Protein AF-I4B3E8-F1 (afdb_monomer_lite)

pLDDT: mean 79.68, std 14.91, range [30.11, 97.25]

Sequence (649 aa):
MRLASVLVLLISASLHAAPTVKRLLVLNPVNEGAQADLAYIGPSLAEAIRTTLAESYFFIHPPEEAILDTQAGNLIQDEDMHTKSAALQMGEWLRQDLVLNGRYSVTNGRLRLNLNLYEIETGRILVNFKSEAPLSAKMFDAFNKIAADLGAKMSEALPSQQTLAASGGWYFDPEKGKRTILFSAGMRAAGFAPETGNLSGSTTVSGAEFAHFNAEFTYQRHQIPELLARRSKLPVFVQFGLNMGYARRTYTRNGSDVPTRLITGEAVPSLGYAFNFGTLRLEPFAGFGFGYSNFLFDYSALGRKPVDTNAAQSVSEQTLEQFYFLSQAGANIKWMLHPRWAVVFIPSATVFHFAGGAQAEVNARLGAGIESGLVEKTATAASIDLSSIDNTIGSAEILLEFTVKENGSKDGYPLQIKELRFTNIGTGDAADFRFILEGPGSNNTVGFSVGQTVYFKDFGDIIVPDGETTGRTYQVKAHVRSNIQGSTADNQTVLLKTTPLTDFDVVETSSNLLASNNSFQQNAGSPMTVIATHLRGGGTFQFASVPRNSDFPGTQSIYAQDNNQRVDKDFNFVIQIVPRAGALCVSAVTGNLSTTDGTLNKAAVQGVASWTDLKHDTIETVKVYATAPTATPALLQNECTTSFDVTGP

Foldseek 3Di:
DVVVVVVVVVVPPPQLFFAAAFAEEEAFAAEPVPDPVCRVVRVLLSVLLVVLLVVWFGHHYDDPVVLVCQCVVVVPDSNCCAPLVNQLSSCLVVVGQKYKYWHWYADPQKIWIWIFIAGNVVSDTQDIDIDIGGNDPCVSVVSNVSSVVVSVSCPVVTHTPVSCVVSVVAHAYPVLPFKDKWWKKWWDFDDDDQDQALWPPGDRDDSVQWGKIKIKIKMKGFPVCCVVPVPDPFGKMWMFMFMWIWTWGQDVVVRDIWTKGKGKHKGWTKIWGWDDDRQKIKIKIKTKIKMKMKIKTAQQPPPAAIARNVVRHGDGIDIDIDIWIKIKTWMWTWGHPGSQWTFTWIWMWMWIGDDPDIDIDIIIITTTDAKEFAKFFDDADDQAEFEQVQADLVSWAFGGKIFTFGDIALNSAWQWFAKAKKFFPWQFWPQQKWKFKDWPQQPRFTWDDDTRMTMGHPGRIPTGHRPGGVTIMMTITIHTHPAGDDDGAFFTFGKIKDQCQPGTHTPDPRHHYDPPHGIDIHPDTHTYAWDFQEKEFPCQQPDAEDAAQFFRPFKTKIFRGDPNRHGRQPQFFWKAKWKADDPQRPHHDDKTKDAPVDDSTHTDHGRMDMGGGIGIHDFDWIWIWMARCPDVVHHNYTYTGDIHTHDYD

Secondary structure (DSSP, 8-state):
-HHHHHHHHHHTS---PPPBPEEEEEPPPEETT--GGGTTHHHHHHHHHHHHHHHHB-EE---HHHHHHHHHHTT--GGGGGSHHHHHHHHHHTT-SEEEEEEEEEETTEEEEEEEEEETTT--EEEEEEEEEE-STTHHHHHHHHHHHHHHHHTTTS-BHHHHHHTTT--B-TTTTTEEEEEEEEEEE-----B--SBTT---B-GGG-EEEEEEEEEEE--GGGGT-TT----EEEEEEEEEEEEEEEETTTTEEEEEEEEEEEE--EEEE-EEETTEEEEEEEEEEEEEEEEEEE-TT-SS--EETTTTEE-SEEEEEEEEEEEEEEEEEEEESSSS-EEEEEEEEEEEEETTEEEEEEEEEEEE----BEEEEEE-PPP--EESS--SGGGPEEEEEEEEE--S---S--EEEEEEEEEE-SSS-GGGEEEEEESTTTTTEEPEEETTEEEE-SSS-EEE-TT-TT-EEEEEEEEE-SS--S-PPTT-EE-EEE-HHHHEEESSTTSPBPTT---EE-SS-EEEE----EEE-TTTT--SEEETTSPPSS-EEEEEE-TT--B-SS--PEEEEEEEESTTS-EE-SS-EE-SSS-SEEE-BTTEEEESS-EE-SSSEEEEEEE-TT-SSPPSB-EEPPPEEEE--

Radius of gyration: 39.37 Å; chains: 1; bounding box: 103×53×117 Å

Organism: Turneriella parva (strain ATCC BAA-1111 / DSM 21527 / NCTC 11395 / H) (NCBI:txid869212)

Structure (mmCIF, N/CA/C/O backbone):
data_AF-I4B3E8-F1
#
_entry.id   AF-I4B3E8-F1
#
loop_
_atom_site.group_PDB
_atom_site.id
_atom_site.type_symbol
_atom_site.label_atom_id
_atom_site.label_alt_id
_atom_site.label_comp_id
_atom_site.label_asym_id
_atom_site.label_entity_id
_atom_site.label_seq_id
_atom_site.pdbx_PDB_ins_code
_atom_site.Cartn_x
_atom_site.Cartn_y
_atom_site.Cartn_z
_atom_site.occupancy
_atom_site.B_iso_or_equiv
_atom_site.auth_seq_id
_atom_site.auth_comp_id
_atom_site.auth_asym_id
_atom_site.auth_atom_id
_atom_site.pdbx_PDB_model_num
ATOM 1 N N . MET A 1 1 ? 16.997 -24.906 -43.379 1.00 37.41 1 MET A N 1
ATOM 2 C CA . MET A 1 1 ? 15.806 -25.663 -42.915 1.00 37.41 1 MET A CA 1
ATOM 3 C C . MET A 1 1 ? 15.566 -25.620 -41.403 1.00 37.41 1 MET A C 1
ATOM 5 O O . MET A 1 1 ? 14.412 -25.505 -41.036 1.00 37.41 1 MET A O 1
ATOM 9 N N . ARG A 1 2 ? 16.578 -25.645 -40.515 1.00 33.16 2 ARG A N 1
ATOM 10 C CA . ARG A 1 2 ? 16.343 -25.658 -39.048 1.00 33.16 2 ARG A CA 1
ATOM 11 C C . ARG A 1 2 ? 15.818 -24.341 -38.436 1.00 33.16 2 ARG A C 1
ATOM 13 O O . ARG A 1 2 ? 15.146 -24.391 -37.417 1.00 33.16 2 ARG A O 1
ATOM 20 N N . LEU A 1 3 ? 16.048 -23.189 -39.077 1.00 30.11 3 LEU A N 1
ATOM 21 C CA . LEU A 1 3 ? 15.529 -21.884 -38.623 1.00 30.11 3 LEU A CA 1
ATOM 22 C C . LEU A 1 3 ? 14.008 -21.735 -38.843 1.00 30.11 3 LEU A C 1
ATOM 24 O O . LEU A 1 3 ? 13.310 -21.141 -38.030 1.00 30.11 3 LEU A O 1
ATOM 28 N N . ALA A 1 4 ? 13.487 -22.325 -39.925 1.00 34.72 4 ALA A N 1
ATOM 29 C CA . ALA A 1 4 ? 12.063 -22.282 -40.257 1.00 34.72 4 ALA A CA 1
ATOM 30 C C . ALA A 1 4 ? 11.220 -23.115 -39.275 1.00 34.72 4 ALA A C 1
ATOM 32 O O . ALA A 1 4 ? 10.104 -22.733 -38.945 1.00 34.72 4 ALA A O 1
ATOM 33 N N . SER A 1 5 ? 11.770 -24.214 -38.750 1.00 38.12 5 SER A N 1
ATOM 34 C CA . SER A 1 5 ? 11.089 -25.074 -37.774 1.00 38.12 5 SER A CA 1
ATOM 35 C C . SER A 1 5 ? 10.925 -24.413 -36.399 1.00 38.12 5 SER A C 1
ATOM 37 O O . SER A 1 5 ? 9.916 -24.644 -35.745 1.00 38.12 5 SER A O 1
ATOM 39 N N . VAL A 1 6 ? 11.870 -23.559 -35.983 1.00 41.78 6 VAL A N 1
ATOM 40 C CA . VAL A 1 6 ? 11.755 -22.767 -34.741 1.00 41.78 6 VAL A CA 1
ATOM 41 C C . VAL A 1 6 ? 10.719 -21.650 -34.906 1.00 41.78 6 VAL A C 1
ATOM 43 O O . VAL A 1 6 ? 9.907 -21.438 -34.013 1.00 41.78 6 VAL A O 1
ATOM 46 N N . LEU A 1 7 ? 10.678 -21.001 -36.075 1.00 36.41 7 LEU A N 1
ATOM 47 C CA . LEU A 1 7 ? 9.696 -19.958 -36.390 1.00 36.41 7 LEU A CA 1
ATOM 48 C C . LEU A 1 7 ? 8.252 -20.499 -36.425 1.00 36.41 7 LEU A C 1
ATOM 50 O O . LEU A 1 7 ? 7.343 -19.842 -35.934 1.00 36.41 7 LEU A O 1
ATOM 54 N N . VAL A 1 8 ? 8.040 -21.711 -36.953 1.00 43.66 8 VAL A N 1
ATOM 55 C CA . VAL A 1 8 ? 6.705 -22.339 -37.028 1.00 43.66 8 VAL A CA 1
ATOM 56 C C . VAL A 1 8 ? 6.201 -22.793 -35.652 1.00 43.66 8 VAL A C 1
ATOM 58 O O . VAL A 1 8 ? 5.019 -22.620 -35.373 1.00 43.66 8 VAL A O 1
ATOM 61 N N . LEU A 1 9 ? 7.075 -23.290 -34.766 1.00 42.06 9 LEU A N 1
ATOM 62 C CA . LEU A 1 9 ? 6.685 -23.712 -33.408 1.00 42.06 9 LEU A CA 1
ATOM 63 C C . LEU A 1 9 ? 6.270 -22.530 -32.514 1.00 42.06 9 LEU A C 1
ATOM 65 O O . LEU A 1 9 ? 5.417 -22.673 -31.640 1.00 42.06 9 LEU A O 1
ATOM 69 N N . LEU A 1 10 ? 6.855 -21.360 -32.770 1.00 41.28 10 LEU A N 1
ATOM 70 C CA . LEU A 1 10 ? 6.602 -20.108 -32.062 1.00 41.28 10 LEU A CA 1
ATOM 71 C C . LEU A 1 10 ? 5.266 -19.449 -32.468 1.00 41.28 10 LEU A C 1
ATOM 73 O O . LEU A 1 10 ? 4.623 -18.812 -31.641 1.00 41.28 10 LEU A O 1
ATOM 77 N N . ILE A 1 11 ? 4.786 -19.678 -33.695 1.00 42.56 11 ILE A N 1
ATOM 78 C CA . ILE A 1 11 ? 3.497 -19.151 -34.189 1.00 42.56 11 ILE A CA 1
ATOM 79 C C . ILE A 1 11 ? 2.299 -19.994 -33.698 1.00 42.56 11 ILE A C 1
ATOM 81 O O . ILE A 1 11 ? 1.178 -19.499 -33.632 1.00 42.56 11 ILE A O 1
ATOM 85 N N . SER A 1 12 ? 2.519 -21.259 -33.321 1.00 36.06 12 SER A N 1
ATOM 86 C CA . SER A 1 12 ? 1.462 -22.200 -32.906 1.00 36.06 12 SER A CA 1
ATOM 87 C C . SER A 1 12 ? 1.078 -22.162 -31.419 1.00 36.06 12 SER A C 1
ATOM 89 O O . SER A 1 12 ? 0.168 -22.886 -31.017 1.00 36.06 12 SER A O 1
ATOM 91 N N . ALA A 1 13 ? 1.725 -21.335 -30.592 1.00 39.28 13 ALA A N 1
ATOM 92 C CA . ALA A 1 13 ? 1.244 -21.087 -29.236 1.00 39.28 13 ALA A CA 1
ATOM 93 C C . ALA A 1 13 ? 0.004 -20.185 -29.315 1.00 39.28 13 ALA A C 1
ATOM 95 O O . ALA A 1 13 ? 0.103 -19.022 -29.700 1.00 39.28 13 ALA A O 1
ATOM 96 N N . SER A 1 14 ? -1.167 -20.716 -28.962 1.00 37.44 14 SER A N 1
ATOM 97 C CA . SER A 1 14 ? -2.401 -19.946 -28.788 1.00 37.44 14 SER A CA 1
ATOM 98 C C . SER A 1 14 ? -2.245 -18.972 -27.612 1.00 37.44 14 SER A C 1
ATOM 100 O O . SER A 1 14 ? -2.671 -19.242 -26.489 1.00 37.44 14 SER A O 1
ATOM 102 N N . LEU A 1 15 ? -1.569 -17.854 -27.876 1.00 44.84 15 LEU A N 1
ATOM 103 C CA . LEU A 1 15 ? -1.451 -16.701 -26.998 1.00 44.84 15 LEU A CA 1
ATOM 104 C C . LEU A 1 15 ? -2.832 -16.054 -26.917 1.00 44.84 15 LEU A C 1
ATOM 106 O O . LEU A 1 15 ? -3.297 -15.432 -27.873 1.00 44.84 15 LEU A O 1
ATOM 110 N N . HIS A 1 16 ? -3.493 -16.207 -25.774 1.00 48.00 16 HIS A N 1
ATOM 111 C CA . HIS A 1 16 ? -4.595 -15.324 -25.425 1.00 48.00 16 HIS A CA 1
ATOM 112 C C . HIS A 1 16 ? -3.998 -13.918 -25.342 1.00 48.00 16 HIS A C 1
ATOM 114 O O . HIS A 1 16 ? -3.187 -13.638 -24.460 1.00 48.00 16 HIS A O 1
ATOM 120 N N . ALA A 1 17 ? -4.307 -13.069 -26.325 1.00 52.44 17 ALA A N 1
ATOM 121 C CA . ALA A 1 17 ? -3.810 -11.702 -26.354 1.00 52.44 17 ALA A CA 1
ATOM 122 C C . ALA A 1 17 ? -4.227 -11.005 -25.053 1.00 52.44 17 ALA A C 1
ATOM 124 O O . ALA A 1 17 ? -5.412 -10.976 -24.720 1.00 52.44 17 ALA A O 1
ATOM 125 N N . ALA A 1 18 ? -3.249 -10.482 -24.311 1.00 55.69 18 ALA A N 1
ATOM 126 C CA . ALA A 1 18 ? -3.510 -9.734 -23.091 1.00 55.69 18 ALA A CA 1
ATOM 127 C C . ALA A 1 18 ? -4.496 -8.587 -23.394 1.00 55.69 18 ALA A C 1
ATOM 129 O O . ALA A 1 18 ? -4.290 -7.863 -24.379 1.00 55.69 18 ALA A O 1
ATOM 130 N N . PRO A 1 19 ? -5.565 -8.404 -22.597 1.00 63.75 19 PRO A N 1
ATOM 131 C CA . PRO A 1 19 ? -6.492 -7.303 -22.798 1.00 63.75 19 PRO A CA 1
ATOM 132 C C . PRO A 1 19 ? -5.746 -5.966 -22.704 1.00 63.75 19 PRO A C 1
ATOM 134 O O . PRO A 1 19 ? -4.841 -5.781 -21.888 1.00 63.75 19 PRO A O 1
ATOM 137 N N . THR A 1 20 ? -6.112 -5.016 -23.562 1.00 64.38 20 THR A N 1
ATOM 138 C CA . THR A 1 20 ? -5.617 -3.638 -23.448 1.00 64.38 20 THR A CA 1
ATOM 139 C C . THR A 1 20 ? -6.366 -2.955 -22.312 1.00 64.38 20 THR A C 1
ATOM 141 O O . THR A 1 20 ? -7.598 -2.924 -22.332 1.00 64.38 20 THR A O 1
ATOM 144 N N . VAL A 1 21 ? -5.643 -2.429 -21.321 1.00 76.25 21 VAL A N 1
ATOM 145 C CA . VAL A 1 21 ? -6.266 -1.699 -20.208 1.00 76.25 21 VAL A CA 1
ATOM 146 C C . VAL A 1 21 ? -6.923 -0.425 -20.718 1.00 76.25 21 VAL A C 1
ATOM 148 O O . VAL A 1 21 ? -6.412 0.219 -21.635 1.00 76.25 21 VAL A O 1
ATOM 151 N N . LYS A 1 22 ? -8.053 -0.061 -20.111 1.00 82.12 22 LYS A N 1
ATOM 152 C CA . LYS A 1 22 ? -8.711 1.224 -20.339 1.00 82.12 22 LYS A CA 1
ATOM 153 C C . LYS A 1 22 ? -8.473 2.143 -19.151 1.00 82.12 22 LYS A C 1
ATOM 155 O O . LYS A 1 22 ? -8.603 1.729 -18.001 1.00 82.12 22 LYS A O 1
ATOM 160 N N . ARG A 1 23 ? -8.127 3.394 -19.428 1.00 86.00 23 ARG A N 1
ATOM 161 C CA . ARG A 1 23 ? -8.012 4.457 -18.428 1.00 86.00 23 ARG A CA 1
ATOM 162 C C . ARG A 1 23 ? -9.349 5.175 -18.323 1.00 86.00 23 ARG A C 1
ATOM 164 O O . ARG A 1 23 ? -9.803 5.770 -19.301 1.00 86.00 23 ARG A O 1
ATOM 171 N N . LEU A 1 24 ? -9.998 5.048 -17.173 1.00 93.00 24 LEU A N 1
ATOM 172 C CA . LEU A 1 24 ? -11.331 5.574 -16.918 1.00 93.00 24 LEU A CA 1
ATOM 173 C C . LEU A 1 24 ? -11.259 6.607 -15.803 1.00 93.00 24 LEU A C 1
ATOM 175 O O . LEU A 1 24 ? -10.944 6.284 -14.661 1.00 93.00 24 LEU A O 1
ATOM 179 N N . LEU A 1 25 ? -11.676 7.826 -16.115 1.00 94.75 25 LEU A N 1
ATOM 180 C CA . LEU A 1 25 ? -11.911 8.867 -15.128 1.00 94.75 25 LEU A CA 1
ATOM 181 C C . LEU A 1 25 ? -13.395 8.939 -14.796 1.00 94.75 25 LEU A C 1
ATOM 183 O O . LEU A 1 25 ? -14.224 9.238 -15.650 1.00 94.75 25 LEU A O 1
ATOM 187 N N . VAL A 1 26 ? -13.715 8.689 -13.535 1.00 95.19 26 VAL A N 1
ATOM 188 C CA . VAL A 1 26 ? -15.039 8.917 -12.954 1.00 95.19 26 VAL A CA 1
ATOM 189 C C . VAL A 1 26 ? -15.005 10.259 -12.236 1.00 95.19 26 VAL A C 1
ATOM 191 O O . VAL A 1 26 ? -14.245 10.409 -11.281 1.00 95.19 26 VAL A O 1
ATOM 194 N N . LEU A 1 27 ? -15.784 11.220 -12.729 1.00 94.81 27 LEU A N 1
ATOM 195 C CA . LEU A 1 27 ? -15.973 12.534 -12.118 1.00 94.81 27 LEU A CA 1
ATOM 196 C C . LEU A 1 27 ? -17.182 12.528 -11.181 1.00 94.81 27 LEU A C 1
ATOM 198 O O . LEU A 1 27 ? -18.172 11.837 -11.434 1.00 94.81 27 LEU A O 1
ATOM 202 N N . ASN A 1 28 ? -17.122 13.358 -10.140 1.00 94.38 28 ASN A N 1
ATOM 203 C CA . ASN A 1 28 ? -18.238 13.565 -9.223 1.00 94.38 28 ASN A CA 1
ATOM 204 C C . ASN A 1 28 ? -19.443 14.146 -9.980 1.00 94.38 28 ASN A C 1
ATOM 206 O O . ASN A 1 28 ? -19.312 15.192 -10.621 1.00 94.38 28 ASN A O 1
ATOM 210 N N . PRO A 1 29 ? -20.626 13.506 -9.921 1.00 94.31 29 PRO A N 1
ATOM 211 C CA . PRO A 1 29 ? -21.830 14.089 -10.487 1.00 94.31 29 PRO A CA 1
ATOM 212 C C . PRO A 1 29 ? -22.162 15.424 -9.811 1.00 94.31 29 PRO A C 1
ATOM 214 O O . PRO A 1 29 ? -22.157 15.516 -8.585 1.00 94.31 29 PRO A O 1
ATOM 217 N N . VAL A 1 30 ? -22.475 16.447 -10.605 1.00 94.50 30 VAL A N 1
ATOM 218 C CA . VAL A 1 30 ? -22.745 17.808 -10.110 1.00 94.50 30 VAL A CA 1
ATOM 219 C C . VAL A 1 30 ? -24.190 17.943 -9.621 1.00 94.50 30 VAL A C 1
ATOM 221 O O . VAL A 1 30 ? -25.113 17.425 -10.254 1.00 94.50 30 VAL A O 1
ATOM 224 N N . ASN A 1 31 ? -24.400 18.658 -8.512 1.00 92.94 31 ASN A N 1
ATOM 225 C CA . ASN A 1 31 ? -25.732 18.979 -7.994 1.00 92.94 31 ASN A CA 1
ATOM 226 C C . ASN A 1 31 ? -26.361 20.152 -8.767 1.00 92.94 31 ASN A C 1
ATOM 228 O O . ASN A 1 31 ? -25.986 21.299 -8.539 1.00 92.94 31 ASN A O 1
ATOM 232 N N . GLU A 1 32 ? -27.358 19.902 -9.621 1.00 87.62 32 GLU A N 1
ATOM 233 C CA . GLU A 1 32 ? -28.056 20.981 -10.350 1.00 87.62 32 GLU A CA 1
ATOM 234 C C . GLU A 1 32 ? -28.899 21.881 -9.430 1.00 87.62 32 GLU A C 1
ATOM 236 O O . GLU A 1 32 ? -29.220 23.008 -9.796 1.00 87.62 32 GLU A O 1
ATOM 241 N N . GLY A 1 33 ? -29.280 21.394 -8.245 1.00 76.62 33 GLY A N 1
ATOM 242 C CA . GLY A 1 33 ? -30.094 22.150 -7.293 1.00 76.62 33 GLY A CA 1
ATOM 243 C C . GLY A 1 33 ? -29.303 23.127 -6.422 1.00 76.62 33 GLY A C 1
ATOM 244 O O . GLY A 1 33 ? -29.927 23.886 -5.685 1.00 76.62 33 GLY A O 1
ATOM 245 N N . ALA A 1 34 ? -27.962 23.080 -6.458 1.00 76.12 34 ALA A N 1
ATOM 246 C CA . ALA A 1 34 ? -27.059 23.842 -5.579 1.00 76.12 34 ALA A CA 1
ATOM 247 C C . ALA A 1 34 ? -27.412 23.751 -4.072 1.00 76.12 34 ALA A C 1
ATOM 249 O O . ALA A 1 34 ? -27.124 24.642 -3.276 1.00 76.12 34 ALA A O 1
ATOM 250 N N . GLN A 1 35 ? -28.054 22.652 -3.673 1.00 83.06 35 GLN A N 1
ATOM 251 C CA . GLN A 1 35 ? -28.491 22.370 -2.307 1.00 83.06 35 GLN A CA 1
ATOM 252 C C . GLN A 1 35 ? -27.308 21.841 -1.488 1.00 83.06 35 GLN A C 1
ATOM 254 O O . GLN A 1 35 ? -26.838 20.722 -1.716 1.00 83.06 35 GLN A O 1
ATOM 259 N N . ALA A 1 36 ? -26.802 22.653 -0.557 1.00 79.12 36 ALA A N 1
ATOM 260 C CA . ALA A 1 36 ? -25.606 22.335 0.228 1.00 79.12 36 ALA A CA 1
ATOM 261 C C . ALA A 1 36 ? -25.769 21.071 1.094 1.00 79.12 36 ALA A C 1
ATOM 263 O O . ALA A 1 36 ? -24.829 20.295 1.246 1.00 79.12 36 ALA A O 1
ATOM 264 N N . ASP A 1 37 ? -26.978 20.824 1.598 1.00 83.44 37 ASP A N 1
ATOM 265 C CA . ASP A 1 37 ? -27.362 19.643 2.379 1.00 83.44 37 ASP A CA 1
ATOM 266 C C . ASP A 1 37 ? -27.296 18.332 1.582 1.00 83.44 37 ASP A C 1
ATOM 268 O O . ASP A 1 37 ? -27.247 17.253 2.168 1.00 83.44 37 ASP A O 1
ATOM 272 N N . LEU A 1 38 ? -27.248 18.412 0.251 1.00 85.25 38 LEU A N 1
ATOM 273 C CA . LEU A 1 38 ? -27.199 17.258 -0.643 1.00 85.25 38 LEU A CA 1
ATOM 274 C C . LEU A 1 38 ? -25.847 17.089 -1.341 1.00 85.25 38 LEU A C 1
ATOM 276 O O . LEU A 1 38 ? -25.658 16.092 -2.031 1.00 85.25 38 LEU A O 1
ATOM 280 N N . ALA A 1 39 ? -24.888 17.998 -1.128 1.00 84.31 39 ALA A N 1
ATOM 281 C CA . ALA A 1 39 ? -23.591 18.002 -1.811 1.00 84.31 39 ALA A CA 1
ATOM 282 C C . ALA A 1 39 ? -22.807 16.683 -1.662 1.00 84.31 39 ALA A C 1
ATOM 284 O O . ALA A 1 39 ? -22.098 16.276 -2.582 1.00 84.31 39 ALA A O 1
ATOM 285 N N . TYR A 1 40 ? -22.998 15.969 -0.548 1.00 87.00 40 TYR A N 1
ATOM 286 C CA . TYR A 1 40 ? -22.355 14.682 -0.267 1.00 87.00 40 TYR A CA 1
ATOM 287 C C . TYR A 1 40 ? -22.740 13.555 -1.247 1.00 87.00 40 TYR A C 1
ATOM 289 O O . TYR A 1 40 ? -22.000 12.575 -1.369 1.00 87.00 40 TYR A O 1
ATOM 297 N N . ILE A 1 41 ? -23.874 13.671 -1.956 1.00 89.44 41 ILE A N 1
ATOM 298 C CA . ILE A 1 41 ? -24.374 12.640 -2.881 1.00 89.44 41 ILE A CA 1
ATOM 299 C C . ILE A 1 41 ? -23.420 12.441 -4.062 1.00 89.44 41 ILE A C 1
ATOM 301 O O . ILE A 1 41 ? -23.204 11.304 -4.471 1.00 89.44 41 ILE A O 1
ATOM 305 N N . GLY A 1 42 ? -22.832 13.519 -4.592 1.00 89.62 42 GLY A N 1
ATOM 306 C CA . GLY A 1 42 ? -21.923 13.460 -5.742 1.00 89.62 42 GLY A CA 1
ATOM 307 C C . GLY A 1 42 ? -20.702 12.568 -5.475 1.00 89.62 42 GLY A C 1
ATOM 308 O O . GLY A 1 42 ? -20.566 11.537 -6.137 1.00 89.62 42 GLY A O 1
ATOM 309 N N . PRO A 1 43 ? -19.861 12.899 -4.475 1.00 90.25 43 PRO A N 1
ATOM 310 C CA . PRO A 1 43 ? -18.711 12.076 -4.097 1.00 90.25 43 PRO A CA 1
ATOM 311 C C . PRO A 1 43 ? -19.098 10.648 -3.688 1.00 90.25 43 PRO A C 1
ATOM 313 O O . PRO A 1 43 ? -18.473 9.690 -4.133 1.00 90.25 43 PRO A O 1
ATOM 316 N N . SER A 1 44 ? -20.176 10.485 -2.908 1.00 89.56 44 SER A N 1
ATOM 317 C CA . SER A 1 44 ? -20.630 9.160 -2.452 1.00 89.56 44 SER A CA 1
ATOM 318 C C . SER A 1 44 ? -21.039 8.247 -3.613 1.00 89.56 44 SER A C 1
ATOM 320 O O . SER A 1 44 ? -20.762 7.050 -3.602 1.00 89.56 44 SER A O 1
ATOM 322 N N . LEU A 1 45 ? -21.708 8.805 -4.625 1.00 89.50 45 LEU A N 1
ATOM 323 C CA . LEU A 1 45 ? -22.138 8.061 -5.804 1.00 89.50 45 LEU A CA 1
ATOM 324 C C . LEU A 1 45 ? -20.964 7.747 -6.737 1.00 89.50 45 LEU A C 1
ATOM 326 O O . LEU A 1 45 ? -20.904 6.643 -7.274 1.00 89.50 45 LEU A O 1
ATOM 330 N N . ALA A 1 46 ? -20.041 8.693 -6.930 1.00 90.44 46 ALA A N 1
ATOM 331 C CA . ALA A 1 46 ? -18.827 8.453 -7.704 1.00 90.44 46 ALA A CA 1
ATOM 332 C C . ALA A 1 46 ? -18.004 7.314 -7.093 1.00 90.44 46 ALA A C 1
ATOM 334 O O . ALA A 1 46 ? -17.567 6.425 -7.823 1.00 90.44 46 ALA A O 1
ATOM 335 N N . GLU A 1 47 ? -17.873 7.291 -5.765 1.00 88.25 47 GLU A N 1
ATOM 336 C CA . GLU A 1 47 ? -17.191 6.212 -5.057 1.00 88.25 47 GLU A CA 1
ATOM 337 C C . GLU A 1 47 ? -17.894 4.869 -5.239 1.00 88.25 47 GLU A C 1
ATOM 339 O O . GLU A 1 47 ? -17.272 3.922 -5.710 1.00 88.25 47 GLU A O 1
ATOM 344 N N . ALA A 1 48 ? -19.208 4.803 -4.999 1.00 88.31 48 ALA A N 1
ATOM 345 C CA . ALA A 1 48 ? -19.977 3.575 -5.203 1.00 88.31 48 ALA A CA 1
ATOM 346 C C . ALA A 1 48 ? -19.839 3.028 -6.639 1.00 88.31 48 ALA A C 1
ATOM 348 O O . ALA A 1 48 ? -19.704 1.818 -6.840 1.00 88.31 48 ALA A O 1
ATOM 349 N N . ILE A 1 49 ? -19.830 3.915 -7.643 1.00 90.00 49 ILE A N 1
ATOM 350 C CA . ILE A 1 49 ? -19.589 3.548 -9.044 1.00 90.00 49 ILE A CA 1
ATOM 351 C C . ILE A 1 49 ? -18.176 2.988 -9.227 1.00 90.00 49 ILE A C 1
ATOM 353 O O . ILE A 1 49 ? -18.033 1.928 -9.835 1.00 90.00 49 ILE A O 1
ATOM 357 N N . ARG A 1 50 ? -17.141 3.660 -8.707 1.00 90.38 50 ARG A N 1
ATOM 358 C CA . ARG A 1 50 ? -15.748 3.194 -8.812 1.00 90.38 50 ARG A CA 1
ATOM 359 C C . ARG A 1 50 ? -15.575 1.810 -8.195 1.00 90.38 50 ARG A C 1
ATOM 361 O O . ARG A 1 50 ? -15.066 0.924 -8.878 1.00 90.38 50 ARG A O 1
ATOM 368 N N . THR A 1 51 ? -16.037 1.617 -6.960 1.00 86.69 51 THR A N 1
ATOM 369 C CA . THR A 1 51 ? -15.922 0.345 -6.234 1.00 86.69 51 THR A CA 1
ATOM 370 C C . THR A 1 51 ? -16.624 -0.780 -6.991 1.00 86.69 51 THR A C 1
ATOM 372 O O . THR A 1 51 ? -15.997 -1.780 -7.326 1.00 86.69 51 THR A O 1
ATOM 375 N N . THR A 1 52 ? -17.890 -0.577 -7.368 1.00 87.00 52 THR A N 1
ATOM 376 C CA . THR A 1 52 ? -18.686 -1.609 -8.057 1.00 87.00 52 THR A CA 1
ATOM 377 C C . THR A 1 52 ? -18.106 -1.962 -9.429 1.00 87.00 52 THR A C 1
ATOM 379 O O . THR A 1 52 ? -18.088 -3.125 -9.832 1.00 87.00 52 THR A O 1
ATOM 382 N N . LEU A 1 53 ? -17.615 -0.969 -10.181 1.00 86.25 53 LEU A N 1
ATOM 383 C CA . LEU A 1 53 ? -16.975 -1.233 -11.467 1.00 86.25 53 LEU A CA 1
ATOM 384 C C . LEU A 1 53 ? -15.662 -1.998 -11.290 1.00 86.25 53 LEU A C 1
ATOM 386 O O . LEU A 1 53 ? -15.395 -2.891 -12.089 1.00 86.25 53 LEU A O 1
ATOM 390 N N . ALA A 1 54 ? -14.856 -1.669 -10.277 1.00 84.75 54 ALA A N 1
ATOM 391 C CA . ALA A 1 54 ? -13.557 -2.302 -10.041 1.00 84.75 54 ALA A CA 1
ATOM 392 C C . ALA A 1 54 ? -13.675 -3.792 -9.667 1.00 84.75 54 ALA A C 1
ATOM 394 O O . ALA A 1 54 ? -12.791 -4.580 -10.008 1.00 84.75 54 ALA A O 1
ATOM 395 N N . GLU A 1 55 ? -14.786 -4.193 -9.039 1.00 85.00 55 GLU A N 1
ATOM 396 C CA . GLU A 1 55 ? -15.089 -5.600 -8.736 1.00 85.00 55 GLU A CA 1
ATOM 397 C C . GLU A 1 55 ? -15.253 -6.458 -10.002 1.00 85.00 55 GLU A C 1
ATOM 399 O O . GLU A 1 55 ? -14.873 -7.628 -10.021 1.00 85.00 55 GLU A O 1
ATOM 404 N N . SER A 1 56 ? -15.820 -5.889 -11.072 1.00 80.88 56 SER A N 1
ATOM 405 C CA . SER A 1 56 ? -16.197 -6.638 -12.284 1.00 80.88 56 SER A CA 1
ATOM 406 C C . SER A 1 56 ? -15.301 -6.357 -13.494 1.00 80.88 56 SER A C 1
ATOM 408 O O . SER A 1 56 ? -15.126 -7.217 -14.366 1.00 80.88 56 SER A O 1
ATOM 410 N N . TYR A 1 57 ? -14.710 -5.166 -13.560 1.00 86.00 57 TYR A N 1
ATOM 411 C CA . TYR A 1 57 ? -13.952 -4.666 -14.703 1.00 86.00 57 TYR A CA 1
ATOM 412 C C . TYR A 1 57 ? -12.563 -4.198 -14.304 1.00 86.00 57 TYR A C 1
ATOM 414 O O . TYR A 1 57 ? -12.313 -3.785 -13.176 1.00 86.00 57 TYR A O 1
ATOM 422 N N . PHE A 1 58 ? -11.662 -4.234 -15.279 1.00 80.62 58 PHE A N 1
ATOM 423 C CA . PHE A 1 58 ? -10.291 -3.798 -15.113 1.00 80.62 58 PHE A CA 1
ATOM 424 C C . PHE A 1 58 ? -10.057 -2.457 -15.818 1.00 80.62 58 PHE A C 1
ATOM 426 O O . PHE A 1 58 ? -10.154 -2.349 -17.042 1.00 80.62 58 PHE A O 1
ATOM 433 N N . PHE A 1 59 ? -9.740 -1.422 -15.043 1.00 87.50 59 PHE A N 1
ATOM 434 C CA . PHE A 1 59 ? -9.424 -0.086 -15.542 1.00 87.50 59 PHE A CA 1
ATOM 435 C C . PHE A 1 59 ? -8.476 0.643 -14.589 1.00 87.50 59 PHE A C 1
ATOM 437 O O . PHE A 1 59 ? -8.313 0.258 -13.435 1.00 87.50 59 PHE A O 1
ATOM 444 N N . ILE A 1 60 ? -7.859 1.717 -15.079 1.00 82.38 60 ILE A N 1
ATOM 445 C CA . ILE A 1 60 ? -7.008 2.602 -14.276 1.00 82.38 60 ILE A CA 1
ATOM 446 C C . ILE A 1 60 ? -7.743 3.926 -14.084 1.00 82.38 60 ILE A C 1
ATOM 448 O O . ILE A 1 60 ? -8.106 4.565 -15.071 1.00 82.38 60 ILE A O 1
ATOM 452 N N . HIS A 1 61 ? -7.934 4.338 -12.831 1.00 88.62 61 HIS A N 1
ATOM 453 C CA . HIS A 1 61 ? -8.494 5.641 -12.457 1.00 88.62 61 HIS A CA 1
ATOM 454 C C . HIS A 1 61 ? -7.388 6.519 -11.839 1.00 88.62 61 HIS A C 1
ATOM 456 O O . HIS A 1 61 ? -6.546 5.995 -11.105 1.00 88.62 61 HIS A O 1
ATOM 462 N N . PRO A 1 62 ? -7.308 7.819 -12.175 1.00 81.75 62 PRO A N 1
ATOM 463 C CA . PRO A 1 62 ? -6.282 8.706 -11.630 1.00 81.75 62 PRO A CA 1
ATOM 464 C C . PRO A 1 62 ? -6.534 9.029 -10.145 1.00 81.75 62 PRO A C 1
ATOM 466 O O . PRO A 1 62 ? -7.686 9.155 -9.737 1.00 81.75 62 PRO A O 1
ATOM 469 N N . PRO A 1 63 ? -5.480 9.223 -9.330 1.00 81.50 63 PRO A N 1
ATOM 470 C CA . PRO A 1 63 ? -5.648 9.578 -7.922 1.00 81.50 63 PRO A CA 1
ATOM 471 C C . PRO A 1 63 ? -6.386 10.914 -7.776 1.00 81.50 63 PRO A C 1
ATOM 473 O O . PRO A 1 63 ? -6.247 11.806 -8.613 1.00 81.50 63 PRO A O 1
ATOM 476 N N . GLU A 1 64 ? -7.151 11.058 -6.694 1.00 82.81 64 GLU A N 1
ATOM 477 C CA . GLU A 1 64 ? -8.039 12.208 -6.479 1.00 82.81 64 GLU A CA 1
ATOM 478 C C . GLU A 1 64 ? -7.291 13.547 -6.443 1.00 82.81 64 GLU A C 1
ATOM 480 O O . GLU A 1 64 ? -7.737 14.514 -7.054 1.00 82.81 64 GLU A O 1
ATOM 485 N N . GLU A 1 65 ? -6.098 13.574 -5.848 1.00 80.50 65 GLU A N 1
ATOM 486 C CA . GLU A 1 65 ? -5.200 14.736 -5.849 1.00 80.50 65 GLU A CA 1
ATOM 487 C C . GLU A 1 65 ? -4.886 15.226 -7.271 1.00 80.50 65 GLU A C 1
ATOM 489 O O . GLU A 1 65 ? -5.035 16.407 -7.569 1.00 80.50 65 GLU A O 1
ATOM 494 N N . ALA A 1 66 ? -4.565 14.316 -8.199 1.00 76.31 66 ALA A N 1
ATOM 495 C CA . ALA A 1 66 ? -4.264 14.691 -9.579 1.00 76.31 66 ALA A CA 1
ATOM 496 C C . ALA A 1 66 ? -5.483 15.290 -10.297 1.00 76.31 66 ALA A C 1
ATOM 498 O O . ALA A 1 66 ? -5.322 16.152 -11.166 1.00 76.31 66 ALA A O 1
ATOM 499 N N . ILE A 1 67 ? -6.695 14.844 -9.949 1.00 88.44 67 ILE A N 1
ATOM 500 C CA . ILE A 1 67 ? -7.943 15.396 -10.488 1.00 88.44 67 ILE A CA 1
ATOM 501 C C . ILE A 1 67 ? -8.130 16.824 -9.978 1.00 88.44 67 ILE A C 1
ATOM 503 O O . ILE A 1 67 ? -8.344 17.721 -10.793 1.00 88.44 67 ILE A O 1
ATOM 507 N N . LEU A 1 68 ? -7.996 17.037 -8.667 1.00 87.25 68 LEU A N 1
ATOM 508 C CA . LEU A 1 68 ? -8.160 18.345 -8.029 1.00 87.25 68 LEU A CA 1
ATOM 509 C C . LEU A 1 68 ? -7.112 19.354 -8.514 1.00 87.25 68 LEU A C 1
ATOM 511 O O . LEU A 1 68 ? -7.469 20.464 -8.902 1.00 87.25 68 LEU A O 1
ATOM 515 N N . ASP A 1 69 ? -5.844 18.955 -8.592 1.00 82.62 69 ASP A N 1
ATOM 516 C CA . ASP A 1 69 ? -4.757 19.801 -9.094 1.00 82.62 69 ASP A CA 1
ATOM 517 C C . ASP A 1 69 ? -4.963 20.184 -10.558 1.00 82.62 69 ASP A C 1
ATOM 519 O O . ASP A 1 69 ? -4.773 21.336 -10.954 1.00 82.62 69 ASP A O 1
ATOM 523 N N . THR A 1 70 ? -5.382 19.219 -11.381 1.00 83.81 70 THR A N 1
ATOM 524 C CA . THR A 1 70 ? -5.669 19.465 -12.798 1.00 83.81 70 THR A CA 1
ATOM 525 C C . THR A 1 70 ? -6.866 20.394 -12.952 1.00 83.81 70 THR A C 1
ATOM 527 O O . THR A 1 70 ? -6.843 21.294 -13.790 1.00 83.81 70 THR A O 1
ATOM 530 N N . GLN A 1 71 ? -7.901 20.212 -12.139 1.00 88.69 71 GLN A N 1
ATOM 531 C CA . GLN A 1 71 ? -9.079 21.063 -12.154 1.00 88.69 71 GLN A CA 1
ATOM 532 C C . GLN A 1 71 ? -8.732 22.502 -11.737 1.00 88.69 71 GLN A C 1
ATOM 534 O O . GLN A 1 71 ? -9.014 23.445 -12.483 1.00 88.69 71 GLN A O 1
ATOM 539 N N . ALA A 1 72 ? -8.061 22.671 -10.593 1.00 86.00 72 ALA A N 1
ATOM 540 C CA . ALA A 1 72 ? -7.675 23.969 -10.045 1.00 86.00 72 ALA A CA 1
ATOM 541 C C . ALA A 1 72 ? -6.669 24.700 -10.947 1.00 86.00 72 ALA A C 1
ATOM 543 O O . ALA A 1 72 ? -6.845 25.880 -11.256 1.00 86.00 72 ALA A O 1
ATOM 544 N N . GLY A 1 73 ? -5.649 23.989 -11.435 1.00 83.12 73 GLY A N 1
ATOM 545 C CA . GLY A 1 73 ? -4.610 24.538 -12.307 1.00 83.12 73 GLY A CA 1
ATOM 546 C C . GLY A 1 73 ? -5.116 24.997 -13.676 1.00 83.12 73 GLY A C 1
ATOM 547 O O . GLY A 1 73 ? -4.460 25.811 -14.325 1.00 83.12 73 GLY A O 1
ATOM 548 N N . ASN A 1 74 ? -6.286 24.515 -14.106 1.00 85.25 74 ASN A N 1
ATOM 549 C CA . ASN A 1 74 ? -6.917 24.903 -15.368 1.00 85.25 74 ASN A CA 1
ATOM 550 C C . ASN A 1 74 ? -8.222 25.699 -15.186 1.00 85.25 74 ASN A C 1
ATOM 552 O O . ASN A 1 74 ? -8.933 25.925 -16.165 1.00 85.25 74 ASN A O 1
ATOM 556 N N . LEU A 1 75 ? -8.512 26.160 -13.962 1.00 87.75 75 LEU A N 1
ATOM 557 C CA . LEU A 1 75 ? -9.645 27.034 -13.634 1.00 87.75 75 LEU A CA 1
ATOM 558 C C . LEU A 1 75 ? -11.019 26.467 -14.047 1.00 87.75 75 LEU A C 1
ATOM 560 O O . LEU A 1 75 ? -11.914 27.228 -14.417 1.00 87.75 75 LEU A O 1
ATOM 564 N N . ILE A 1 76 ? -11.200 25.142 -13.986 1.00 87.81 76 ILE A N 1
ATOM 565 C CA . ILE A 1 76 ? -12.514 24.521 -14.209 1.00 87.81 76 ILE A CA 1
ATOM 566 C C . ILE A 1 76 ? -13.339 24.615 -12.924 1.00 87.81 76 ILE A C 1
ATOM 568 O O . ILE A 1 76 ? -12.933 24.119 -11.873 1.00 87.81 76 ILE A O 1
ATOM 572 N N . GLN A 1 77 ? -14.521 25.223 -13.015 1.00 89.12 77 GLN A N 1
ATOM 573 C CA . GLN A 1 77 ? -15.450 25.318 -11.891 1.00 89.12 77 GLN A CA 1
ATOM 574 C C . GLN A 1 77 ? -16.129 23.968 -11.628 1.00 89.12 77 GLN A C 1
ATOM 576 O O . GLN A 1 77 ? -16.450 23.238 -12.566 1.00 89.12 77 GLN A O 1
ATOM 581 N N . ASP A 1 78 ? -16.393 23.653 -10.356 1.00 86.25 78 ASP A N 1
ATOM 582 C CA . ASP A 1 78 ? -17.088 22.417 -9.955 1.00 86.25 78 ASP A CA 1
ATOM 583 C C . ASP A 1 78 ? -18.439 22.259 -10.665 1.00 86.25 78 ASP A C 1
ATOM 585 O O . ASP A 1 78 ? -18.832 21.164 -11.067 1.00 86.25 78 ASP A O 1
ATOM 589 N N . GLU A 1 79 ? -19.126 23.379 -10.877 1.00 88.12 79 GLU A N 1
ATOM 590 C CA . GLU A 1 79 ? -20.424 23.469 -11.543 1.00 88.12 79 GLU A CA 1
ATOM 591 C C . GLU A 1 79 ? -20.364 22.966 -12.995 1.00 88.12 79 GLU A C 1
ATOM 593 O O . GLU A 1 79 ? -21.301 22.330 -13.485 1.00 88.12 79 GLU A O 1
ATOM 598 N N . ASP A 1 80 ? -19.230 23.170 -13.669 1.00 90.25 80 ASP A N 1
ATOM 599 C CA . ASP A 1 80 ? -19.033 22.845 -15.081 1.00 90.25 80 ASP A CA 1
ATOM 600 C C . ASP A 1 80 ? -18.590 21.398 -15.317 1.00 90.25 80 ASP A C 1
ATOM 602 O O . ASP A 1 80 ? -18.591 20.932 -16.462 1.00 90.25 80 ASP A O 1
ATOM 606 N N . MET A 1 81 ? -18.260 20.642 -14.266 1.00 90.62 81 MET A N 1
ATOM 607 C CA . MET A 1 81 ? -17.707 19.281 -14.377 1.00 90.62 81 MET A CA 1
ATOM 608 C C . MET A 1 81 ? -18.670 18.273 -15.031 1.00 90.62 81 MET A C 1
ATOM 610 O O . MET A 1 81 ? -18.255 17.248 -15.582 1.00 90.62 81 MET A O 1
ATOM 614 N N . HIS A 1 82 ? -19.966 18.587 -15.066 1.00 92.69 82 HIS A N 1
ATOM 615 C CA . HIS A 1 82 ? -20.973 17.793 -15.771 1.00 92.69 82 HIS A CA 1
ATOM 616 C C . HIS A 1 82 ? -21.049 18.073 -17.285 1.00 92.69 82 HIS A C 1
ATOM 618 O O . HIS A 1 82 ? -21.730 17.346 -18.020 1.00 92.69 82 HIS A O 1
ATOM 624 N N . THR A 1 83 ? -20.375 19.112 -17.783 1.00 93.94 83 THR A N 1
ATOM 625 C CA . THR A 1 83 ? -20.407 19.490 -19.201 1.00 93.94 83 THR A CA 1
ATOM 626 C C . THR A 1 83 ? -19.517 18.584 -20.050 1.00 93.94 83 THR A C 1
ATOM 628 O O . THR A 1 83 ? -18.510 18.041 -19.595 1.00 93.94 83 THR A O 1
ATOM 631 N N . LYS A 1 84 ? -19.865 18.433 -21.335 1.00 94.25 84 LYS A N 1
ATOM 632 C CA . LYS A 1 84 ? -19.044 17.679 -22.296 1.00 94.25 84 LYS A CA 1
ATOM 633 C C . LYS A 1 84 ? -17.637 18.271 -22.427 1.00 94.25 84 LYS A C 1
ATOM 635 O O . LYS A 1 84 ? -16.669 17.526 -22.509 1.00 94.25 84 LYS A O 1
ATOM 640 N N . SER A 1 85 ? -17.524 19.597 -22.473 1.00 92.31 85 SER A N 1
ATOM 641 C CA . SER A 1 85 ? -16.245 20.301 -22.604 1.00 92.31 85 SER A CA 1
ATOM 642 C C . SER A 1 85 ? -15.312 20.010 -21.435 1.00 92.31 85 SER A C 1
ATOM 644 O O . SER A 1 85 ? -14.168 19.635 -21.681 1.00 92.31 85 SER A O 1
ATOM 646 N N . ALA A 1 86 ? -15.805 20.110 -20.196 1.00 92.38 86 ALA A N 1
ATOM 647 C CA . ALA A 1 86 ? -15.005 19.812 -19.012 1.00 92.38 86 ALA A CA 1
ATOM 648 C C . ALA A 1 86 ? -14.569 18.342 -18.989 1.00 92.38 86 ALA A C 1
ATOM 650 O O . ALA A 1 86 ? -13.393 18.058 -18.790 1.00 92.38 86 ALA A O 1
ATOM 651 N N . ALA A 1 87 ? -15.477 17.406 -19.294 1.00 92.62 87 ALA A N 1
ATOM 652 C CA . ALA A 1 87 ? -15.141 15.984 -19.352 1.00 92.62 87 ALA A CA 1
ATOM 653 C C . ALA A 1 87 ? -14.042 15.671 -20.377 1.00 92.62 87 ALA A C 1
ATOM 655 O O . ALA A 1 87 ? -13.089 14.965 -20.054 1.00 92.62 87 ALA A O 1
ATOM 656 N N . LEU A 1 88 ? -14.140 16.211 -21.598 1.00 91.88 88 LEU A N 1
ATOM 657 C CA . LEU A 1 88 ? -13.124 15.978 -22.628 1.00 91.88 88 LEU A CA 1
ATOM 658 C C . LEU A 1 88 ? -11.771 16.596 -22.254 1.00 91.88 88 LEU A C 1
ATOM 660 O O . LEU A 1 88 ? -10.742 15.953 -22.439 1.00 91.88 88 LEU A O 1
ATOM 664 N N . GLN A 1 89 ? -11.762 17.807 -21.692 1.00 90.38 89 GLN A N 1
ATOM 665 C CA . GLN A 1 89 ? -10.526 18.477 -21.273 1.00 90.38 89 GLN A CA 1
ATOM 666 C C . GLN A 1 89 ? -9.854 17.767 -20.096 1.00 90.38 89 GLN A C 1
ATOM 668 O O . GLN A 1 89 ? -8.658 17.484 -20.159 1.00 90.38 89 GLN A O 1
ATOM 673 N N . MET A 1 90 ? -10.623 17.405 -19.066 1.00 90.44 90 MET A N 1
ATOM 674 C CA . MET A 1 90 ? -10.120 16.635 -17.927 1.00 90.44 90 MET A CA 1
ATOM 675 C C . MET A 1 90 ? -9.561 15.285 -18.378 1.00 90.44 90 MET A C 1
ATOM 677 O O . MET A 1 90 ? -8.470 14.900 -17.959 1.00 90.44 90 MET A O 1
ATOM 681 N N . GLY A 1 91 ? -10.257 14.594 -19.286 1.00 87.38 91 GLY A N 1
ATOM 682 C CA . GLY A 1 91 ? -9.768 13.352 -19.876 1.00 87.38 91 GLY A CA 1
ATOM 683 C C . GLY A 1 91 ? -8.475 13.525 -20.673 1.00 87.38 91 GLY A C 1
ATOM 684 O O . GLY A 1 91 ? -7.563 12.716 -20.524 1.00 87.38 91 GLY A O 1
ATOM 685 N N . GLU A 1 92 ? -8.344 14.594 -21.465 1.00 81.38 92 GLU A N 1
ATOM 686 C CA . GLU A 1 92 ? -7.105 14.907 -22.194 1.00 81.38 92 GLU A CA 1
ATOM 687 C C . GLU A 1 92 ? -5.933 15.190 -21.241 1.00 81.38 92 GLU A C 1
ATOM 689 O O . GLU A 1 92 ? -4.844 14.635 -21.413 1.00 81.38 92 GLU A O 1
ATOM 694 N N . TRP A 1 93 ? -6.131 16.034 -20.225 1.00 82.81 93 TRP A N 1
ATOM 695 C CA . TRP A 1 93 ? -5.064 16.421 -19.298 1.00 82.81 93 TRP A CA 1
ATOM 696 C C . TRP A 1 93 ? -4.610 15.270 -18.406 1.00 82.81 93 TRP A C 1
ATOM 698 O O . TRP A 1 93 ? -3.406 15.100 -18.200 1.00 82.81 93 TRP A O 1
ATOM 708 N N . LEU A 1 94 ? -5.553 14.441 -17.957 1.00 83.38 94 LEU A N 1
ATOM 709 C CA . LEU A 1 94 ? -5.280 13.258 -17.141 1.00 83.38 94 LEU A CA 1
ATOM 710 C C . LEU A 1 94 ? -4.935 12.015 -17.975 1.00 83.38 94 LEU A C 1
ATOM 712 O O . LEU A 1 94 ? -4.675 10.961 -17.398 1.00 83.38 94 LEU A O 1
ATOM 716 N N . ARG A 1 95 ? -4.905 12.118 -19.311 1.00 80.88 95 ARG A N 1
ATOM 717 C CA . ARG A 1 95 ? -4.588 11.026 -20.254 1.00 80.88 95 ARG A CA 1
ATOM 718 C C . ARG A 1 95 ? -5.471 9.791 -20.082 1.00 80.88 95 ARG A C 1
ATOM 720 O O . ARG A 1 95 ? -4.984 8.675 -19.884 1.00 80.88 95 ARG A O 1
ATOM 727 N N . GLN A 1 96 ? -6.770 10.022 -20.134 1.00 87.62 96 GLN A N 1
ATOM 728 C CA . GLN A 1 96 ? -7.807 9.020 -19.941 1.00 87.62 96 GLN A CA 1
ATOM 729 C C . GLN A 1 96 ? -8.380 8.612 -21.297 1.00 87.62 96 GLN A C 1
ATOM 731 O O . GLN A 1 96 ? -8.515 9.444 -22.194 1.00 87.62 96 GLN A O 1
ATOM 736 N N . ASP A 1 97 ? -8.720 7.335 -21.449 1.00 84.62 97 ASP A N 1
ATOM 737 C CA . ASP A 1 97 ? -9.392 6.836 -22.652 1.00 84.62 97 ASP A CA 1
ATOM 738 C C . ASP A 1 97 ? -10.887 7.156 -22.595 1.00 84.62 97 ASP A C 1
ATOM 740 O O . ASP A 1 97 ? -11.513 7.481 -23.609 1.00 84.62 97 ASP A O 1
ATOM 744 N N . LEU A 1 98 ? -11.446 7.074 -21.385 1.00 92.69 98 LEU A N 1
ATOM 745 C CA . LEU A 1 98 ? -12.858 7.228 -21.091 1.00 92.69 98 LEU A CA 1
ATOM 746 C C . LEU A 1 98 ? -13.066 8.206 -19.935 1.00 92.69 98 LEU A C 1
ATOM 748 O O . LEU A 1 98 ? -12.326 8.187 -18.950 1.00 92.69 98 LEU A O 1
ATOM 752 N N . VAL A 1 99 ? -14.118 9.018 -20.021 1.00 96.00 99 VAL A N 1
ATOM 753 C CA . VAL A 1 99 ? -14.547 9.892 -18.921 1.00 96.00 99 VAL A CA 1
ATOM 754 C C . VAL A 1 99 ? -16.028 9.705 -18.658 1.00 96.00 99 VAL A C 1
ATOM 756 O O . VAL A 1 99 ? -16.855 9.943 -19.537 1.00 96.00 99 VAL A O 1
ATOM 759 N N . LEU A 1 100 ? -16.356 9.290 -17.440 1.00 96.00 100 LEU A N 1
ATOM 760 C CA . LEU A 1 100 ? -17.706 9.257 -16.910 1.00 96.00 100 LEU A CA 1
ATOM 761 C C . LEU A 1 100 ? -17.953 10.549 -16.135 1.00 96.00 100 LEU A C 1
ATOM 763 O O . LEU A 1 100 ? -17.281 10.822 -15.142 1.00 96.00 100 LEU A O 1
ATOM 767 N N . ASN A 1 101 ? -18.935 11.328 -16.567 1.00 95.62 101 ASN A N 1
ATOM 768 C CA . ASN A 1 101 ? -19.379 12.512 -15.848 1.00 95.62 101 ASN A CA 1
ATOM 769 C C . ASN A 1 101 ? -20.901 12.547 -15.755 1.00 95.62 101 ASN A C 1
ATOM 771 O O . ASN A 1 101 ? -21.600 11.750 -16.382 1.00 95.62 101 ASN A O 1
ATOM 775 N N . GLY A 1 102 ? -21.441 13.485 -14.988 1.00 94.75 102 GLY A N 1
ATOM 776 C CA . GLY A 1 102 ? -22.878 13.662 -14.969 1.00 94.75 102 GLY A CA 1
ATOM 777 C C . GLY A 1 102 ? -23.359 14.653 -13.942 1.00 94.75 102 GLY A C 1
ATOM 778 O O . GLY A 1 102 ? -22.594 15.432 -13.380 1.00 94.75 102 GLY A O 1
ATOM 779 N N . ARG A 1 103 ? -24.666 14.622 -13.728 1.00 94.62 103 ARG A N 1
ATOM 780 C CA . ARG A 1 103 ? -25.362 15.530 -12.828 1.00 94.62 103 ARG A CA 1
ATOM 781 C C . ARG A 1 103 ? -26.536 14.844 -12.162 1.00 94.62 103 ARG A C 1
ATOM 783 O O . ARG A 1 103 ? -27.084 13.875 -12.701 1.00 94.62 103 ARG A O 1
ATOM 790 N N . TYR A 1 104 ? -26.933 15.376 -11.019 1.00 94.12 104 TYR A N 1
ATOM 791 C CA . TYR A 1 104 ? -28.095 14.915 -10.288 1.00 94.12 104 TYR A CA 1
ATOM 792 C C . TYR A 1 104 ? -28.943 16.074 -9.770 1.00 94.12 104 TYR A C 1
ATOM 794 O O . TYR A 1 104 ? -28.473 17.195 -9.587 1.00 94.12 104 TYR A O 1
ATOM 802 N N . SER A 1 105 ? -30.215 15.777 -9.524 1.00 92.50 105 SER A N 1
ATOM 803 C CA . SER A 1 105 ? -31.170 16.693 -8.900 1.00 92.50 105 SER A CA 1
ATOM 804 C C . SER A 1 105 ? -32.081 15.910 -7.964 1.00 92.50 105 SER A C 1
ATOM 806 O O . SER A 1 105 ? -32.469 14.786 -8.299 1.00 92.50 105 SER A O 1
ATOM 808 N N . VAL A 1 106 ? -32.466 16.493 -6.832 1.00 88.88 106 VAL A N 1
ATOM 809 C CA . VAL A 1 106 ? -33.453 15.895 -5.927 1.00 88.88 106 VAL A CA 1
ATOM 810 C C . VAL A 1 106 ? -34.752 16.688 -6.006 1.00 88.88 106 VAL A C 1
ATOM 812 O O . VAL A 1 106 ? -34.789 17.887 -5.748 1.00 88.88 106 VAL A O 1
ATOM 815 N N . THR A 1 107 ? -35.846 16.023 -6.374 1.00 86.88 107 THR A N 1
ATOM 816 C CA . THR A 1 107 ? -37.181 16.635 -6.427 1.00 86.88 107 THR A CA 1
ATOM 817 C C . THR A 1 107 ? -38.185 15.698 -5.774 1.00 86.88 107 THR A C 1
ATOM 819 O O . THR A 1 107 ? -38.219 14.511 -6.093 1.00 86.88 107 THR A O 1
ATOM 822 N N . ASN A 1 108 ? -39.007 16.214 -4.855 1.00 85.56 108 ASN A N 1
ATOM 823 C CA . ASN A 1 108 ? -40.027 15.437 -4.134 1.00 85.56 108 ASN A CA 1
ATOM 824 C C . ASN A 1 108 ? -39.469 14.167 -3.457 1.00 85.56 108 ASN A C 1
ATOM 826 O O . ASN A 1 108 ? -40.079 13.101 -3.528 1.00 85.56 108 ASN A O 1
ATOM 830 N N . GLY A 1 109 ? -38.276 14.256 -2.853 1.00 84.50 109 GLY A N 1
ATOM 831 C CA . GLY A 1 109 ? -37.627 13.117 -2.192 1.00 84.50 109 GLY A CA 1
ATOM 832 C C . GLY A 1 109 ? -37.152 12.014 -3.145 1.00 84.50 109 GLY A C 1
ATOM 833 O O . GLY A 1 109 ? -36.928 10.887 -2.709 1.00 84.50 109 GLY A O 1
ATOM 834 N N . ARG A 1 110 ? -37.006 12.297 -4.447 1.00 87.88 110 ARG A N 1
ATOM 835 C CA . ARG A 1 110 ? -36.435 11.371 -5.435 1.00 87.88 110 ARG A CA 1
ATOM 836 C C . ARG A 1 110 ? -35.198 11.976 -6.083 1.00 87.88 110 ARG A C 1
ATOM 838 O O . ARG A 1 110 ? -35.236 13.107 -6.562 1.00 87.88 110 ARG A O 1
ATOM 845 N N . LEU A 1 111 ? -34.124 11.198 -6.110 1.00 89.12 111 LEU A N 1
ATOM 846 C CA . LEU A 1 111 ? -32.892 11.484 -6.826 1.00 89.12 111 LEU A CA 1
ATOM 847 C C . LEU A 1 111 ? -33.088 11.161 -8.307 1.00 89.12 111 LEU A C 1
ATOM 849 O O . LEU A 1 111 ? -33.390 10.019 -8.648 1.00 89.12 111 LEU A O 1
ATOM 853 N N . ARG A 1 112 ? -32.886 12.147 -9.178 1.00 91.62 112 ARG A N 1
ATOM 854 C CA . ARG A 1 112 ? -32.756 11.971 -10.628 1.00 91.62 112 ARG A CA 1
ATOM 855 C C . ARG A 1 112 ? -31.296 12.100 -11.009 1.00 91.62 112 ARG A C 1
ATOM 857 O O . ARG A 1 112 ? -30.664 13.088 -10.648 1.00 91.62 112 ARG A O 1
ATOM 864 N N . LEU A 1 113 ? -30.789 11.136 -11.762 1.00 93.56 113 LEU A N 1
ATOM 865 C CA . LEU A 1 113 ? -29.393 11.049 -12.164 1.00 93.56 113 LEU A CA 1
ATOM 866 C C . LEU A 1 113 ? -29.282 10.980 -13.687 1.00 93.56 113 LEU A C 1
ATOM 868 O O . LEU A 1 113 ? -30.043 10.254 -14.330 1.00 93.56 113 LEU A O 1
ATOM 872 N N . ASN A 1 114 ? -28.315 11.700 -14.253 1.00 94.75 114 ASN A N 1
ATOM 873 C CA . ASN A 1 114 ? -27.944 11.616 -15.663 1.00 94.75 114 ASN A CA 1
ATOM 874 C C . ASN A 1 114 ? -26.417 11.562 -15.790 1.00 94.75 114 ASN A C 1
ATOM 876 O O . ASN A 1 114 ? -25.744 12.555 -15.510 1.00 94.75 114 ASN A O 1
ATOM 880 N N . LEU A 1 115 ? -25.891 10.412 -16.209 1.00 94.75 115 LEU A N 1
ATOM 881 C CA . LEU A 1 115 ? -24.469 10.163 -16.427 1.00 94.75 115 LEU A CA 1
ATOM 882 C C . LEU A 1 115 ? -24.178 9.937 -17.914 1.00 94.75 115 LEU A C 1
ATOM 884 O O . LEU A 1 115 ? -24.970 9.317 -18.629 1.00 94.75 115 LEU A O 1
ATOM 888 N N . ASN A 1 116 ? -23.014 10.394 -18.365 1.00 94.69 116 ASN A N 1
ATOM 889 C CA . ASN A 1 116 ? -22.504 10.199 -19.715 1.00 94.69 116 ASN A CA 1
ATOM 890 C C . ASN A 1 116 ? -21.079 9.651 -19.663 1.00 94.69 116 ASN A C 1
ATOM 892 O O . ASN A 1 116 ? -20.229 10.201 -18.969 1.00 94.69 116 ASN A O 1
ATOM 896 N N . LEU A 1 117 ? -20.820 8.603 -20.440 1.00 94.38 117 LEU A N 1
ATOM 897 C CA . LEU A 1 117 ? -19.483 8.084 -20.700 1.00 94.38 117 LEU A CA 1
ATOM 898 C C . LEU A 1 117 ? -19.013 8.588 -22.062 1.00 94.38 117 LEU A C 1
ATOM 900 O O . LEU A 1 117 ? -19.627 8.264 -23.082 1.00 94.38 117 LEU A O 1
ATOM 904 N N . TYR A 1 118 ? -17.929 9.352 -22.082 1.00 93.19 118 TYR A N 1
ATOM 905 C CA . TYR A 1 118 ? -17.292 9.841 -23.299 1.00 93.19 118 TYR A CA 1
ATOM 906 C C . TYR A 1 118 ? -16.043 9.032 -23.626 1.00 93.19 118 TYR A C 1
ATOM 908 O O . TYR A 1 118 ? -15.244 8.747 -22.739 1.00 93.19 118 TYR A O 1
ATOM 916 N N . GLU A 1 119 ? -15.850 8.731 -24.907 1.00 90.50 119 GLU A N 1
ATOM 917 C CA . GLU A 1 119 ? -14.553 8.331 -25.449 1.00 90.50 119 GLU A CA 1
ATOM 918 C C . GLU A 1 119 ? -13.752 9.585 -25.794 1.00 90.50 119 GLU A C 1
ATOM 920 O O . GLU A 1 119 ? -14.196 10.401 -26.607 1.00 90.50 119 GLU A O 1
ATOM 925 N N . ILE A 1 120 ? -12.576 9.746 -25.186 1.00 87.31 120 ILE A N 1
ATOM 926 C CA . ILE A 1 120 ? -11.781 10.972 -25.332 1.00 87.31 120 ILE A CA 1
ATOM 927 C C . ILE A 1 120 ? -11.231 11.127 -26.746 1.00 87.31 120 ILE A C 1
ATOM 929 O O . ILE A 1 120 ? -11.241 12.226 -27.292 1.00 87.31 120 ILE A O 1
ATOM 933 N N . GLU A 1 121 ? -10.822 10.026 -27.375 1.00 76.88 121 GLU A N 1
ATOM 934 C CA . GLU A 1 121 ? -10.226 10.062 -28.712 1.00 76.88 121 GLU A CA 1
ATOM 935 C C . GLU A 1 121 ? -11.189 10.579 -29.785 1.00 76.88 121 GLU A C 1
ATOM 937 O O . GLU A 1 121 ? -10.803 11.372 -30.642 1.00 76.88 121 GLU A O 1
ATOM 942 N N . THR A 1 122 ? -12.450 10.148 -29.738 1.00 80.56 122 THR A N 1
ATOM 943 C CA . THR A 1 122 ? -13.449 10.504 -30.754 1.00 80.56 122 THR A CA 1
ATOM 944 C C . THR A 1 122 ? -14.400 11.608 -30.295 1.00 80.56 122 THR A C 1
ATOM 946 O O . THR A 1 122 ? -15.157 12.153 -31.103 1.00 80.56 122 THR A O 1
ATOM 949 N N . GLY A 1 123 ? -14.412 11.925 -28.997 1.00 84.75 123 GLY A N 1
ATOM 950 C CA . GLY A 1 123 ? -15.374 12.829 -28.371 1.00 84.75 123 GLY A CA 1
ATOM 951 C C . GLY A 1 123 ? -16.823 12.322 -28.415 1.00 84.75 123 GLY A C 1
ATOM 952 O O . GLY A 1 123 ? -17.760 13.122 -28.256 1.00 84.75 123 GLY A O 1
ATOM 953 N N . ARG A 1 124 ? -17.032 11.028 -28.695 1.00 89.62 124 ARG A N 1
ATOM 954 C CA . ARG A 1 124 ? -18.355 10.393 -28.794 1.00 89.62 124 ARG A CA 1
ATOM 955 C C . ARG A 1 124 ? -18.853 9.955 -27.423 1.00 89.62 124 ARG A C 1
ATOM 957 O O . ARG A 1 124 ? -18.070 9.633 -26.539 1.00 89.62 124 ARG A O 1
ATOM 964 N N . ILE A 1 125 ? -20.174 9.935 -27.266 1.00 90.44 125 ILE A N 1
ATOM 965 C CA . ILE A 1 125 ? -20.825 9.344 -26.093 1.00 90.44 125 ILE A CA 1
ATOM 966 C C . ILE A 1 125 ? -20.956 7.847 -26.355 1.00 90.44 125 ILE A C 1
ATOM 968 O O . ILE A 1 125 ? -21.604 7.463 -27.328 1.00 90.44 125 ILE A O 1
ATOM 972 N N . LEU A 1 126 ? -20.353 7.028 -25.498 1.00 87.50 126 LEU A N 1
ATOM 973 C CA . LEU A 1 126 ? -20.486 5.571 -25.533 1.00 87.50 126 LEU A CA 1
ATOM 974 C C . LEU A 1 126 ? -21.701 5.103 -24.730 1.00 87.50 126 LEU A C 1
ATOM 976 O O . LEU A 1 126 ? -22.422 4.211 -25.162 1.00 87.50 126 LEU A O 1
ATOM 980 N N . VAL A 1 127 ? -21.963 5.731 -23.579 1.00 89.50 127 VAL A N 1
ATOM 981 C CA . VAL A 1 127 ? -23.085 5.375 -22.698 1.00 89.50 127 VAL A CA 1
ATOM 982 C C . VAL A 1 127 ? -23.783 6.639 -22.212 1.00 89.50 127 VAL A C 1
ATOM 984 O O . VAL A 1 127 ? -23.138 7.559 -21.717 1.00 89.50 127 VAL A O 1
ATOM 987 N N . ASN A 1 128 ? -25.114 6.669 -22.315 1.00 92.12 128 ASN A N 1
ATOM 988 C CA . ASN A 1 128 ? -25.969 7.620 -21.605 1.00 92.12 128 ASN A CA 1
ATOM 989 C C . ASN A 1 128 ? -26.834 6.841 -20.608 1.00 92.12 128 ASN A C 1
ATOM 991 O O . ASN A 1 128 ? -27.560 5.911 -20.980 1.00 92.12 128 ASN A O 1
ATOM 995 N N . PHE A 1 129 ? -26.740 7.202 -19.334 1.00 92.00 129 PHE A N 1
ATOM 996 C CA . PHE A 1 129 ? -27.423 6.516 -18.250 1.00 92.00 129 PHE A CA 1
ATOM 997 C C . PHE A 1 129 ? -28.294 7.494 -17.472 1.00 92.00 129 PHE A C 1
ATOM 999 O O . PHE A 1 129 ? -27.814 8.489 -16.937 1.00 92.00 129 PHE A O 1
ATOM 1006 N N . LYS A 1 130 ? -29.589 7.186 -17.391 1.00 93.06 130 LYS A N 1
ATOM 1007 C CA . LYS A 1 130 ? -30.569 7.955 -16.626 1.00 93.06 130 LYS A CA 1
ATOM 1008 C C . LYS A 1 130 ? -31.248 7.038 -15.627 1.00 93.06 130 LYS A C 1
ATOM 1010 O O . LYS A 1 130 ? -31.680 5.952 -16.009 1.00 93.06 130 LYS A O 1
ATOM 1015 N N . SER A 1 131 ? -31.353 7.480 -14.379 1.00 90.62 131 SER A N 1
ATOM 1016 C CA . SER A 1 131 ? -31.996 6.711 -13.313 1.00 90.62 131 SER A CA 1
ATOM 1017 C C . SER A 1 131 ? -32.743 7.618 -12.341 1.00 90.62 131 SER A C 1
ATOM 1019 O O . SER A 1 131 ? -32.394 8.789 -12.173 1.00 90.62 131 SER A O 1
ATOM 1021 N N . GLU A 1 132 ? -33.776 7.066 -11.706 1.00 88.88 132 GLU A N 1
ATOM 1022 C CA . GLU A 1 132 ? -34.513 7.710 -10.624 1.00 88.88 132 GLU A CA 1
ATOM 1023 C C . GLU A 1 132 ? -34.605 6.781 -9.410 1.00 88.88 132 GLU A C 1
ATOM 1025 O O . GLU A 1 132 ? -35.119 5.666 -9.515 1.00 88.88 132 GLU A O 1
ATOM 1030 N N . ALA A 1 133 ? -34.187 7.259 -8.238 1.00 86.00 133 ALA A N 1
ATOM 1031 C CA . ALA A 1 133 ? -34.209 6.494 -6.991 1.00 86.00 133 ALA A CA 1
ATOM 1032 C C . ALA A 1 133 ? -34.856 7.289 -5.842 1.00 86.00 133 ALA A C 1
ATOM 1034 O O . ALA A 1 133 ? -34.749 8.515 -5.808 1.00 86.00 133 ALA A O 1
ATOM 1035 N N . PRO A 1 134 ? -35.553 6.636 -4.896 1.00 84.25 134 PRO A N 1
ATOM 1036 C CA . PRO A 1 134 ? -36.066 7.310 -3.706 1.00 84.25 134 PRO A CA 1
ATOM 1037 C C . PRO A 1 134 ? -34.923 7.696 -2.753 1.00 84.25 134 PRO A C 1
ATOM 1039 O O . PRO A 1 134 ? -34.057 6.876 -2.449 1.00 84.25 134 PRO A O 1
ATOM 1042 N N . LEU A 1 135 ? -34.954 8.927 -2.241 1.00 82.12 135 LEU A N 1
ATOM 1043 C CA . LEU A 1 135 ? -34.055 9.405 -1.193 1.00 82.12 135 LEU A CA 1
ATOM 1044 C C . LEU A 1 135 ? -34.596 8.911 0.158 1.00 82.12 135 LEU A C 1
ATOM 1046 O O . LEU A 1 135 ? -35.605 9.407 0.655 1.00 82.12 135 LEU A O 1
ATOM 1050 N N . SER A 1 136 ? -33.987 7.868 0.718 1.00 81.12 136 SER A N 1
ATOM 1051 C CA . SER A 1 136 ? -34.438 7.231 1.964 1.00 81.12 136 SER A CA 1
ATOM 1052 C C . SER A 1 136 ? -33.252 6.762 2.806 1.00 81.12 136 SER A C 1
ATOM 1054 O O . SER A 1 136 ? -32.112 6.828 2.355 1.00 81.12 136 SER A O 1
ATOM 1056 N N . ALA A 1 137 ? -33.505 6.205 3.994 1.00 70.44 137 ALA A N 1
ATOM 1057 C CA . ALA A 1 137 ? -32.464 5.591 4.828 1.00 70.44 137 ALA A CA 1
ATOM 1058 C C . ALA A 1 137 ? -31.659 4.481 4.108 1.00 70.44 137 ALA A C 1
ATOM 1060 O O . ALA A 1 137 ? -30.560 4.153 4.537 1.00 70.44 137 ALA A O 1
ATOM 1061 N N . LYS A 1 138 ? -32.179 3.931 2.999 1.00 79.12 138 LYS A N 1
ATOM 1062 C CA . LYS A 1 138 ? -31.516 2.925 2.148 1.00 79.12 138 LYS A CA 1
ATOM 1063 C C . LYS A 1 138 ? -30.859 3.514 0.894 1.00 79.12 138 LYS A C 1
ATOM 1065 O O . LYS A 1 138 ? -30.735 2.843 -0.126 1.00 79.12 138 LYS A O 1
ATOM 1070 N N . MET A 1 139 ? -30.496 4.793 0.912 1.00 79.94 139 MET A N 1
ATOM 1071 C CA . MET A 1 139 ? -29.964 5.470 -0.274 1.00 79.94 139 MET A CA 1
ATOM 1072 C C . MET A 1 139 ? -28.668 4.833 -0.803 1.00 79.94 139 MET A C 1
ATOM 1074 O O . MET A 1 139 ? -28.497 4.739 -2.014 1.00 79.94 139 MET A O 1
ATOM 1078 N N . PHE A 1 140 ? -27.800 4.329 0.075 1.00 79.00 140 PHE A N 1
ATOM 1079 C CA . PHE A 1 140 ? -26.570 3.644 -0.338 1.00 79.00 140 PHE A CA 1
ATOM 1080 C C . PHE A 1 140 ? -26.847 2.322 -1.072 1.00 79.00 140 PHE A C 1
ATOM 1082 O O . PHE A 1 140 ? -26.197 2.039 -2.074 1.00 79.00 140 PHE A O 1
ATOM 1089 N N . ASP A 1 141 ? -27.889 1.578 -0.682 1.00 81.62 141 ASP A N 1
ATOM 1090 C CA . ASP A 1 141 ? -28.341 0.400 -1.439 1.00 81.62 141 ASP A CA 1
ATOM 1091 C C . ASP A 1 141 ? -28.789 0.798 -2.856 1.00 81.62 141 ASP A C 1
ATOM 1093 O O . ASP A 1 141 ? -28.540 0.087 -3.833 1.00 81.62 141 ASP A O 1
ATOM 1097 N N . ALA A 1 142 ? -29.436 1.961 -2.986 1.00 81.50 142 ALA A N 1
ATOM 1098 C CA . ALA A 1 142 ? -29.831 2.499 -4.282 1.00 81.50 142 ALA A CA 1
ATOM 1099 C C . ALA A 1 142 ? -28.621 2.945 -5.122 1.00 81.50 142 ALA A C 1
ATOM 1101 O O . ALA A 1 142 ? -28.651 2.763 -6.339 1.00 81.50 142 ALA A O 1
ATOM 1102 N N . PHE A 1 143 ? -27.556 3.472 -4.507 1.00 85.12 143 PHE A N 1
ATOM 1103 C CA . PHE A 1 143 ? -26.303 3.794 -5.204 1.00 85.12 143 PHE A CA 1
ATOM 1104 C C . PHE A 1 143 ? -25.620 2.541 -5.739 1.00 85.12 143 PHE A C 1
ATOM 1106 O O . PHE A 1 143 ? -25.276 2.510 -6.918 1.00 85.12 143 PHE A O 1
ATOM 1113 N N . ASN A 1 144 ? -25.523 1.487 -4.928 1.00 82.25 144 ASN A N 1
ATOM 1114 C CA . ASN A 1 144 ? -24.954 0.208 -5.354 1.00 82.25 144 ASN A CA 1
ATOM 1115 C C . ASN A 1 144 ? -25.753 -0.398 -6.515 1.00 82.25 144 ASN A C 1
ATOM 1117 O O . ASN A 1 144 ? -25.181 -0.870 -7.495 1.00 82.25 144 ASN A O 1
ATOM 1121 N N . LYS A 1 145 ? -27.089 -0.311 -6.467 1.00 85.44 145 LYS A N 1
ATOM 1122 C CA . LYS A 1 145 ? -27.941 -0.750 -7.579 1.00 85.44 145 LYS A CA 1
ATOM 1123 C C . LYS A 1 145 ? -27.718 0.077 -8.850 1.00 85.44 145 LYS A C 1
ATOM 1125 O O . LYS A 1 145 ? -27.604 -0.490 -9.932 1.00 85.44 145 LYS A O 1
ATOM 1130 N N . ILE A 1 146 ? -27.638 1.403 -8.728 1.00 84.62 146 ILE A N 1
ATOM 1131 C CA . ILE A 1 146 ? -27.338 2.303 -9.851 1.00 84.62 146 ILE A CA 1
ATOM 1132 C C . ILE A 1 146 ? -25.972 1.974 -10.465 1.00 84.62 146 ILE A C 1
ATOM 1134 O O . ILE A 1 146 ? -25.849 1.925 -11.688 1.00 84.62 146 ILE A O 1
ATOM 1138 N N . ALA A 1 147 ? -24.964 1.738 -9.627 1.00 83.56 147 ALA A N 1
ATOM 1139 C CA . ALA A 1 147 ? -23.620 1.382 -10.052 1.00 83.56 147 ALA A CA 1
ATOM 1140 C C . ALA A 1 147 ? -23.592 0.030 -10.783 1.00 83.56 147 ALA A C 1
ATOM 1142 O O . ALA A 1 147 ? -22.971 -0.071 -11.839 1.00 83.56 147 ALA A O 1
ATOM 1143 N N . ALA A 1 148 ? -24.329 -0.972 -10.293 1.00 84.62 148 ALA A N 1
ATOM 1144 C CA . ALA A 1 148 ? -24.466 -2.269 -10.954 1.00 84.62 148 ALA A CA 1
ATOM 1145 C C . ALA A 1 148 ? -25.157 -2.157 -12.329 1.00 84.62 148 ALA A C 1
ATOM 1147 O O . ALA A 1 148 ? -24.656 -2.689 -13.323 1.00 84.62 148 ALA A O 1
ATOM 1148 N N . ASP A 1 149 ? -26.265 -1.408 -12.415 1.00 85.50 149 ASP A N 1
ATOM 1149 C CA . ASP A 1 149 ? -26.990 -1.175 -13.673 1.00 85.50 149 ASP A CA 1
ATOM 1150 C C . ASP A 1 149 ? -26.128 -0.408 -14.695 1.00 85.50 149 ASP A C 1
ATOM 1152 O O . ASP A 1 149 ? -26.181 -0.676 -15.900 1.00 85.50 149 ASP A O 1
ATOM 1156 N N . LEU A 1 150 ? -25.317 0.548 -14.227 1.00 86.00 150 LEU A N 1
ATOM 1157 C CA . LEU A 1 150 ? -24.343 1.254 -15.056 1.00 86.00 150 LEU A CA 1
ATOM 1158 C C . LEU A 1 150 ? -23.226 0.310 -15.519 1.00 86.00 150 LEU A C 1
ATOM 1160 O O . LEU A 1 150 ? -22.886 0.309 -16.702 1.00 86.00 150 LEU A O 1
ATOM 1164 N N . GLY A 1 151 ? -22.706 -0.527 -14.620 1.00 84.31 151 GLY A N 1
ATOM 1165 C CA . GLY A 1 151 ? -21.677 -1.522 -14.913 1.00 84.31 151 GLY A CA 1
ATOM 1166 C C . GLY A 1 151 ? -22.090 -2.498 -16.007 1.00 84.31 151 GLY A C 1
ATOM 1167 O O . GLY A 1 151 ? -21.291 -2.781 -16.897 1.00 84.31 151 GLY A O 1
ATOM 1168 N N . ALA A 1 152 ? -23.350 -2.938 -16.029 1.00 82.62 152 ALA A N 1
ATOM 1169 C CA . ALA A 1 152 ? -23.875 -3.775 -17.109 1.00 82.62 152 ALA A CA 1
ATOM 1170 C C . ALA A 1 152 ? -23.834 -3.081 -18.484 1.00 82.62 152 ALA A C 1
ATOM 1172 O O . ALA A 1 152 ? -23.627 -3.739 -19.496 1.00 82.62 152 ALA A O 1
ATOM 1173 N N . LYS A 1 153 ? -23.990 -1.751 -18.541 1.00 82.50 153 LYS A N 1
ATOM 1174 C CA . LYS A 1 153 ? -23.863 -0.982 -19.795 1.00 82.50 153 LYS A CA 1
ATOM 1175 C C . LYS A 1 153 ? -22.416 -0.678 -20.175 1.00 82.50 153 LYS A C 1
ATOM 1177 O O . LYS A 1 153 ? -22.136 -0.398 -21.335 1.00 82.50 153 LYS A O 1
ATOM 1182 N N . MET A 1 154 ? -21.503 -0.700 -19.207 1.00 82.44 154 MET A N 1
ATOM 1183 C CA . MET A 1 154 ? -20.079 -0.439 -19.426 1.00 82.44 154 MET A CA 1
ATOM 1184 C C . MET A 1 154 ? -19.302 -1.680 -19.883 1.00 82.44 154 MET A C 1
ATOM 1186 O O . MET A 1 154 ? -18.155 -1.536 -20.307 1.00 82.44 154 MET A O 1
ATOM 1190 N N . SER A 1 155 ? -19.922 -2.867 -19.882 1.00 80.25 155 SER A N 1
ATOM 1191 C CA . SER A 1 155 ? -19.303 -4.127 -20.320 1.00 80.25 155 SER A CA 1
ATOM 1192 C C . SER A 1 155 ? -18.787 -4.101 -21.758 1.00 80.25 155 SER A C 1
ATOM 1194 O O . SER A 1 155 ? -17.861 -4.827 -22.095 1.00 80.25 155 SER A O 1
ATOM 1196 N N . GLU A 1 156 ? -19.395 -3.282 -22.619 1.00 77.19 156 GLU A N 1
ATOM 1197 C CA . GLU A 1 156 ? -18.983 -3.127 -24.019 1.00 77.19 156 GLU A CA 1
ATOM 1198 C C . GLU A 1 156 ? -17.740 -2.233 -24.173 1.00 77.19 156 GLU A C 1
ATOM 1200 O O . GLU A 1 156 ? -17.045 -2.308 -25.185 1.00 77.19 156 GLU A O 1
ATOM 1205 N N . ALA A 1 157 ? -17.450 -1.390 -23.176 1.00 78.75 157 ALA A N 1
ATOM 1206 C CA . ALA A 1 157 ? -16.374 -0.401 -23.218 1.00 78.75 157 ALA A CA 1
ATOM 1207 C C . ALA A 1 157 ? -15.153 -0.790 -22.369 1.00 78.75 157 ALA A C 1
ATOM 1209 O O . ALA A 1 157 ? -14.040 -0.346 -22.667 1.00 78.75 157 ALA A O 1
ATOM 1210 N N . LEU A 1 158 ? -15.347 -1.593 -21.318 1.00 84.06 158 LEU A N 1
ATOM 1211 C CA . LEU A 1 158 ? -14.303 -1.985 -20.373 1.00 84.06 158 LEU A CA 1
ATOM 1212 C C . LEU A 1 158 ? -13.981 -3.484 -20.456 1.00 84.06 158 LEU A C 1
ATOM 1214 O O . LEU A 1 158 ? -14.892 -4.305 -20.558 1.00 84.06 158 LEU A O 1
ATOM 1218 N N . PRO A 1 159 ? -12.699 -3.874 -20.347 1.00 80.44 159 PRO A N 1
ATOM 1219 C CA . PRO A 1 159 ? -12.331 -5.277 -20.220 1.00 80.44 159 PRO A CA 1
ATOM 1220 C C . PRO A 1 159 ? -12.754 -5.820 -18.846 1.00 80.44 159 PRO A C 1
ATOM 1222 O O . PRO A 1 159 ? -12.662 -5.134 -17.829 1.00 80.44 159 PRO A O 1
ATOM 1225 N N . SER A 1 160 ? -13.204 -7.074 -18.801 1.00 82.88 160 SER A N 1
ATOM 1226 C CA . SER A 1 160 ? -13.615 -7.727 -17.551 1.00 82.88 160 SER A CA 1
ATOM 1227 C C . SER A 1 160 ? -12.416 -8.186 -16.708 1.00 82.88 160 SER A C 1
ATOM 1229 O O . SER A 1 160 ? -11.361 -8.542 -17.250 1.00 82.88 160 SER A O 1
ATOM 1231 N N . GLN A 1 161 ? -12.598 -8.276 -15.389 1.00 77.81 161 GLN A N 1
ATOM 1232 C CA . GLN A 1 161 ? -11.630 -8.917 -14.487 1.00 77.81 161 GLN A CA 1
ATOM 1233 C C . GLN A 1 161 ? -11.399 -10.389 -14.861 1.00 77.81 161 GLN A C 1
ATOM 1235 O O . GLN A 1 161 ? -10.285 -10.893 -14.766 1.00 77.81 161 GLN A O 1
ATOM 1240 N N . GLN A 1 162 ? -12.419 -11.079 -15.383 1.00 78.56 162 GLN A N 1
ATOM 1241 C CA . GLN A 1 162 ? -12.285 -12.462 -15.845 1.00 78.56 162 GLN A CA 1
ATOM 1242 C C . GLN A 1 162 ? -11.353 -12.580 -17.059 1.00 78.56 162 GLN A C 1
ATOM 1244 O O . GLN A 1 162 ? -10.548 -13.505 -17.122 1.00 78.56 162 GLN A O 1
ATOM 1249 N N . THR A 1 163 ? -11.418 -11.639 -18.006 1.00 69.12 163 THR A N 1
ATOM 1250 C CA . THR A 1 163 ? -10.483 -11.590 -19.144 1.00 69.12 163 THR A CA 1
ATOM 1251 C C . THR A 1 163 ? -9.054 -11.279 -18.714 1.00 69.12 163 THR A C 1
ATOM 1253 O O . THR A 1 163 ? -8.125 -11.824 -19.302 1.00 69.12 163 THR A O 1
ATOM 1256 N N . LEU A 1 164 ? -8.874 -10.461 -17.673 1.00 69.94 164 LEU A N 1
ATOM 1257 C CA . LEU A 1 164 ? -7.568 -10.207 -17.065 1.00 69.94 164 LEU A CA 1
ATOM 1258 C C . LEU A 1 164 ? -7.037 -11.447 -16.329 1.00 69.94 164 LEU A C 1
ATOM 1260 O O . LEU A 1 164 ? -5.886 -11.833 -16.491 1.00 69.94 164 LEU A O 1
ATOM 1264 N N . ALA A 1 165 ? -7.876 -12.125 -15.550 1.00 66.38 165 ALA A N 1
ATOM 1265 C CA . ALA A 1 165 ? -7.497 -13.363 -14.876 1.00 66.38 165 ALA A CA 1
ATOM 1266 C C . ALA A 1 165 ? -7.152 -14.470 -15.888 1.00 66.38 165 ALA A C 1
ATOM 1268 O O . ALA A 1 165 ? -6.165 -15.183 -15.720 1.00 66.38 165 ALA A O 1
ATOM 1269 N N . ALA A 1 166 ? -7.919 -14.575 -16.980 1.00 66.31 166 ALA A N 1
ATOM 1270 C CA . ALA A 1 166 ? -7.674 -15.523 -18.065 1.00 66.31 166 ALA A CA 1
ATOM 1271 C C . ALA A 1 166 ? -6.384 -15.223 -18.845 1.00 66.31 166 ALA A C 1
ATOM 1273 O O . ALA A 1 166 ? -5.748 -16.151 -19.343 1.00 66.31 166 ALA A O 1
ATOM 1274 N N . SER A 1 167 ? -5.966 -13.955 -18.923 1.00 55.03 167 SER A N 1
ATOM 1275 C CA . SER A 1 167 ? -4.646 -13.589 -19.438 1.00 55.03 167 SER A CA 1
ATOM 1276 C C . SER A 1 167 ? -3.532 -13.774 -18.409 1.00 55.03 167 SER A C 1
ATOM 1278 O O . SER A 1 167 ? -2.397 -13.459 -18.732 1.00 55.03 167 SER A O 1
ATOM 1280 N N . GLY A 1 168 ? -3.807 -14.286 -17.202 1.00 55.03 168 GLY A N 1
ATOM 1281 C CA . GLY A 1 168 ? -2.815 -14.482 -16.141 1.00 55.03 168 GLY A CA 1
ATOM 1282 C C . GLY A 1 168 ? -2.470 -13.213 -15.357 1.00 55.03 168 GLY A C 1
ATOM 1283 O O . GLY A 1 168 ? -1.377 -13.128 -14.812 1.00 55.03 168 GLY A O 1
ATOM 1284 N N . GLY A 1 169 ? -3.367 -12.221 -15.333 1.00 56.84 169 GLY A N 1
ATOM 1285 C CA . GLY A 1 169 ? -3.139 -10.901 -14.728 1.00 56.84 169 GLY A CA 1
ATOM 1286 C C . GLY A 1 169 ? -2.489 -9.895 -15.683 1.00 56.84 169 GLY A C 1
ATOM 1287 O O . GLY A 1 169 ? -2.339 -8.720 -15.358 1.00 56.84 169 GLY A O 1
ATOM 1288 N N . TRP A 1 170 ? -2.118 -10.335 -16.885 1.00 49.34 170 TRP A N 1
ATOM 1289 C CA . TRP A 1 170 ? -1.350 -9.539 -17.833 1.00 49.34 170 TRP A CA 1
ATOM 1290 C C . TRP A 1 170 ? -2.248 -8.623 -18.663 1.00 49.34 170 TRP A C 1
ATOM 1292 O O . TRP A 1 170 ? -3.230 -9.074 -19.251 1.00 49.34 170 TRP A O 1
ATOM 1302 N N . TYR A 1 171 ? -1.867 -7.353 -18.792 1.00 57.69 171 TYR A N 1
ATOM 1303 C CA . TYR A 1 171 ? -2.547 -6.370 -19.636 1.00 57.69 171 TYR A CA 1
ATOM 1304 C C . TYR A 1 171 ? -1.547 -5.506 -20.405 1.00 57.69 171 TYR A C 1
ATOM 1306 O O . TYR A 1 171 ? -0.398 -5.334 -19.996 1.00 57.69 171 TYR A O 1
ATOM 1314 N N . PHE A 1 172 ? -1.986 -4.944 -21.529 1.00 52.56 172 PHE A N 1
ATOM 1315 C CA . PHE A 1 172 ? -1.205 -3.973 -22.293 1.00 52.56 172 PHE A CA 1
ATOM 1316 C C . PHE A 1 172 ? -1.647 -2.548 -21.939 1.00 52.56 172 PHE A C 1
ATOM 1318 O O . PHE A 1 172 ? -2.816 -2.217 -22.122 1.00 52.56 172 PHE A O 1
ATOM 1325 N N . ASP A 1 173 ? -0.725 -1.709 -21.451 1.00 60.34 173 ASP A N 1
ATOM 1326 C CA . ASP A 1 173 ? -0.929 -0.261 -21.280 1.00 60.34 173 ASP A CA 1
ATOM 1327 C C . ASP A 1 173 ? -0.222 0.506 -22.415 1.00 60.34 173 ASP A C 1
ATOM 1329 O O . ASP A 1 173 ? 1.016 0.559 -22.440 1.00 60.34 173 ASP A O 1
ATOM 1333 N N . PRO A 1 174 ? -0.975 1.126 -23.343 1.00 51.62 174 PRO A N 1
ATOM 1334 C CA . PRO A 1 174 ? -0.412 1.890 -24.455 1.00 51.62 174 PRO A CA 1
ATOM 1335 C C . PRO A 1 174 ? 0.501 3.046 -24.018 1.00 51.62 174 PRO A C 1
ATOM 1337 O O . PRO A 1 174 ? 1.400 3.433 -24.765 1.00 51.62 174 PRO A O 1
ATOM 1340 N N . GLU A 1 175 ? 0.303 3.592 -22.816 1.00 53.00 175 GLU A N 1
ATOM 1341 C CA . GLU A 1 175 ? 1.064 4.730 -22.294 1.00 53.00 175 GLU A CA 1
ATOM 1342 C C . GLU A 1 175 ? 2.372 4.314 -21.598 1.00 53.00 175 GLU A C 1
ATOM 1344 O O . GLU A 1 175 ? 3.280 5.140 -21.479 1.00 53.00 175 GLU A O 1
ATOM 1349 N N . LYS A 1 176 ? 2.515 3.045 -21.183 1.00 48.88 176 LYS A N 1
ATOM 1350 C CA . LYS A 1 176 ? 3.742 2.520 -20.544 1.00 48.88 176 LYS A CA 1
ATOM 1351 C C . LYS A 1 176 ? 4.825 2.120 -21.555 1.00 48.88 176 LYS A C 1
ATOM 1353 O O . LYS A 1 176 ? 6.008 2.132 -21.237 1.00 48.88 176 LYS A O 1
ATOM 1358 N N . GLY A 1 177 ? 4.466 1.860 -22.815 1.00 48.16 177 GLY A N 1
ATOM 1359 C CA . GLY A 1 177 ? 5.389 1.433 -23.881 1.00 48.16 177 GLY A CA 1
ATOM 1360 C C . GLY A 1 177 ? 6.284 2.525 -24.492 1.00 48.16 177 GLY A C 1
ATOM 1361 O O . GLY A 1 177 ? 6.764 2.352 -25.618 1.00 48.16 177 GLY A O 1
ATOM 1362 N N . LYS A 1 178 ? 6.487 3.664 -23.811 1.00 56.31 178 LYS A N 1
ATOM 1363 C CA . LYS A 1 178 ? 7.173 4.847 -24.373 1.00 56.31 178 LYS A CA 1
ATOM 1364 C C . LYS A 1 178 ? 8.694 4.788 -24.291 1.00 56.31 178 LYS A C 1
ATOM 1366 O O . LYS A 1 178 ? 9.360 5.649 -24.863 1.00 56.31 178 LYS A O 1
ATOM 1371 N N . ARG A 1 179 ? 9.267 3.793 -23.612 1.00 60.31 179 ARG A N 1
ATOM 1372 C CA . ARG A 1 179 ? 10.718 3.585 -23.513 1.00 60.31 179 ARG A CA 1
ATOM 1373 C C . ARG A 1 179 ? 11.046 2.103 -23.665 1.00 60.31 179 ARG A C 1
ATOM 1375 O O . ARG A 1 179 ? 10.251 1.252 -23.289 1.00 60.31 179 ARG A O 1
ATOM 1382 N N . THR A 1 180 ? 12.179 1.781 -24.275 1.00 61.34 180 THR A N 1
ATOM 1383 C CA . THR A 1 180 ? 12.643 0.395 -24.424 1.00 61.34 180 THR A CA 1
ATOM 1384 C C . THR A 1 180 ? 14.142 0.359 -24.198 1.00 61.34 180 THR A C 1
ATOM 1386 O O . THR A 1 180 ? 14.878 1.006 -24.936 1.00 61.34 180 THR A O 1
ATOM 1389 N N . ILE A 1 181 ? 14.589 -0.403 -23.205 1.00 65.38 181 ILE A N 1
ATOM 1390 C CA . ILE A 1 181 ? 15.987 -0.808 -23.089 1.00 65.38 181 ILE A CA 1
ATOM 1391 C C . ILE A 1 181 ? 16.116 -2.171 -23.758 1.00 65.38 181 ILE A C 1
ATOM 1393 O O . ILE A 1 181 ? 15.306 -3.069 -23.528 1.00 65.38 181 ILE A O 1
ATOM 1397 N N . LEU A 1 182 ? 17.112 -2.314 -24.616 1.00 69.50 182 LEU A N 1
ATOM 1398 C CA . LEU A 1 182 ? 17.380 -3.535 -25.345 1.00 69.50 182 LEU A CA 1
ATOM 1399 C C . LEU A 1 182 ? 18.832 -3.938 -25.132 1.00 69.50 182 LEU A C 1
ATOM 1401 O O . LEU A 1 182 ? 19.744 -3.201 -25.493 1.00 69.50 182 LEU A O 1
ATOM 1405 N N . PHE A 1 183 ? 19.030 -5.146 -24.623 1.00 73.56 183 PHE A N 1
ATOM 1406 C CA . PHE A 1 183 ? 20.312 -5.831 -24.695 1.00 73.56 183 PHE A CA 1
ATOM 1407 C C . PHE A 1 183 ? 20.258 -6.762 -25.882 1.00 73.56 183 PHE A C 1
ATOM 1409 O O . PHE A 1 183 ? 19.491 -7.715 -25.834 1.00 73.56 183 PHE A O 1
ATOM 1416 N N . SER A 1 184 ? 21.017 -6.498 -26.938 1.00 74.00 184 SER A N 1
ATOM 1417 C CA . SER A 1 184 ? 21.036 -7.366 -28.110 1.00 74.00 184 SER A CA 1
ATOM 1418 C C . SER A 1 184 ? 22.419 -7.951 -28.342 1.00 74.00 184 SER A C 1
ATOM 1420 O O . SER A 1 184 ? 23.430 -7.314 -28.067 1.00 74.00 184 SER A O 1
ATOM 1422 N N . ALA A 1 185 ? 22.471 -9.182 -28.834 1.00 74.31 185 ALA A N 1
ATOM 1423 C CA . ALA A 1 185 ? 23.698 -9.790 -29.309 1.00 74.31 185 ALA A CA 1
ATOM 1424 C C . ALA A 1 185 ? 23.502 -10.303 -30.733 1.00 74.31 185 ALA A C 1
ATOM 1426 O O . ALA A 1 185 ? 22.400 -10.716 -31.114 1.00 74.31 185 ALA A O 1
ATOM 1427 N N . GLY A 1 186 ? 24.550 -10.256 -31.543 1.00 71.56 186 GLY A N 1
ATOM 1428 C CA . GLY A 1 186 ? 24.429 -10.647 -32.935 1.00 71.56 186 GLY A CA 1
ATOM 1429 C C . GLY A 1 186 ? 25.722 -10.569 -33.715 1.00 71.56 186 GLY A C 1
ATOM 1430 O O . GLY A 1 186 ? 26.809 -10.411 -33.165 1.00 71.56 186 GLY A O 1
ATOM 1431 N N . MET A 1 187 ? 25.573 -10.722 -35.025 1.00 66.12 187 MET A N 1
ATOM 1432 C CA . MET A 1 187 ? 26.629 -10.379 -35.959 1.00 66.12 187 MET A CA 1
ATOM 1433 C C . MET A 1 187 ? 26.383 -8.955 -36.421 1.00 66.12 187 MET A C 1
ATOM 1435 O O . MET A 1 187 ? 25.321 -8.626 -36.967 1.00 66.12 187 MET A O 1
ATOM 1439 N N . ARG A 1 188 ? 27.389 -8.124 -36.196 1.00 65.62 188 ARG A N 1
ATOM 1440 C CA . ARG A 1 188 ? 27.480 -6.790 -36.753 1.00 65.62 188 ARG A CA 1
ATOM 1441 C C . ARG A 1 188 ? 28.790 -6.713 -37.513 1.00 65.62 188 ARG A C 1
ATOM 1443 O O . ARG A 1 188 ? 29.716 -7.471 -37.235 1.00 65.62 188 ARG A O 1
ATOM 1450 N N . ALA A 1 189 ? 28.850 -5.844 -38.500 1.00 62.34 189 ALA A N 1
ATOM 1451 C CA . ALA A 1 189 ? 30.0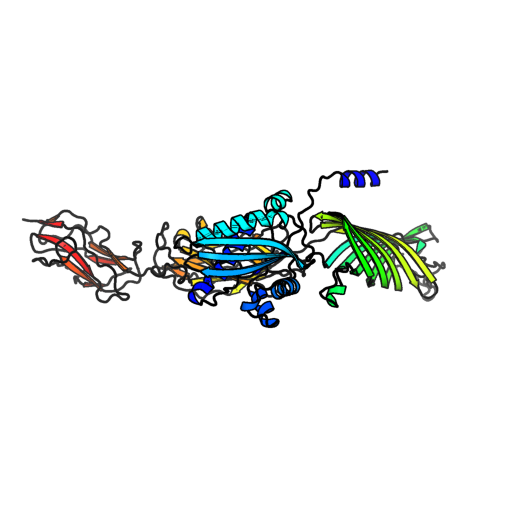80 -5.594 -39.214 1.00 62.34 189 ALA A CA 1
ATOM 1452 C C . ALA A 1 189 ? 30.650 -4.212 -38.835 1.00 62.34 189 ALA A C 1
ATOM 1454 O O . ALA A 1 189 ? 29.936 -3.340 -38.318 1.00 62.34 189 ALA A O 1
ATOM 1455 N N . ALA A 1 190 ? 31.984 -4.129 -38.816 1.00 62.88 190 ALA A N 1
ATOM 1456 C CA . ALA A 1 190 ? 32.715 -3.030 -38.193 1.00 62.88 190 ALA A CA 1
ATOM 1457 C C . ALA A 1 190 ? 33.092 -2.047 -39.286 1.00 62.88 190 ALA A C 1
ATOM 1459 O O . ALA A 1 190 ? 33.862 -2.386 -40.188 1.00 62.88 190 ALA A O 1
ATOM 1460 N N . GLY A 1 191 ? 32.559 -0.833 -39.185 1.00 59.09 191 GLY A N 1
ATOM 1461 C CA . GLY A 1 191 ? 32.968 0.250 -40.050 1.00 59.09 191 GLY A CA 1
ATOM 1462 C C . GLY A 1 191 ? 34.451 0.518 -39.861 1.00 59.09 191 GLY A C 1
ATOM 1463 O O . GLY A 1 191 ? 34.849 1.014 -38.809 1.00 59.09 191 GLY A O 1
ATOM 1464 N N . PHE A 1 192 ? 35.242 0.206 -40.883 1.00 65.06 192 PHE A N 1
ATOM 1465 C CA . PHE A 1 192 ? 36.676 0.398 -40.839 1.00 65.06 192 PHE A CA 1
ATOM 1466 C C . PHE A 1 192 ? 37.203 0.939 -42.176 1.00 65.06 192 PHE A C 1
ATOM 1468 O O . PHE A 1 192 ? 37.164 0.237 -43.191 1.00 65.06 192 PHE A O 1
ATOM 1475 N N . ALA A 1 193 ? 37.713 2.177 -42.193 1.00 64.50 193 ALA A N 1
ATOM 1476 C CA . ALA A 1 193 ? 38.367 2.701 -43.398 1.00 64.50 193 ALA A CA 1
ATOM 1477 C C . ALA A 1 193 ? 39.704 1.996 -43.616 1.00 64.50 193 ALA A C 1
ATOM 1479 O O . ALA A 1 193 ? 40.443 1.831 -42.650 1.00 64.50 193 ALA A O 1
ATOM 1480 N N . PRO A 1 194 ? 40.073 1.661 -44.861 1.00 65.75 194 PRO A N 1
ATOM 1481 C CA . PRO A 1 194 ? 41.362 1.057 -45.129 1.00 65.75 194 PRO A CA 1
ATOM 1482 C C . PRO A 1 194 ? 42.534 1.908 -44.629 1.00 65.75 194 PRO A C 1
ATOM 1484 O O . PRO A 1 194 ? 42.871 2.921 -45.237 1.00 65.75 194 PRO A O 1
ATOM 1487 N N . GLU A 1 195 ? 43.182 1.479 -43.546 1.00 65.62 195 GLU A N 1
ATOM 1488 C CA . GLU A 1 195 ? 44.406 2.108 -43.054 1.00 65.62 195 GLU A CA 1
ATOM 1489 C C . GLU A 1 195 ? 45.627 1.256 -43.388 1.00 65.62 195 GLU A C 1
ATOM 1491 O O . GLU A 1 195 ? 45.651 0.033 -43.198 1.00 65.62 195 GLU A O 1
ATOM 1496 N N . THR A 1 196 ? 46.665 1.925 -43.892 1.00 65.06 196 THR A N 1
ATOM 1497 C CA . THR A 1 196 ? 47.973 1.317 -44.138 1.00 65.06 196 THR A CA 1
ATOM 1498 C C . THR A 1 196 ? 48.891 1.707 -42.990 1.00 65.06 196 THR A C 1
ATOM 1500 O O . THR A 1 196 ? 49.339 2.846 -42.906 1.00 65.06 196 THR A O 1
ATOM 1503 N N . GLY A 1 197 ? 49.139 0.768 -42.077 1.00 63.75 197 GLY A N 1
ATOM 1504 C CA . GLY A 1 197 ? 50.066 0.981 -40.968 1.00 63.75 197 GLY A CA 1
ATOM 1505 C C . GLY A 1 197 ? 51.534 0.906 -41.400 1.00 63.75 197 GLY A C 1
ATOM 1506 O O . GLY A 1 197 ? 51.868 0.291 -42.412 1.00 63.75 197 GLY A O 1
ATOM 1507 N N . ASN A 1 198 ? 52.427 1.441 -40.565 1.00 64.81 198 ASN A N 1
ATOM 1508 C CA . ASN A 1 198 ? 53.888 1.374 -40.732 1.00 64.81 198 ASN A CA 1
ATOM 1509 C C . ASN A 1 198 ? 54.464 -0.003 -40.346 1.00 64.81 198 ASN A C 1
ATOM 1511 O O . ASN A 1 198 ? 55.546 -0.100 -39.783 1.00 64.81 198 ASN A O 1
ATOM 1515 N N . LEU A 1 199 ? 53.725 -1.091 -40.570 1.00 71.06 199 LEU A N 1
ATOM 1516 C CA . LEU A 1 199 ? 54.156 -2.444 -40.217 1.00 71.06 199 LEU A CA 1
ATOM 1517 C C . LEU A 1 199 ? 54.700 -3.183 -41.446 1.00 71.06 199 LEU A C 1
ATOM 1519 O O . LEU A 1 199 ? 54.163 -3.084 -42.552 1.00 71.06 199 LEU A O 1
ATOM 1523 N N . SER A 1 200 ? 55.760 -3.971 -41.255 1.00 61.81 200 SER A N 1
ATOM 1524 C CA . SER A 1 200 ? 56.390 -4.738 -42.330 1.00 61.81 200 SER A CA 1
ATOM 1525 C C . SER A 1 200 ? 55.414 -5.747 -42.949 1.00 61.81 200 SER A C 1
ATOM 1527 O O . SER A 1 200 ? 54.867 -6.618 -42.269 1.00 61.81 200 SER A O 1
ATOM 1529 N N . GLY A 1 201 ? 55.221 -5.639 -44.269 1.00 57.94 201 GLY A N 1
ATOM 1530 C CA . GLY A 1 201 ? 54.304 -6.488 -45.036 1.00 57.94 201 GLY A CA 1
ATOM 1531 C C . GLY A 1 201 ? 52.982 -5.839 -45.465 1.00 57.94 201 GLY A C 1
ATOM 1532 O O . GLY A 1 201 ? 52.073 -6.593 -45.785 1.00 57.94 201 GLY A O 1
ATOM 1533 N N . SER A 1 202 ? 52.877 -4.498 -45.481 1.00 52.34 202 SER A N 1
ATOM 1534 C CA . SER A 1 202 ? 51.760 -3.706 -46.045 1.00 52.34 202 SER A CA 1
ATOM 1535 C C . SER A 1 202 ? 50.393 -4.373 -45.888 1.00 52.34 202 SER A C 1
ATOM 1537 O O . SER A 1 202 ? 49.759 -4.778 -46.863 1.00 52.34 202 SER A O 1
ATOM 1539 N N . THR A 1 203 ? 49.931 -4.518 -44.652 1.00 55.44 203 THR A N 1
ATOM 1540 C CA . THR A 1 203 ? 48.602 -5.068 -44.402 1.00 55.44 203 THR A CA 1
ATOM 1541 C C . THR A 1 203 ? 47.604 -3.928 -44.333 1.00 55.44 203 THR A C 1
ATOM 1543 O O . THR A 1 203 ? 47.286 -3.470 -43.237 1.00 55.44 203 THR A O 1
ATOM 1546 N N . THR A 1 204 ? 47.124 -3.463 -45.488 1.00 59.50 204 THR A N 1
ATOM 1547 C CA . THR A 1 204 ? 45.909 -2.647 -45.529 1.00 59.50 204 THR A CA 1
ATOM 1548 C C . THR A 1 204 ? 44.834 -3.411 -44.766 1.00 59.50 204 THR A C 1
ATOM 1550 O O . THR A 1 204 ? 44.479 -4.533 -45.124 1.00 59.50 204 THR A O 1
ATOM 1553 N N . VAL A 1 205 ? 44.406 -2.864 -43.636 1.00 61.28 205 VAL A N 1
ATOM 1554 C CA . VAL A 1 205 ? 43.314 -3.442 -42.855 1.00 61.28 205 VAL A CA 1
ATOM 1555 C C . VAL A 1 205 ? 42.032 -3.096 -43.614 1.00 61.28 205 VAL A C 1
ATOM 1557 O O . VAL A 1 205 ? 41.898 -1.958 -44.036 1.00 61.28 205 VAL A O 1
ATOM 1560 N N . SER A 1 206 ? 41.125 -4.035 -43.890 1.00 60.34 206 SER A N 1
ATOM 1561 C CA . SER A 1 206 ? 39.881 -3.712 -44.610 1.00 60.34 206 SER A CA 1
ATOM 1562 C C . SER A 1 206 ? 38.665 -4.306 -43.911 1.00 60.34 206 SER A C 1
ATOM 1564 O O . SER A 1 206 ? 38.726 -5.423 -43.403 1.00 60.34 206 SER A O 1
ATOM 1566 N N . GLY A 1 207 ? 37.557 -3.560 -43.890 1.00 55.56 207 GLY A N 1
ATOM 1567 C CA . GLY A 1 207 ? 36.324 -3.947 -43.196 1.00 55.56 207 GLY A CA 1
ATOM 1568 C C . GLY A 1 207 ? 35.735 -5.299 -43.628 1.00 55.56 207 GLY A C 1
ATOM 1569 O O . GLY A 1 207 ? 35.135 -5.995 -42.814 1.00 55.56 207 GLY A O 1
ATOM 1570 N N . ALA A 1 208 ? 35.996 -5.733 -44.869 1.00 53.47 208 ALA A N 1
ATOM 1571 C CA . ALA A 1 208 ? 35.531 -7.012 -45.417 1.00 53.47 208 ALA A CA 1
ATOM 1572 C C . ALA A 1 208 ? 36.118 -8.257 -44.712 1.00 53.47 208 ALA A C 1
ATOM 1574 O O . ALA A 1 208 ? 35.635 -9.367 -44.931 1.00 53.47 208 ALA A O 1
ATOM 1575 N N . GLU A 1 209 ? 37.142 -8.088 -43.868 1.00 55.09 209 GLU A N 1
ATOM 1576 C CA . GLU A 1 209 ? 37.818 -9.176 -43.147 1.00 55.09 209 GLU A CA 1
ATOM 1577 C C . GLU A 1 209 ? 37.227 -9.453 -41.748 1.00 55.09 209 GLU A C 1
ATOM 1579 O O . GLU A 1 209 ? 37.700 -10.360 -41.064 1.00 55.09 209 GLU A O 1
ATOM 1584 N N . PHE A 1 210 ? 36.204 -8.708 -41.300 1.00 59.84 210 PHE A N 1
ATOM 1585 C CA . PHE A 1 210 ? 35.747 -8.727 -39.903 1.00 59.84 210 PHE A CA 1
ATOM 1586 C C . PHE A 1 210 ? 34.276 -9.125 -39.737 1.00 59.84 210 PHE A C 1
ATOM 1588 O O . PHE A 1 210 ? 33.396 -8.285 -39.553 1.00 59.84 210 PHE A O 1
ATOM 1595 N N . ALA A 1 211 ? 34.005 -10.430 -39.682 1.00 58.47 211 ALA A N 1
ATOM 1596 C CA . ALA A 1 211 ? 32.792 -10.910 -39.027 1.00 58.47 211 ALA A CA 1
ATOM 1597 C C . ALA A 1 211 ? 33.001 -10.831 -37.507 1.00 58.47 211 ALA A C 1
ATOM 1599 O O . ALA A 1 211 ? 33.844 -11.554 -36.966 1.00 58.47 211 ALA A O 1
ATOM 1600 N N . HIS A 1 212 ? 32.267 -9.957 -36.814 1.00 68.25 212 HIS A N 1
ATOM 1601 C CA . HIS A 1 212 ? 32.395 -9.812 -35.368 1.00 68.25 212 HIS A CA 1
ATOM 1602 C C . HIS A 1 212 ? 31.082 -10.101 -34.646 1.00 68.25 212 HIS A C 1
ATOM 1604 O O . HIS A 1 212 ? 29.990 -9.754 -35.101 1.00 68.25 212 HIS A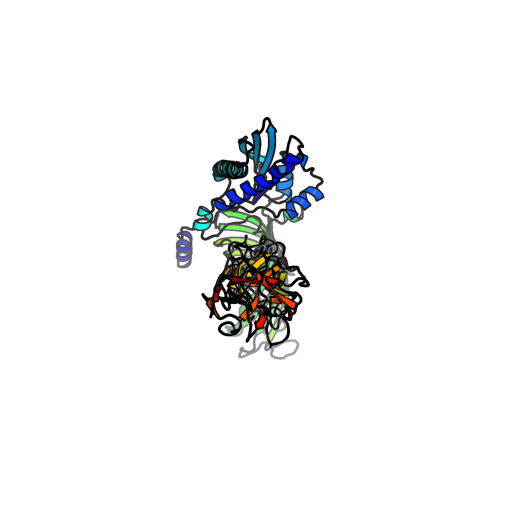 O 1
ATOM 1610 N N . PHE A 1 213 ? 31.203 -10.775 -33.505 1.00 67.94 213 PHE A N 1
ATOM 1611 C CA . PHE A 1 213 ? 30.089 -10.948 -32.587 1.00 67.94 213 PHE A CA 1
ATOM 1612 C C . PHE A 1 213 ? 30.017 -9.703 -31.712 1.00 67.94 213 PHE A C 1
ATOM 1614 O O . PHE A 1 213 ? 31.018 -9.356 -31.078 1.00 67.94 213 PHE A O 1
ATOM 1621 N N . ASN A 1 214 ? 28.871 -9.028 -31.700 1.00 71.31 214 ASN A N 1
ATOM 1622 C CA . ASN A 1 214 ? 28.651 -7.834 -30.899 1.00 71.31 214 ASN A CA 1
ATOM 1623 C C . ASN A 1 214 ? 27.614 -8.088 -29.803 1.00 71.31 214 ASN A C 1
ATOM 1625 O O . ASN A 1 214 ? 26.630 -8.791 -30.022 1.00 71.31 214 ASN A O 1
ATOM 1629 N N . ALA A 1 215 ? 27.833 -7.471 -28.647 1.00 73.88 215 ALA A N 1
ATOM 1630 C CA . ALA A 1 215 ? 26.814 -7.192 -27.651 1.00 73.88 215 ALA A CA 1
ATOM 1631 C C . ALA A 1 215 ? 26.531 -5.686 -27.673 1.00 73.88 215 ALA A C 1
ATOM 1633 O O . ALA A 1 215 ? 27.446 -4.870 -27.793 1.00 73.88 215 ALA A O 1
ATOM 1634 N N . GLU A 1 216 ? 25.264 -5.315 -27.585 1.00 73.69 216 GLU A N 1
ATOM 1635 C CA . GLU A 1 216 ? 24.807 -3.940 -27.675 1.00 73.69 216 GLU A CA 1
ATOM 1636 C C . GLU A 1 216 ? 23.788 -3.636 -26.590 1.00 73.69 216 GLU A C 1
ATOM 1638 O O . GLU A 1 216 ? 22.887 -4.429 -26.314 1.00 73.69 216 GLU A O 1
ATOM 1643 N N . PHE A 1 217 ? 23.912 -2.440 -26.035 1.00 76.75 217 PHE A N 1
ATOM 1644 C CA . PHE A 1 217 ? 22.924 -1.826 -25.173 1.00 76.75 217 PHE A CA 1
ATOM 1645 C C . PHE A 1 217 ? 22.254 -0.671 -25.916 1.00 76.75 217 PHE A C 1
ATOM 1647 O O . PHE A 1 217 ? 22.922 0.304 -26.255 1.00 76.75 217 PHE A O 1
ATOM 1654 N N . THR A 1 218 ? 20.948 -0.756 -26.163 1.00 72.31 218 THR A N 1
ATOM 1655 C CA . THR A 1 218 ? 20.170 0.279 -26.855 1.00 72.31 218 THR A CA 1
ATOM 1656 C C . THR A 1 218 ? 19.085 0.843 -25.947 1.00 72.31 218 THR A C 1
ATOM 1658 O O . THR A 1 218 ? 18.319 0.096 -25.348 1.00 72.31 218 THR A O 1
ATOM 1661 N N . TYR A 1 219 ? 18.959 2.165 -25.906 1.00 75.31 219 TYR A N 1
ATOM 1662 C CA . TYR A 1 219 ? 17.827 2.876 -25.321 1.00 75.31 219 TYR A CA 1
ATOM 1663 C C . TYR A 1 219 ? 16.950 3.454 -26.435 1.00 75.31 219 TYR A C 1
ATOM 1665 O O . TYR A 1 219 ? 17.450 4.157 -27.310 1.00 75.31 219 TYR A O 1
ATOM 1673 N N . GLN A 1 220 ? 15.645 3.198 -26.399 1.00 72.00 220 GLN A N 1
ATOM 1674 C CA . GLN A 1 220 ? 14.650 3.746 -27.321 1.00 72.00 220 GLN A CA 1
ATOM 1675 C C . GLN A 1 220 ? 13.596 4.549 -26.559 1.00 72.00 220 GLN A C 1
ATOM 1677 O O . GLN A 1 220 ? 13.176 4.157 -25.472 1.00 72.00 220 GLN A O 1
ATOM 1682 N N . ARG A 1 221 ? 13.108 5.632 -27.162 1.00 70.19 221 ARG A N 1
ATOM 1683 C CA . ARG A 1 221 ? 11.995 6.454 -26.688 1.00 70.19 221 ARG A CA 1
ATOM 1684 C C . ARG A 1 221 ? 10.952 6.605 -27.789 1.00 70.19 221 ARG A C 1
ATOM 1686 O O . ARG A 1 221 ? 11.244 7.197 -28.820 1.00 70.19 221 ARG A O 1
ATOM 1693 N N . HIS A 1 222 ? 9.738 6.124 -27.554 1.00 67.44 222 HIS A N 1
ATOM 1694 C CA . HIS A 1 222 ? 8.596 6.195 -28.469 1.00 67.44 222 HIS A CA 1
ATOM 1695 C C . HIS A 1 222 ? 7.750 7.450 -28.236 1.00 67.44 222 HIS A C 1
ATOM 1697 O O . HIS A 1 222 ? 7.837 8.081 -27.182 1.00 67.44 222 HIS A O 1
ATOM 1703 N N . GLN A 1 223 ? 6.933 7.794 -29.235 1.00 65.00 223 GLN A N 1
ATOM 1704 C CA . GLN A 1 223 ? 6.013 8.939 -29.240 1.00 65.00 223 GLN A CA 1
ATOM 1705 C C . GLN A 1 223 ? 6.710 10.286 -28.967 1.00 65.00 223 GLN A C 1
ATOM 1707 O O . GLN A 1 223 ? 6.215 11.138 -28.235 1.00 65.00 223 GLN A O 1
ATOM 1712 N N . ILE A 1 224 ? 7.871 10.501 -29.598 1.00 63.69 224 ILE A N 1
ATOM 1713 C CA . ILE A 1 224 ? 8.658 11.749 -29.513 1.00 63.69 224 ILE A CA 1
ATOM 1714 C C . ILE A 1 224 ? 7.814 13.011 -29.763 1.00 63.69 224 ILE A C 1
ATOM 1716 O O . ILE A 1 224 ? 8.010 13.981 -29.033 1.00 63.69 224 ILE A O 1
ATOM 1720 N N . PRO A 1 225 ? 6.864 13.043 -30.721 1.00 60.84 225 PRO A N 1
ATOM 1721 C CA . PRO A 1 225 ? 6.053 14.229 -30.971 1.00 60.84 225 PRO A CA 1
ATOM 1722 C C . PRO A 1 225 ? 5.235 14.698 -29.766 1.00 60.84 225 PRO A C 1
ATOM 1724 O O . PRO A 1 225 ? 4.941 15.884 -29.692 1.00 60.84 225 PRO A O 1
ATOM 1727 N N . GLU A 1 226 ? 4.938 13.840 -28.785 1.00 55.47 226 GLU A N 1
ATOM 1728 C CA . GLU A 1 226 ? 4.281 14.254 -27.537 1.00 55.47 226 GLU A CA 1
ATOM 1729 C C . GLU A 1 226 ? 5.129 15.207 -26.684 1.00 55.47 226 GLU A C 1
ATOM 1731 O O . GLU A 1 226 ? 4.580 15.962 -25.880 1.00 55.47 226 GLU A O 1
ATOM 1736 N N . LEU A 1 227 ? 6.457 15.208 -26.863 1.00 55.91 227 LEU A N 1
ATOM 1737 C CA . LEU A 1 227 ? 7.346 16.201 -26.250 1.00 55.91 227 LEU A CA 1
ATOM 1738 C C . LEU A 1 227 ? 7.078 17.616 -26.769 1.00 55.91 227 LEU A C 1
ATOM 1740 O O . LEU A 1 227 ? 7.361 18.582 -26.066 1.00 55.91 227 LEU A O 1
ATOM 1744 N N . LEU A 1 228 ? 6.573 17.728 -27.999 1.00 55.75 228 LEU A N 1
ATOM 1745 C CA . LEU A 1 228 ? 6.391 18.992 -28.711 1.00 55.75 228 LEU A CA 1
ATOM 1746 C C . LEU A 1 228 ? 4.908 19.376 -28.824 1.00 55.75 228 LEU A C 1
ATOM 1748 O O . LEU A 1 228 ? 4.566 20.552 -28.758 1.00 55.75 228 LEU A O 1
ATOM 1752 N N . ALA A 1 229 ? 4.019 18.391 -28.964 1.00 51.91 229 ALA A N 1
ATOM 1753 C CA . ALA A 1 229 ? 2.577 18.555 -29.070 1.00 51.91 229 ALA A CA 1
ATOM 1754 C C . ALA A 1 229 ? 1.860 17.385 -28.379 1.00 51.91 229 ALA A C 1
ATOM 1756 O O . ALA A 1 229 ? 1.791 16.280 -28.918 1.00 51.91 229 ALA A O 1
ATOM 1757 N N . ARG A 1 230 ? 1.253 17.646 -27.211 1.00 51.81 230 ARG A N 1
ATOM 1758 C CA . ARG A 1 230 ? 0.566 16.639 -26.369 1.00 51.81 230 ARG A CA 1
ATOM 1759 C C . ARG A 1 230 ? -0.557 15.860 -27.079 1.00 51.81 230 ARG A C 1
ATOM 1761 O O . ARG A 1 230 ? -0.965 14.819 -26.587 1.00 51.81 230 ARG A O 1
ATOM 1768 N N . ARG A 1 231 ? -1.044 16.343 -28.230 1.00 46.72 231 ARG A N 1
ATOM 1769 C CA . ARG A 1 231 ? -2.090 15.700 -29.050 1.00 46.72 231 ARG A CA 1
ATOM 1770 C C . ARG A 1 231 ? -1.559 14.754 -30.130 1.00 46.72 231 ARG A C 1
ATOM 1772 O O . ARG A 1 231 ? -2.341 14.052 -30.765 1.00 46.72 231 ARG A O 1
ATOM 1779 N N . SER A 1 232 ? -0.253 14.743 -30.388 1.00 47.16 232 SER A N 1
ATOM 1780 C CA . SER A 1 232 ? 0.313 13.961 -31.485 1.00 47.16 232 SER A CA 1
ATOM 1781 C C . SER A 1 232 ? 0.624 12.531 -31.045 1.00 47.16 232 SER A C 1
ATOM 1783 O O . SER A 1 232 ? 1.716 12.255 -30.558 1.00 47.16 232 SER A O 1
ATOM 1785 N N . LYS A 1 233 ? -0.290 11.599 -31.335 1.00 51.78 233 LYS A N 1
ATOM 1786 C CA . LYS A 1 233 ? -0.074 10.146 -31.187 1.00 51.78 233 LYS A CA 1
ATOM 1787 C C . LYS A 1 233 ? 0.770 9.528 -32.317 1.00 51.78 233 LYS A C 1
ATOM 1789 O O . LYS A 1 233 ? 0.751 8.314 -32.504 1.00 51.78 233 LYS A O 1
ATOM 1794 N N . LEU A 1 234 ? 1.490 10.341 -33.101 1.00 57.25 234 LEU A N 1
ATOM 1795 C CA . LEU A 1 234 ? 2.390 9.838 -34.139 1.00 57.25 234 LEU A CA 1
ATOM 1796 C C . LEU A 1 234 ? 3.383 8.854 -33.494 1.00 57.25 234 LEU A C 1
ATOM 1798 O O . LEU A 1 234 ? 4.123 9.262 -32.592 1.00 57.25 234 LEU A O 1
ATOM 1802 N N . PRO A 1 235 ? 3.419 7.579 -33.925 1.00 59.41 235 PRO A N 1
ATOM 1803 C CA . PRO A 1 235 ? 4.203 6.526 -33.288 1.00 59.41 235 PRO A CA 1
ATOM 1804 C C . PRO A 1 235 ? 5.676 6.621 -33.700 1.00 59.41 235 PRO A C 1
ATOM 1806 O O . PRO A 1 235 ? 6.272 5.659 -34.175 1.00 59.41 235 PRO A O 1
ATOM 1809 N N . VAL A 1 236 ? 6.249 7.813 -33.543 1.00 65.12 236 VAL A N 1
ATOM 1810 C CA . VAL A 1 236 ? 7.625 8.131 -33.897 1.00 65.12 236 VAL A CA 1
ATOM 1811 C C . VAL A 1 236 ? 8.528 7.868 -32.704 1.00 65.12 236 VAL A C 1
ATOM 1813 O O . VAL A 1 236 ? 8.240 8.355 -31.611 1.00 65.12 236 VAL A O 1
ATOM 1816 N N . PHE A 1 237 ? 9.628 7.145 -32.895 1.00 65.75 237 PHE A N 1
ATOM 1817 C CA . PHE A 1 237 ? 10.591 6.870 -31.827 1.00 65.75 237 PHE A CA 1
ATOM 1818 C C . PHE A 1 237 ? 12.013 7.323 -32.160 1.00 65.75 237 PHE A C 1
ATOM 1820 O O . PHE A 1 237 ? 12.354 7.453 -33.334 1.00 65.75 237 PHE A O 1
ATOM 1827 N N . VAL A 1 238 ? 12.819 7.547 -31.115 1.00 70.19 238 VAL A N 1
ATOM 1828 C CA . VAL A 1 238 ? 14.270 7.792 -31.175 1.00 70.19 238 VAL A CA 1
ATOM 1829 C C . VAL A 1 238 ? 15.035 6.720 -30.418 1.00 70.19 238 VAL A C 1
ATOM 1831 O O . VAL A 1 238 ? 14.559 6.260 -29.389 1.00 70.19 238 VAL A O 1
ATOM 1834 N N . GLN A 1 239 ? 16.216 6.328 -30.903 1.00 72.81 239 GLN A N 1
ATOM 1835 C CA . GLN A 1 239 ? 17.085 5.350 -30.241 1.00 72.81 239 GLN A CA 1
ATOM 1836 C C . GLN A 1 239 ? 18.545 5.807 -30.121 1.00 72.81 239 GLN A C 1
ATOM 1838 O O . GLN A 1 239 ? 18.986 6.653 -30.891 1.00 72.81 239 GLN A O 1
ATOM 1843 N N . PHE A 1 240 ? 19.275 5.228 -29.164 1.00 71.44 240 PHE A N 1
ATOM 1844 C CA . PHE A 1 240 ? 20.706 5.415 -28.885 1.00 71.44 240 PHE A CA 1
ATOM 1845 C C . PHE A 1 240 ? 21.317 4.056 -28.522 1.00 71.44 240 PHE A C 1
ATOM 1847 O O . PHE A 1 240 ? 20.664 3.316 -27.792 1.00 71.44 240 PHE A O 1
ATOM 1854 N N . GLY A 1 241 ? 22.527 3.706 -28.979 1.00 69.50 241 GLY A N 1
ATOM 1855 C CA . GLY A 1 241 ? 23.073 2.357 -28.761 1.00 69.50 241 GLY A CA 1
ATOM 1856 C C . GLY A 1 241 ? 24.592 2.272 -28.606 1.00 69.50 241 GLY A C 1
ATOM 1857 O O . GLY A 1 241 ? 25.320 2.755 -29.461 1.00 69.50 241 GLY A O 1
ATOM 1858 N N . LEU A 1 242 ? 25.068 1.600 -27.555 1.00 69.56 242 LEU A N 1
ATOM 1859 C CA . LEU A 1 242 ? 26.486 1.350 -27.265 1.00 69.56 242 LEU A CA 1
ATOM 1860 C C . LEU A 1 242 ? 26.858 -0.104 -27.580 1.00 69.56 242 LEU A C 1
ATOM 1862 O O . LEU A 1 242 ? 26.127 -1.012 -27.196 1.00 69.56 242 LEU A O 1
ATOM 1866 N N . ASN A 1 243 ? 27.990 -0.332 -28.255 1.00 71.56 243 ASN A N 1
ATOM 1867 C CA . ASN A 1 243 ? 28.357 -1.629 -28.825 1.00 71.56 243 ASN A CA 1
ATOM 1868 C C . ASN A 1 243 ? 29.741 -2.119 -28.346 1.00 71.56 243 ASN A C 1
ATOM 1870 O O . ASN A 1 243 ? 30.698 -1.363 -28.210 1.00 71.56 243 ASN A O 1
ATOM 1874 N N . MET A 1 244 ? 29.885 -3.422 -28.128 1.00 67.62 244 MET A N 1
ATOM 1875 C CA . MET A 1 244 ? 31.169 -4.065 -27.821 1.00 67.62 244 MET A CA 1
ATOM 1876 C C . MET A 1 244 ? 31.280 -5.363 -28.613 1.00 67.62 244 MET A C 1
ATOM 1878 O O . MET A 1 244 ? 30.281 -6.069 -28.738 1.00 67.62 244 MET A O 1
ATOM 1882 N N . GLY A 1 245 ? 32.457 -5.707 -29.145 1.00 71.25 245 GLY A N 1
ATOM 1883 C CA . GLY A 1 245 ? 32.575 -6.879 -30.010 1.00 71.25 245 GLY A CA 1
ATOM 1884 C C . GLY A 1 245 ? 33.944 -7.553 -30.058 1.00 71.25 245 GLY A C 1
ATOM 1885 O O . GLY A 1 245 ? 34.970 -7.015 -29.648 1.00 71.25 245 GLY A O 1
ATOM 1886 N N . TYR A 1 246 ? 33.949 -8.779 -30.576 1.00 71.12 246 TYR A N 1
ATOM 1887 C CA . TYR A 1 246 ? 35.159 -9.572 -30.799 1.00 71.12 246 TYR A CA 1
ATOM 1888 C C . TYR A 1 246 ? 35.198 -10.096 -32.235 1.00 71.12 246 TYR A C 1
ATOM 1890 O O . TYR A 1 246 ? 34.197 -10.618 -32.733 1.00 71.12 246 TYR A O 1
ATOM 1898 N N . ALA A 1 247 ? 36.363 -9.985 -32.877 1.00 69.75 247 ALA A N 1
ATOM 1899 C CA . ALA A 1 247 ? 36.604 -10.411 -34.250 1.00 69.75 247 ALA A CA 1
ATOM 1900 C C . ALA A 1 247 ? 37.875 -11.269 -34.366 1.00 69.75 247 ALA A C 1
ATOM 1902 O O . ALA A 1 247 ? 38.755 -11.264 -33.499 1.00 69.75 247 ALA A O 1
ATOM 1903 N N . ARG A 1 248 ? 37.997 -11.995 -35.479 1.00 68.81 248 ARG A N 1
ATOM 1904 C CA . ARG A 1 248 ? 39.230 -12.687 -35.871 1.00 68.81 248 ARG A CA 1
ATOM 1905 C C . ARG A 1 248 ? 39.629 -12.236 -37.261 1.00 68.81 248 ARG A C 1
ATOM 1907 O O . ARG A 1 248 ? 38.780 -12.188 -38.143 1.00 68.81 248 ARG A O 1
ATOM 1914 N N . ARG A 1 249 ? 40.914 -11.941 -37.440 1.00 70.25 249 ARG A N 1
ATOM 1915 C CA . ARG A 1 249 ? 41.487 -11.548 -38.725 1.00 70.25 249 ARG A CA 1
ATOM 1916 C C . ARG A 1 249 ? 42.505 -12.579 -39.174 1.00 70.25 249 ARG A C 1
ATOM 1918 O O . ARG A 1 249 ? 43.402 -12.905 -38.409 1.00 70.25 249 ARG A O 1
ATOM 1925 N N . THR A 1 250 ? 42.447 -13.028 -40.418 1.00 66.81 250 THR A N 1
ATOM 1926 C CA . THR A 1 250 ? 43.496 -13.897 -40.964 1.00 66.81 250 THR A CA 1
ATOM 1927 C C . THR A 1 250 ? 44.671 -13.052 -41.464 1.00 66.81 250 THR A C 1
ATOM 1929 O O . THR A 1 250 ? 44.520 -12.206 -42.341 1.00 66.81 250 THR A O 1
ATOM 1932 N N . TYR A 1 251 ? 45.867 -13.267 -40.913 1.00 66.62 251 TYR A N 1
ATOM 1933 C CA . TYR A 1 251 ? 47.079 -12.549 -41.306 1.00 66.62 251 TYR A CA 1
ATOM 1934 C C . TYR A 1 251 ? 47.723 -13.208 -42.533 1.00 66.62 251 TYR A C 1
ATOM 1936 O O . TYR A 1 251 ? 48.337 -14.277 -42.451 1.00 66.62 251 TYR A O 1
ATOM 1944 N N . THR A 1 252 ? 47.605 -12.548 -43.685 1.00 59.41 252 THR A N 1
ATOM 1945 C CA . THR A 1 252 ? 47.953 -13.057 -45.027 1.00 59.41 252 THR A CA 1
ATOM 1946 C C . THR A 1 252 ? 49.405 -13.503 -45.204 1.00 59.41 252 THR A C 1
ATOM 1948 O O . THR A 1 252 ? 49.679 -14.335 -46.063 1.00 59.41 252 THR A O 1
ATOM 1951 N N . ARG A 1 253 ? 50.345 -13.027 -44.378 1.00 61.91 253 ARG A N 1
ATOM 1952 C CA . ARG A 1 253 ? 51.765 -13.408 -44.482 1.00 61.91 253 ARG A CA 1
ATOM 1953 C C . ARG A 1 253 ? 52.043 -14.859 -44.064 1.00 61.91 253 ARG A C 1
ATOM 1955 O O . ARG A 1 253 ? 52.969 -15.455 -44.600 1.00 61.91 253 ARG A O 1
ATOM 1962 N N . ASN A 1 254 ? 51.259 -15.406 -43.127 1.00 60.03 254 ASN A N 1
ATOM 1963 C CA . ASN A 1 254 ? 51.440 -16.761 -42.572 1.00 60.03 254 ASN A CA 1
ATOM 1964 C C . ASN A 1 254 ? 50.137 -17.587 -42.511 1.00 60.03 254 ASN A C 1
ATOM 1966 O O . ASN A 1 254 ? 50.158 -18.711 -42.015 1.00 60.03 254 ASN A O 1
ATOM 1970 N N . GLY A 1 255 ? 48.997 -17.034 -42.944 1.00 65.00 255 GLY A N 1
ATOM 1971 C CA . GLY A 1 255 ? 47.683 -17.683 -42.833 1.00 65.00 255 GLY A CA 1
ATOM 1972 C C . GLY A 1 255 ? 47.217 -17.915 -41.390 1.00 65.00 255 GLY A C 1
ATOM 1973 O O . GLY A 1 255 ? 46.312 -18.708 -41.162 1.00 65.00 255 GLY A O 1
ATOM 1974 N N . SER A 1 256 ? 47.861 -17.274 -40.411 1.00 71.00 256 SER A N 1
ATOM 1975 C CA . SER A 1 256 ? 47.547 -17.415 -38.987 1.00 71.00 256 SER A CA 1
ATOM 1976 C C . SER A 1 256 ? 46.501 -16.387 -38.562 1.00 71.00 256 SER A C 1
ATOM 1978 O O . SER A 1 256 ? 46.562 -15.237 -38.997 1.00 71.00 256 SER A O 1
ATOM 1980 N N . ASP A 1 257 ? 45.577 -16.782 -37.691 1.00 74.38 257 ASP A N 1
ATOM 1981 C CA . ASP A 1 257 ? 44.555 -15.877 -37.169 1.00 74.38 257 ASP A CA 1
ATOM 1982 C C . ASP A 1 257 ? 45.122 -14.955 -36.082 1.00 74.38 257 ASP A C 1
ATOM 1984 O O . ASP A 1 257 ? 45.810 -15.388 -35.158 1.00 74.38 257 ASP A O 1
ATOM 1988 N N . VAL A 1 258 ? 44.790 -13.674 -36.191 1.00 76.94 258 VAL A N 1
ATOM 1989 C CA . VAL A 1 258 ? 45.096 -12.597 -35.255 1.00 76.94 258 VAL A CA 1
ATOM 1990 C C . VAL A 1 258 ? 43.801 -12.245 -34.520 1.00 76.94 258 VAL A C 1
ATOM 1992 O O . VAL A 1 258 ? 42.858 -11.723 -35.135 1.00 76.94 258 VAL A O 1
ATOM 1995 N N . PRO A 1 259 ? 43.711 -12.542 -33.212 1.00 79.69 259 PRO A N 1
ATOM 1996 C CA . PRO A 1 259 ? 42.616 -12.074 -32.377 1.00 79.69 259 PRO A CA 1
ATOM 1997 C C . PRO A 1 259 ? 42.509 -10.550 -32.444 1.00 79.69 259 PRO A C 1
ATOM 1999 O O . PRO A 1 259 ? 43.503 -9.844 -32.286 1.00 79.69 259 PRO A O 1
ATOM 2002 N N . THR A 1 260 ? 41.298 -10.045 -32.676 1.00 74.94 260 THR A N 1
ATOM 2003 C CA . THR A 1 260 ? 41.022 -8.607 -32.691 1.00 74.94 260 THR A CA 1
ATOM 2004 C C . THR A 1 260 ? 39.918 -8.300 -31.687 1.00 74.94 260 THR A C 1
ATOM 2006 O O . THR A 1 260 ? 38.812 -8.840 -31.773 1.00 74.94 260 THR A O 1
ATOM 2009 N N . ARG A 1 261 ? 40.212 -7.442 -30.711 1.00 79.00 261 ARG A N 1
ATOM 2010 C CA . ARG A 1 261 ? 39.203 -6.919 -29.782 1.00 79.00 261 ARG A CA 1
ATOM 2011 C C . ARG A 1 261 ? 38.706 -5.580 -30.307 1.00 79.00 261 ARG A C 1
ATOM 2013 O O . ARG A 1 261 ? 39.515 -4.778 -30.761 1.00 79.00 261 ARG A O 1
ATOM 2020 N N . LEU A 1 262 ? 37.396 -5.358 -30.248 1.00 76.69 262 LEU A N 1
ATOM 2021 C CA . LEU A 1 262 ? 36.760 -4.136 -30.723 1.00 76.69 262 LEU A CA 1
ATOM 2022 C C . LEU A 1 262 ? 35.879 -3.539 -29.625 1.00 76.69 262 LEU A C 1
ATOM 2024 O O . LEU A 1 262 ? 34.975 -4.195 -29.103 1.00 76.69 262 LEU A O 1
ATOM 2028 N N . ILE A 1 263 ? 36.115 -2.272 -29.305 1.00 77.06 263 ILE A N 1
ATOM 2029 C CA . ILE A 1 263 ? 35.220 -1.479 -28.462 1.00 77.06 263 ILE A CA 1
ATOM 2030 C C . ILE A 1 263 ? 34.691 -0.328 -29.307 1.00 77.06 263 ILE A C 1
ATOM 2032 O O . ILE A 1 263 ? 35.477 0.447 -29.850 1.00 77.06 263 ILE A O 1
ATOM 2036 N N . THR A 1 264 ? 33.366 -0.217 -29.410 1.00 73.31 264 THR A N 1
ATOM 2037 C CA . THR A 1 264 ? 32.714 0.722 -30.324 1.00 73.31 264 THR A CA 1
ATOM 2038 C C . THR A 1 264 ? 31.637 1.540 -29.611 1.00 73.31 264 THR A C 1
ATOM 2040 O O . THR A 1 264 ? 30.535 1.073 -29.325 1.00 73.31 264 THR A O 1
ATOM 2043 N N . GLY A 1 265 ? 31.929 2.810 -29.354 1.00 75.06 265 GLY A N 1
ATOM 2044 C CA . GLY A 1 265 ? 30.931 3.763 -28.875 1.00 75.06 265 GLY A CA 1
ATOM 2045 C C . GLY A 1 265 ? 30.211 4.399 -30.056 1.00 75.06 265 GLY A C 1
ATOM 2046 O O . GLY A 1 265 ? 30.844 5.093 -30.844 1.00 75.06 265 GLY A O 1
ATOM 2047 N N . GLU A 1 266 ? 28.901 4.207 -30.181 1.00 74.81 266 GLU A N 1
ATOM 2048 C CA . GLU A 1 266 ? 28.100 4.847 -31.227 1.00 74.81 266 GLU A CA 1
ATOM 2049 C C . GLU A 1 266 ? 26.931 5.627 -30.630 1.00 74.81 266 GLU A C 1
ATOM 2051 O O . GLU A 1 266 ? 26.353 5.269 -29.608 1.00 74.81 266 GLU A O 1
ATOM 2056 N N . ALA A 1 267 ? 26.563 6.716 -31.291 1.00 74.94 267 ALA A N 1
ATOM 2057 C CA . ALA A 1 267 ? 25.348 7.456 -31.002 1.00 74.94 267 ALA A CA 1
ATOM 2058 C C . ALA A 1 267 ? 24.573 7.601 -32.310 1.00 74.94 267 ALA A C 1
ATOM 2060 O O . ALA A 1 267 ? 24.980 8.345 -33.202 1.00 74.94 267 ALA A O 1
ATOM 2061 N N . VAL A 1 268 ? 23.472 6.854 -32.432 1.00 74.94 268 VAL A N 1
ATOM 2062 C CA . VAL A 1 268 ? 22.689 6.747 -33.673 1.00 74.94 268 VAL A CA 1
ATOM 2063 C C . VAL A 1 268 ? 21.257 7.216 -33.437 1.00 74.94 268 VAL A C 1
ATOM 2065 O O . VAL A 1 268 ? 20.352 6.380 -33.342 1.00 74.94 268 VAL A O 1
ATOM 2068 N N . PRO A 1 269 ? 21.013 8.539 -33.351 1.00 70.44 269 PRO A N 1
ATOM 2069 C CA . PRO A 1 269 ? 19.652 9.041 -33.324 1.00 70.44 269 PRO A CA 1
ATOM 2070 C C . PRO A 1 269 ? 18.948 8.566 -34.596 1.00 70.44 269 PRO A C 1
ATOM 2072 O O . PRO A 1 269 ? 19.331 8.886 -35.722 1.00 70.44 269 PRO A O 1
ATOM 2075 N N . SER A 1 270 ? 17.934 7.736 -34.403 1.00 75.81 270 SER A N 1
ATOM 2076 C CA . SER A 1 270 ? 17.113 7.213 -35.492 1.00 75.81 270 SER A CA 1
ATOM 2077 C C . SER A 1 270 ? 15.701 7.729 -35.340 1.00 75.81 270 SER A C 1
ATOM 2079 O O . SER A 1 270 ? 15.255 7.930 -34.224 1.00 75.81 270 SER A O 1
ATOM 2081 N N . LEU A 1 271 ? 14.998 7.936 -36.441 1.00 79.94 271 LEU A N 1
ATOM 2082 C CA . LEU A 1 271 ? 13.565 8.176 -36.453 1.00 79.94 271 LEU A CA 1
ATOM 2083 C C . LEU A 1 271 ? 12.904 6.945 -37.057 1.00 79.94 271 LEU A C 1
ATOM 2085 O O . LEU A 1 271 ? 13.310 6.465 -38.116 1.00 79.94 271 LEU A O 1
ATOM 2089 N N . GLY A 1 272 ? 11.896 6.418 -36.378 1.00 77.19 272 GLY A N 1
ATOM 2090 C CA . GLY A 1 272 ? 11.153 5.263 -36.866 1.00 77.19 272 GLY A CA 1
ATOM 2091 C C . GLY A 1 272 ? 9.677 5.351 -36.548 1.00 77.19 272 GLY A C 1
ATOM 2092 O O . GLY A 1 272 ? 9.289 6.163 -35.718 1.00 77.19 272 GLY A O 1
ATOM 2093 N N . TYR A 1 273 ? 8.864 4.538 -37.215 1.00 75.12 273 TYR A N 1
ATOM 2094 C CA . TYR A 1 273 ? 7.410 4.492 -37.049 1.00 75.12 273 TYR A CA 1
ATOM 2095 C C . TYR A 1 273 ? 7.007 3.135 -36.469 1.00 75.12 273 TYR A C 1
ATOM 2097 O O . TYR A 1 273 ? 7.497 2.121 -36.953 1.00 75.12 273 TYR A O 1
ATOM 2105 N N . ALA A 1 274 ? 6.134 3.080 -35.461 1.00 70.88 274 ALA A N 1
ATOM 2106 C CA . ALA A 1 274 ? 5.698 1.816 -34.859 1.00 70.88 274 ALA A CA 1
ATOM 2107 C C . ALA A 1 274 ? 4.320 1.353 -35.364 1.00 70.88 274 ALA A C 1
ATOM 2109 O O . ALA A 1 274 ? 3.341 2.096 -35.309 1.00 70.88 274 ALA A O 1
ATOM 2110 N N . PHE A 1 275 ? 4.243 0.090 -35.784 1.00 70.81 275 PHE A N 1
ATOM 2111 C CA . PHE A 1 275 ? 3.023 -0.625 -36.153 1.00 70.81 275 PHE A CA 1
ATOM 2112 C C . PHE A 1 275 ? 2.757 -1.747 -35.141 1.00 70.81 275 PHE A C 1
ATOM 2114 O O . PHE A 1 275 ? 3.638 -2.569 -34.886 1.00 70.81 275 PHE A O 1
ATOM 2121 N N . ASN A 1 276 ? 1.546 -1.799 -34.579 1.00 62.22 276 ASN A N 1
ATOM 2122 C CA . ASN A 1 276 ? 1.145 -2.805 -33.590 1.00 62.22 276 ASN A CA 1
ATOM 2123 C C . ASN A 1 276 ? 0.172 -3.816 -34.215 1.00 62.22 276 ASN A C 1
ATOM 2125 O O . ASN A 1 276 ? -0.880 -3.435 -34.723 1.00 62.22 276 ASN A O 1
ATOM 2129 N N . PHE A 1 277 ? 0.507 -5.101 -34.131 1.00 68.56 277 PHE A N 1
ATOM 2130 C CA . PHE A 1 277 ? -0.266 -6.238 -34.635 1.00 68.56 277 PHE A CA 1
ATOM 2131 C C . PHE A 1 277 ? -0.465 -7.264 -33.504 1.00 68.56 277 PHE A C 1
ATOM 2133 O O . PHE A 1 277 ? 0.056 -8.380 -33.543 1.00 68.56 277 PHE A O 1
ATOM 2140 N N . GLY A 1 278 ? -1.175 -6.862 -32.445 1.00 64.06 278 GLY A N 1
ATOM 2141 C CA . GLY A 1 278 ? -1.359 -7.687 -31.245 1.00 64.06 278 GLY A CA 1
ATOM 2142 C C . GLY A 1 278 ? -0.038 -7.908 -30.504 1.00 64.06 278 GLY A C 1
ATOM 2143 O O . GLY A 1 278 ? 0.597 -6.950 -30.075 1.00 64.06 278 GLY A O 1
ATOM 2144 N N . THR A 1 279 ? 0.394 -9.166 -30.376 1.00 62.59 279 THR A N 1
ATOM 2145 C CA . THR A 1 279 ? 1.680 -9.528 -29.751 1.00 62.59 279 THR A CA 1
ATOM 2146 C C . THR A 1 279 ? 2.890 -9.220 -30.633 1.00 62.59 279 THR A C 1
ATOM 2148 O O . THR A 1 279 ? 4.022 -9.327 -30.174 1.00 62.59 279 THR A O 1
ATOM 2151 N N . LEU A 1 280 ? 2.704 -8.877 -31.909 1.00 69.81 280 LEU A N 1
ATOM 2152 C CA . LEU A 1 280 ? 3.793 -8.505 -32.809 1.00 69.81 280 LEU A CA 1
ATOM 2153 C C . LEU A 1 280 ? 3.822 -6.986 -32.987 1.00 69.81 280 LEU A C 1
ATOM 2155 O O . LEU A 1 280 ? 2.806 -6.370 -33.294 1.00 69.81 280 LEU A O 1
ATOM 2159 N N . ARG A 1 281 ? 4.995 -6.374 -32.855 1.00 73.06 281 ARG A N 1
ATOM 2160 C CA . ARG A 1 281 ? 5.217 -4.951 -33.111 1.00 73.06 281 ARG A CA 1
ATOM 2161 C C . ARG A 1 281 ? 6.364 -4.776 -34.097 1.00 73.06 281 ARG A C 1
ATOM 2163 O O . ARG A 1 281 ? 7.448 -5.319 -33.902 1.00 73.06 281 ARG A O 1
ATOM 2170 N N . LEU A 1 282 ? 6.102 -4.034 -35.167 1.00 79.62 282 LEU A N 1
ATOM 2171 C CA . LEU A 1 282 ? 7.048 -3.757 -36.244 1.00 79.62 282 LEU A CA 1
ATOM 2172 C C . LEU A 1 282 ? 7.426 -2.278 -36.220 1.00 79.62 282 LEU A C 1
ATOM 2174 O O . LEU A 1 282 ? 6.560 -1.410 -36.245 1.00 79.62 282 LEU A O 1
ATOM 2178 N N . GLU A 1 283 ? 8.720 -1.994 -36.201 1.00 78.94 283 GLU A N 1
ATOM 2179 C CA . GLU A 1 283 ? 9.243 -0.638 -36.053 1.00 78.94 283 GLU A CA 1
ATOM 2180 C C . GLU A 1 283 ? 10.339 -0.352 -37.084 1.00 78.94 283 GLU A C 1
ATOM 2182 O O . GLU A 1 283 ? 11.524 -0.462 -36.752 1.00 78.94 283 GLU A O 1
ATOM 2187 N N . PRO A 1 284 ? 10.001 -0.014 -38.342 1.00 84.50 284 PRO A N 1
ATOM 2188 C CA . PRO A 1 284 ? 10.987 0.506 -39.278 1.00 84.50 284 PRO A CA 1
ATOM 2189 C C . PRO A 1 284 ? 11.617 1.793 -38.747 1.00 84.50 284 PRO A C 1
ATOM 2191 O O . PRO A 1 284 ? 10.918 2.663 -38.223 1.00 84.50 284 PRO A O 1
ATOM 2194 N N . PHE A 1 285 ? 12.926 1.929 -38.928 1.00 85.81 285 PHE A N 1
ATOM 2195 C CA . PHE A 1 285 ? 13.681 3.114 -38.545 1.00 85.81 285 PHE A CA 1
ATOM 2196 C C . PHE A 1 285 ? 14.759 3.463 -39.564 1.00 85.81 285 PHE A C 1
ATOM 2198 O O . PHE A 1 285 ? 15.282 2.597 -40.265 1.00 85.81 285 PHE A O 1
ATOM 2205 N N . ALA A 1 286 ? 15.120 4.743 -39.594 1.00 86.81 286 ALA A N 1
ATOM 2206 C CA . ALA A 1 286 ? 16.291 5.257 -40.281 1.00 86.81 286 ALA A CA 1
ATOM 2207 C C . ALA A 1 286 ? 16.971 6.320 -39.411 1.00 86.81 286 ALA A C 1
ATOM 2209 O O . ALA A 1 286 ? 16.304 7.131 -38.773 1.00 86.81 286 ALA A O 1
ATOM 2210 N N . GLY A 1 287 ? 18.295 6.318 -39.364 1.00 85.00 287 GLY A N 1
ATOM 2211 C CA . GLY A 1 287 ? 19.078 7.195 -38.508 1.00 85.00 287 GLY A CA 1
ATOM 2212 C C . GLY A 1 287 ? 20.423 7.551 -39.108 1.00 85.00 287 GLY A C 1
ATOM 2213 O O . GLY A 1 287 ? 20.932 6.872 -40.001 1.00 85.00 287 GLY A O 1
ATOM 2214 N N . PHE A 1 288 ? 20.995 8.629 -38.589 1.00 83.62 288 PHE A N 1
ATOM 2215 C CA . PHE A 1 288 ? 22.343 9.076 -38.904 1.00 83.62 288 PHE A CA 1
ATOM 2216 C C . PHE A 1 288 ? 23.064 9.366 -37.597 1.00 83.62 288 PHE A C 1
ATOM 2218 O O . PHE A 1 288 ? 22.510 10.013 -36.712 1.00 83.62 288 PHE A O 1
ATOM 2225 N N . GLY A 1 289 ? 24.282 8.866 -37.465 1.00 84.38 289 GLY A N 1
ATOM 2226 C CA . GLY A 1 289 ? 25.019 8.867 -36.221 1.00 84.38 289 GLY A CA 1
ATOM 2227 C C . GLY A 1 289 ? 26.511 9.051 -36.409 1.00 84.38 289 GLY A C 1
ATOM 2228 O O . GLY A 1 289 ? 27.036 9.145 -37.519 1.00 84.38 289 GLY A O 1
ATOM 2229 N N . PHE A 1 290 ? 27.180 9.082 -35.271 1.00 84.44 290 PHE A N 1
ATOM 2230 C CA . PHE A 1 290 ? 28.624 9.170 -35.149 1.00 84.44 290 PHE A CA 1
ATOM 2231 C C . PHE A 1 290 ? 29.104 8.009 -34.283 1.00 84.44 290 PHE A C 1
ATOM 2233 O O . PHE A 1 290 ? 28.428 7.615 -33.327 1.00 84.44 290 PHE A O 1
ATOM 2240 N N . GLY A 1 291 ? 30.258 7.458 -34.637 1.00 81.56 291 GLY A N 1
ATOM 2241 C CA . GLY A 1 291 ? 30.879 6.353 -33.937 1.00 81.56 291 GLY A CA 1
ATOM 2242 C C . GLY A 1 291 ? 32.364 6.577 -33.712 1.00 81.56 291 GLY A C 1
ATOM 2243 O O . GLY A 1 291 ? 33.048 7.232 -34.500 1.00 81.56 291 GLY A O 1
ATOM 2244 N N . TYR A 1 292 ? 32.846 5.994 -32.625 1.00 84.31 292 TYR A N 1
ATOM 2245 C CA . TYR A 1 292 ? 34.250 5.791 -32.325 1.00 84.31 292 TYR A CA 1
ATOM 2246 C C . TYR A 1 292 ? 34.483 4.296 -32.151 1.00 84.31 292 TYR A C 1
ATOM 2248 O O . TYR A 1 292 ? 33.774 3.646 -31.381 1.00 84.31 292 TYR A O 1
ATOM 2256 N N . SER A 1 293 ? 35.478 3.759 -32.845 1.00 80.50 293 SER A N 1
ATOM 2257 C CA . SER A 1 293 ? 35.909 2.374 -32.697 1.00 80.50 293 SER A CA 1
ATOM 2258 C C . SER A 1 293 ? 37.383 2.303 -32.328 1.00 80.50 293 SER A C 1
ATOM 2260 O O . SER A 1 293 ? 38.217 2.966 -32.940 1.00 80.50 293 SER A O 1
ATOM 2262 N N . ASN A 1 294 ? 37.687 1.462 -31.344 1.00 84.75 294 ASN A N 1
ATOM 2263 C CA . ASN A 1 294 ? 39.032 1.091 -30.933 1.00 84.75 294 ASN A CA 1
ATOM 2264 C C . ASN A 1 294 ? 39.245 -0.396 -31.244 1.00 84.75 294 ASN A C 1
ATOM 2266 O O . ASN A 1 294 ? 38.561 -1.259 -30.686 1.00 84.75 294 ASN A O 1
ATOM 2270 N N . PHE A 1 295 ? 40.168 -0.679 -32.159 1.00 83.00 295 PHE A N 1
ATOM 2271 C CA . PHE A 1 295 ? 40.572 -2.019 -32.564 1.00 83.00 295 PHE A CA 1
ATOM 2272 C C . PHE A 1 295 ? 41.919 -2.346 -31.931 1.00 83.00 295 PHE A C 1
ATOM 2274 O O . PHE A 1 295 ? 42.897 -1.642 -32.162 1.00 83.00 295 PHE A O 1
ATOM 2281 N N . LEU A 1 296 ? 41.992 -3.443 -31.185 1.00 85.62 296 LEU A N 1
ATOM 2282 C CA . LEU A 1 296 ? 43.236 -3.969 -30.635 1.00 85.62 296 LEU A CA 1
ATOM 2283 C C . LEU A 1 296 ? 43.574 -5.289 -31.325 1.00 85.62 296 LEU A C 1
ATOM 2285 O O . LEU A 1 296 ? 42.882 -6.293 -31.133 1.00 85.62 296 LEU A O 1
ATOM 2289 N N . PHE A 1 297 ? 44.642 -5.279 -32.115 1.00 84.12 297 PHE A N 1
ATOM 2290 C CA . PHE A 1 297 ? 45.198 -6.448 -32.788 1.00 84.12 297 PHE A CA 1
ATOM 2291 C C . PHE A 1 297 ? 46.272 -7.090 -31.913 1.00 84.12 297 PHE A C 1
ATOM 2293 O O . PHE A 1 297 ? 47.243 -6.426 -31.552 1.00 84.12 297 PHE A O 1
ATOM 2300 N N . ASP A 1 298 ? 46.125 -8.380 -31.612 1.00 84.94 298 ASP A N 1
ATOM 2301 C CA . ASP A 1 298 ? 47.091 -9.144 -30.820 1.00 84.94 298 ASP A CA 1
ATOM 2302 C C . ASP A 1 298 ? 47.933 -10.064 -31.719 1.00 84.94 298 ASP A C 1
ATOM 2304 O O . ASP A 1 298 ? 47.487 -11.114 -32.190 1.00 84.94 298 ASP A O 1
ATOM 2308 N N . TYR A 1 299 ? 49.180 -9.664 -31.953 1.00 83.81 299 TYR A N 1
ATOM 2309 C CA . TYR A 1 299 ? 50.164 -10.402 -32.744 1.00 83.81 299 TYR A CA 1
ATOM 2310 C C . TYR A 1 299 ? 51.062 -11.306 -31.889 1.00 83.81 299 TYR A C 1
ATOM 2312 O O . TYR A 1 299 ? 51.992 -11.921 -32.421 1.00 83.81 299 TYR A O 1
ATOM 2320 N N . SER A 1 300 ? 50.842 -11.386 -30.573 1.00 83.75 300 SER A N 1
ATOM 2321 C CA . SER A 1 300 ? 51.736 -12.076 -29.634 1.00 83.75 300 SER A CA 1
ATOM 2322 C C . SER A 1 300 ? 51.944 -13.555 -29.977 1.00 83.75 300 SER A C 1
ATOM 2324 O O . SER A 1 300 ? 53.056 -14.063 -29.819 1.00 83.75 300 SER A O 1
ATOM 2326 N N . ALA A 1 301 ? 50.908 -14.203 -30.516 1.00 81.19 301 ALA A N 1
ATOM 2327 C CA . ALA A 1 301 ? 50.894 -15.610 -30.906 1.00 81.19 301 ALA A CA 1
ATOM 2328 C C . ALA A 1 301 ? 51.536 -15.897 -32.278 1.00 81.19 301 ALA A C 1
ATOM 2330 O O . ALA A 1 301 ? 51.691 -17.061 -32.656 1.00 81.19 301 ALA A O 1
ATOM 2331 N N . LEU A 1 302 ? 51.916 -14.870 -33.049 1.00 80.19 302 LEU A N 1
ATOM 2332 C CA . LEU A 1 302 ? 52.536 -15.068 -34.357 1.00 80.19 302 LEU A CA 1
ATOM 2333 C C . LEU A 1 302 ? 54.004 -15.486 -34.209 1.00 80.19 302 LEU A C 1
ATOM 2335 O O . LEU A 1 302 ? 54.810 -14.779 -33.607 1.00 80.19 302 LEU A O 1
ATOM 2339 N N . GLY A 1 303 ? 54.388 -16.585 -34.869 1.00 75.81 303 GLY A N 1
ATOM 2340 C CA . GLY A 1 303 ? 55.784 -17.050 -34.906 1.00 75.81 303 GLY A CA 1
ATOM 2341 C C . GLY A 1 303 ? 56.763 -16.046 -35.537 1.00 75.81 303 GLY A C 1
ATOM 2342 O O . GLY A 1 303 ? 57.965 -16.106 -35.291 1.00 75.81 303 GLY A O 1
ATOM 2343 N N . ARG A 1 304 ? 56.256 -15.094 -36.332 1.00 77.44 304 ARG A N 1
ATOM 2344 C CA . ARG A 1 304 ? 56.982 -13.904 -36.794 1.00 77.44 304 ARG A CA 1
ATOM 2345 C C . ARG A 1 304 ? 56.073 -12.690 -36.662 1.00 77.44 304 ARG A C 1
ATOM 2347 O O . ARG A 1 304 ? 55.114 -12.557 -37.419 1.00 77.44 304 ARG A O 1
ATOM 2354 N N . LYS A 1 305 ? 56.391 -11.827 -35.702 1.00 82.44 305 LYS A N 1
ATOM 2355 C CA . LYS A 1 305 ? 55.645 -10.599 -35.417 1.00 82.44 305 LYS A CA 1
ATOM 2356 C C . LYS A 1 305 ? 55.870 -9.543 -36.509 1.00 82.44 305 LYS A C 1
ATOM 2358 O O . LYS A 1 305 ? 56.959 -9.514 -37.096 1.00 82.44 305 LYS A O 1
ATOM 2363 N N . PRO A 1 306 ? 54.880 -8.677 -36.789 1.00 78.88 306 PRO A N 1
ATOM 2364 C CA . PRO A 1 306 ? 55.092 -7.527 -37.657 1.00 78.88 306 PRO A CA 1
ATOM 2365 C C . PRO A 1 306 ? 56.159 -6.605 -37.054 1.00 78.88 306 PRO A C 1
ATOM 2367 O O . PRO A 1 306 ? 56.313 -6.527 -35.837 1.00 78.88 306 PRO A O 1
ATOM 2370 N N . VAL A 1 307 ? 56.917 -5.929 -37.914 1.00 80.25 307 VAL A N 1
ATOM 2371 C CA . VAL A 1 307 ? 57.978 -4.995 -37.499 1.00 80.25 307 VAL A CA 1
ATOM 2372 C C . VAL A 1 307 ? 57.519 -3.588 -37.819 1.00 80.25 307 VAL A C 1
ATOM 2374 O O . VAL A 1 307 ? 57.178 -3.335 -38.970 1.00 80.25 307 VAL A O 1
ATOM 2377 N N . ASP A 1 308 ? 57.524 -2.698 -36.837 1.00 80.25 308 ASP A N 1
ATOM 2378 C CA . ASP A 1 308 ? 57.325 -1.270 -37.064 1.00 80.25 308 ASP A CA 1
ATOM 2379 C C . ASP A 1 308 ? 58.502 -0.731 -37.882 1.00 80.25 308 ASP A C 1
ATOM 2381 O O . ASP A 1 308 ? 59.655 -0.813 -37.460 1.00 80.25 308 ASP A O 1
ATOM 2385 N N . THR A 1 309 ? 58.226 -0.223 -39.081 1.00 75.62 309 THR A N 1
ATOM 2386 C CA . THR A 1 309 ? 59.236 0.282 -40.012 1.00 75.62 309 THR A CA 1
ATOM 2387 C C . THR A 1 309 ? 59.882 1.578 -39.534 1.00 75.62 309 THR A C 1
ATOM 2389 O O . THR A 1 309 ? 60.980 1.886 -39.987 1.00 75.62 309 THR A O 1
ATOM 2392 N N . ASN A 1 310 ? 59.253 2.310 -38.610 1.00 79.38 310 ASN A N 1
ATOM 2393 C CA . ASN A 1 310 ? 59.813 3.527 -38.022 1.00 79.38 310 ASN A CA 1
ATOM 2394 C C . ASN A 1 310 ? 60.704 3.210 -36.818 1.00 79.38 310 ASN A C 1
ATOM 2396 O O . ASN A 1 310 ? 61.774 3.794 -36.671 1.00 79.38 310 ASN A O 1
ATOM 2400 N N . ALA A 1 311 ? 60.275 2.277 -35.962 1.00 79.62 311 ALA A N 1
ATOM 2401 C CA . ALA A 1 311 ? 61.021 1.884 -34.763 1.00 79.62 311 ALA A CA 1
ATOM 2402 C C . ALA A 1 311 ? 62.020 0.735 -35.004 1.00 79.62 311 ALA A C 1
ATOM 2404 O O . ALA A 1 311 ? 62.842 0.441 -34.139 1.00 79.62 311 ALA A O 1
ATOM 2405 N N . ALA A 1 312 ? 61.937 0.065 -36.159 1.00 78.62 312 ALA A N 1
ATOM 2406 C CA . ALA A 1 312 ? 62.680 -1.148 -36.509 1.00 78.62 312 ALA A CA 1
ATOM 2407 C C . ALA A 1 312 ? 62.554 -2.285 -35.468 1.00 78.62 312 ALA A C 1
ATOM 2409 O O . ALA A 1 312 ? 63.452 -3.117 -35.328 1.00 78.62 312 ALA A O 1
ATOM 2410 N N . GLN A 1 313 ? 61.434 -2.339 -34.740 1.00 83.38 313 GLN A N 1
ATOM 2411 C CA . GLN A 1 313 ? 61.179 -3.305 -33.667 1.00 83.38 313 GLN A CA 1
ATOM 2412 C C . GLN A 1 313 ? 59.933 -4.148 -33.936 1.00 83.38 313 GLN A C 1
ATOM 2414 O O . GLN A 1 313 ? 58.984 -3.705 -34.581 1.00 83.38 313 GLN A O 1
ATOM 2419 N N . SER A 1 314 ? 59.930 -5.386 -33.436 1.00 81.62 314 SER A N 1
ATOM 2420 C CA . SER A 1 314 ? 58.764 -6.265 -33.517 1.00 81.62 314 SER A CA 1
ATOM 2421 C C . SER A 1 314 ? 57.644 -5.793 -32.593 1.00 81.62 314 SER A C 1
ATOM 2423 O O . SER A 1 314 ? 57.884 -5.557 -31.410 1.00 81.62 314 SER A O 1
ATOM 2425 N N . VAL A 1 315 ? 56.417 -5.763 -33.103 1.00 83.12 315 VAL A N 1
ATOM 2426 C CA . VAL A 1 315 ? 55.229 -5.301 -32.384 1.00 83.12 315 VAL A CA 1
ATOM 2427 C C . VAL A 1 315 ? 54.371 -6.498 -31.977 1.00 83.12 315 VAL A C 1
ATOM 2429 O O . VAL A 1 315 ? 54.058 -7.356 -32.801 1.00 83.12 315 VAL A O 1
ATOM 2432 N N . SER A 1 316 ? 54.016 -6.580 -30.692 1.00 84.19 316 SER A N 1
ATOM 2433 C CA . SER A 1 316 ? 53.152 -7.655 -30.171 1.00 84.19 316 SER A CA 1
ATOM 2434 C C . SER A 1 316 ? 51.676 -7.277 -30.170 1.00 84.19 316 SER A C 1
ATOM 2436 O O . SER A 1 316 ? 50.842 -8.164 -30.265 1.00 84.19 316 SER A O 1
ATOM 2438 N N . GLU A 1 317 ? 51.361 -5.986 -30.109 1.00 85.25 317 GLU A N 1
ATOM 2439 C CA . GLU A 1 317 ? 49.997 -5.466 -30.102 1.00 85.25 317 GLU A CA 1
ATOM 2440 C C . GLU A 1 317 ? 49.938 -4.166 -30.899 1.00 85.25 317 GLU A C 1
ATOM 2442 O O . GLU A 1 317 ? 50.877 -3.370 -30.856 1.00 85.25 317 GLU A O 1
ATOM 2447 N N . GLN A 1 318 ? 48.840 -3.936 -31.610 1.00 83.12 318 GLN A N 1
ATOM 2448 C CA . GLN A 1 318 ? 48.590 -2.674 -32.298 1.00 83.12 318 GLN A CA 1
ATOM 2449 C C . GLN A 1 318 ? 47.178 -2.202 -31.997 1.00 83.12 318 GLN A C 1
ATOM 2451 O O . GLN A 1 318 ? 46.213 -2.922 -32.247 1.00 83.12 318 GLN A O 1
ATOM 2456 N N . THR A 1 319 ? 47.075 -0.968 -31.520 1.00 84.00 319 THR A N 1
ATOM 2457 C CA . THR A 1 319 ? 45.798 -0.281 -31.355 1.00 84.00 319 THR A CA 1
ATOM 2458 C C . THR A 1 319 ? 45.546 0.604 -32.560 1.00 84.00 319 THR A C 1
ATOM 2460 O O . THR A 1 319 ? 46.452 1.294 -33.031 1.00 84.00 319 THR A O 1
ATOM 2463 N N . LEU A 1 320 ? 44.313 0.588 -33.045 1.00 81.12 320 LEU A N 1
ATOM 2464 C CA . LEU A 1 320 ? 43.853 1.458 -34.104 1.00 81.12 320 LEU A CA 1
ATOM 2465 C C . LEU A 1 320 ? 42.534 2.103 -33.715 1.00 81.12 320 LEU A C 1
ATOM 2467 O O . LEU A 1 320 ? 41.588 1.428 -33.318 1.00 81.12 320 LEU A O 1
ATOM 2471 N N . GLU A 1 321 ? 42.491 3.420 -33.826 1.00 83.56 321 GLU A N 1
ATOM 2472 C CA . GLU A 1 321 ? 41.366 4.226 -33.388 1.00 83.56 321 GLU A CA 1
ATOM 2473 C C . GLU A 1 321 ? 40.764 4.945 -34.579 1.00 83.56 321 GLU A C 1
ATOM 2475 O O . GLU A 1 321 ? 41.485 5.532 -35.383 1.00 83.56 321 GLU A O 1
ATOM 2480 N N . GLN A 1 322 ? 39.440 4.912 -34.688 1.00 80.44 322 GLN A N 1
ATOM 2481 C CA . GLN A 1 322 ? 38.758 5.536 -35.804 1.00 80.44 322 GLN A CA 1
ATOM 2482 C C . GLN A 1 322 ? 37.458 6.199 -35.385 1.00 80.44 322 GLN A C 1
ATOM 2484 O O . GLN A 1 322 ? 36.598 5.592 -34.747 1.00 80.44 322 GLN A O 1
ATOM 2489 N N . PHE A 1 323 ? 37.300 7.437 -35.842 1.00 82.88 323 PHE A N 1
ATOM 2490 C CA . PHE A 1 323 ? 36.029 8.139 -35.860 1.00 82.88 323 PHE A CA 1
ATOM 2491 C C . PHE A 1 323 ? 35.362 7.976 -37.222 1.00 82.88 323 PHE A C 1
ATOM 2493 O O . PHE A 1 323 ? 36.024 8.040 -38.260 1.00 82.88 323 PHE A O 1
ATOM 2500 N N . TYR A 1 324 ? 34.047 7.795 -37.222 1.00 82.38 324 TYR A N 1
ATOM 2501 C CA . TYR A 1 324 ? 33.267 7.671 -38.446 1.00 82.38 324 TYR A CA 1
ATOM 2502 C C . TYR A 1 324 ? 31.858 8.215 -38.268 1.00 82.38 324 TYR A C 1
ATOM 2504 O O . TYR A 1 324 ? 31.313 8.276 -37.164 1.00 82.38 324 TYR A O 1
ATOM 2512 N N . PHE A 1 325 ? 31.253 8.587 -39.389 1.00 85.00 325 PHE A N 1
ATOM 2513 C CA . PHE A 1 325 ? 29.817 8.803 -39.453 1.00 85.00 325 PHE A CA 1
ATOM 2514 C C . PHE A 1 325 ? 29.153 7.527 -39.943 1.00 85.00 325 PHE A C 1
ATOM 2516 O O . PHE A 1 325 ? 29.742 6.767 -40.709 1.00 85.00 325 PHE A O 1
ATOM 2523 N N . LEU A 1 326 ? 27.923 7.273 -39.520 1.00 84.56 326 LEU A N 1
ATOM 2524 C CA . LEU A 1 326 ? 27.167 6.130 -40.006 1.00 84.56 326 LEU A CA 1
ATOM 2525 C C . LEU A 1 326 ? 25.722 6.515 -40.296 1.00 84.56 326 LEU A C 1
ATOM 2527 O O . LEU A 1 326 ? 25.122 7.317 -39.591 1.00 84.56 326 LEU A O 1
ATOM 2531 N N . SER A 1 327 ? 25.145 5.922 -41.329 1.00 86.44 327 SER A N 1
ATOM 2532 C CA . SER A 1 327 ? 23.706 5.944 -41.574 1.00 86.44 327 SER A CA 1
ATOM 2533 C C . SER A 1 327 ? 23.169 4.531 -41.437 1.00 86.44 327 SER A C 1
ATOM 2535 O O . SER A 1 327 ? 23.724 3.610 -42.031 1.00 86.44 327 SER A O 1
ATOM 2537 N N . GLN A 1 328 ? 22.095 4.350 -40.680 1.00 85.12 328 GLN A N 1
ATOM 2538 C CA . GLN A 1 328 ? 21.493 3.046 -40.429 1.00 85.12 328 GLN A CA 1
ATOM 2539 C C . GLN A 1 328 ? 20.021 3.072 -40.820 1.00 85.12 328 GLN A C 1
ATOM 2541 O O . GLN A 1 328 ? 19.312 4.011 -40.480 1.00 85.12 328 GLN A O 1
ATOM 2546 N N . ALA A 1 329 ? 19.547 2.031 -41.494 1.00 86.44 329 ALA A N 1
ATOM 2547 C CA . ALA A 1 329 ? 18.128 1.802 -41.722 1.00 86.44 329 ALA A CA 1
ATOM 2548 C C . ALA A 1 329 ? 17.788 0.346 -41.412 1.00 86.44 329 ALA A C 1
ATOM 2550 O O . ALA A 1 329 ? 18.539 -0.561 -41.758 1.00 86.44 329 ALA A O 1
ATOM 2551 N N . GLY A 1 330 ? 16.669 0.096 -40.747 1.00 87.12 330 GLY A N 1
ATOM 2552 C CA . GLY A 1 330 ? 16.302 -1.250 -40.328 1.00 87.12 330 GLY A CA 1
ATOM 2553 C C . GLY A 1 330 ? 14.875 -1.338 -39.831 1.00 87.12 330 GLY A C 1
ATOM 2554 O O . GLY A 1 330 ? 14.078 -0.423 -40.026 1.00 87.12 330 GLY A O 1
ATOM 2555 N N . ALA A 1 331 ? 14.557 -2.452 -39.185 1.00 84.19 331 ALA A N 1
ATOM 2556 C CA . ALA A 1 331 ? 13.298 -2.622 -38.481 1.00 84.19 331 ALA A CA 1
ATOM 2557 C C . ALA A 1 331 ? 13.526 -3.344 -37.155 1.00 84.19 331 ALA A C 1
ATOM 2559 O O . ALA A 1 331 ? 14.266 -4.320 -37.121 1.00 84.19 331 ALA A O 1
ATOM 2560 N N . ASN A 1 332 ? 12.860 -2.919 -36.080 1.00 79.19 332 ASN A N 1
ATOM 2561 C CA . ASN A 1 332 ? 12.730 -3.763 -34.893 1.00 79.19 332 ASN A CA 1
ATOM 2562 C C . ASN A 1 332 ? 11.473 -4.614 -35.051 1.00 79.19 332 ASN A C 1
ATOM 2564 O O . ASN A 1 332 ? 10.363 -4.089 -35.139 1.00 79.19 332 ASN A O 1
ATOM 2568 N N . ILE A 1 333 ? 11.649 -5.929 -35.085 1.00 82.38 333 ILE A N 1
ATOM 2569 C CA . ILE A 1 333 ? 10.563 -6.903 -35.066 1.00 82.38 333 ILE A CA 1
ATOM 2570 C C . ILE A 1 333 ? 10.483 -7.419 -33.636 1.00 82.38 333 ILE A C 1
ATOM 2572 O O . ILE A 1 333 ? 11.283 -8.247 -33.206 1.00 82.38 333 ILE A O 1
ATOM 2576 N N . LYS A 1 334 ? 9.544 -6.867 -32.876 1.00 75.88 334 LYS A N 1
ATOM 2577 C CA . LYS A 1 334 ? 9.318 -7.190 -31.471 1.00 75.88 334 LYS A CA 1
ATOM 2578 C C . LYS A 1 334 ? 8.192 -8.198 -31.392 1.00 75.88 334 LYS A C 1
ATOM 2580 O O . LYS A 1 334 ? 7.054 -7.879 -31.727 1.00 75.88 334 LYS A O 1
ATOM 2585 N N . TRP A 1 335 ? 8.491 -9.398 -30.928 1.00 71.12 335 TRP A N 1
ATOM 2586 C CA . TRP A 1 335 ? 7.460 -10.356 -30.583 1.00 71.12 335 TRP A CA 1
ATOM 2587 C C . TRP A 1 335 ? 7.304 -10.417 -29.071 1.00 71.12 335 TRP A C 1
ATOM 2589 O O . TRP A 1 335 ? 8.168 -10.916 -28.351 1.00 71.12 335 TRP A O 1
ATOM 2599 N N . MET A 1 336 ? 6.205 -9.840 -28.603 1.00 60.16 336 MET A N 1
ATOM 2600 C CA . MET A 1 336 ? 5.798 -9.790 -27.210 1.00 60.16 336 MET A CA 1
ATOM 2601 C C . MET A 1 336 ? 5.352 -11.185 -26.786 1.00 60.16 336 MET A C 1
ATOM 2603 O O . MET A 1 336 ? 4.229 -11.606 -27.054 1.00 60.16 336 MET A O 1
ATOM 2607 N N . LEU A 1 337 ? 6.249 -11.901 -26.115 1.00 52.88 337 LEU A N 1
ATOM 2608 C CA . LEU A 1 337 ? 5.893 -13.110 -25.373 1.00 52.88 337 LEU A CA 1
ATOM 2609 C C . LEU A 1 337 ? 5.112 -12.749 -24.098 1.00 52.88 337 LEU A C 1
ATOM 2611 O O . LEU A 1 337 ? 4.441 -13.593 -23.515 1.00 52.88 337 LEU A O 1
ATOM 2615 N N . HIS A 1 338 ? 5.226 -11.486 -23.674 1.00 47.59 338 HIS A N 1
ATOM 2616 C CA . HIS A 1 338 ? 4.675 -10.914 -22.456 1.00 47.59 338 HIS A CA 1
ATOM 2617 C C . HIS A 1 338 ? 4.550 -9.383 -22.609 1.00 47.59 338 HIS A C 1
ATOM 2619 O O . HIS A 1 338 ? 5.345 -8.810 -23.360 1.00 47.59 338 HIS A O 1
ATOM 2625 N N . PRO A 1 339 ? 3.690 -8.667 -21.854 1.00 45.34 339 PRO A N 1
ATOM 2626 C CA . PRO A 1 339 ? 3.646 -7.194 -21.888 1.00 45.34 339 PRO A CA 1
ATOM 2627 C C . PRO A 1 339 ? 4.981 -6.480 -21.582 1.00 45.34 339 PRO A C 1
ATOM 2629 O O . PRO A 1 339 ? 5.159 -5.318 -21.931 1.00 45.34 339 PRO A O 1
ATOM 2632 N N . ARG A 1 340 ? 5.924 -7.188 -20.942 1.00 45.41 340 ARG A N 1
ATOM 2633 C CA . ARG A 1 340 ? 7.266 -6.714 -20.529 1.00 45.41 340 ARG A CA 1
ATOM 2634 C C . ARG A 1 340 ? 8.427 -7.363 -21.278 1.00 45.41 340 ARG A C 1
ATOM 2636 O O . ARG A 1 340 ? 9.532 -6.839 -21.259 1.00 45.41 340 ARG A O 1
ATOM 2643 N N . TRP A 1 341 ? 8.182 -8.499 -21.927 1.00 46.09 341 TRP A N 1
ATOM 2644 C CA . TRP A 1 341 ? 9.220 -9.279 -22.590 1.00 46.09 341 TRP A CA 1
ATOM 2645 C C . TRP A 1 341 ? 8.891 -9.374 -24.063 1.00 46.09 341 TRP A C 1
ATOM 2647 O O . TRP A 1 341 ? 7.915 -10.011 -24.465 1.00 46.09 341 TRP A O 1
ATOM 2657 N N . ALA A 1 342 ? 9.739 -8.752 -24.869 1.00 57.88 342 ALA A N 1
ATOM 2658 C CA . ALA A 1 342 ? 9.734 -8.964 -26.295 1.00 57.88 342 ALA A CA 1
ATOM 2659 C C . ALA A 1 342 ? 11.030 -9.652 -26.688 1.00 57.88 342 ALA A C 1
ATOM 2661 O O . ALA A 1 342 ? 12.118 -9.190 -26.351 1.00 57.88 342 ALA A O 1
ATOM 2662 N N . VAL A 1 343 ? 10.902 -10.726 -27.456 1.00 70.88 343 VAL A N 1
ATOM 2663 C CA . VAL A 1 343 ? 12.011 -11.173 -28.282 1.00 70.88 343 VAL A CA 1
ATOM 2664 C C . VAL A 1 343 ? 12.113 -10.169 -29.415 1.00 70.88 343 VAL A C 1
ATOM 2666 O O . VAL A 1 343 ? 11.177 -10.006 -30.200 1.00 70.88 343 VAL A O 1
ATOM 2669 N N . VAL A 1 344 ? 13.228 -9.449 -29.464 1.00 69.94 344 VAL A N 1
ATOM 2670 C CA . VAL A 1 344 ? 13.450 -8.421 -30.478 1.00 69.94 344 VAL A CA 1
ATOM 2671 C C . VAL A 1 344 ? 14.427 -8.949 -31.507 1.00 69.94 344 VAL A C 1
ATOM 2673 O O . VAL A 1 344 ? 15.559 -9.280 -31.170 1.00 69.94 344 VAL A O 1
ATOM 2676 N N . PHE A 1 345 ? 13.987 -9.009 -32.757 1.00 77.94 345 PHE A N 1
ATOM 2677 C CA . PHE A 1 345 ? 14.834 -9.278 -33.907 1.00 77.94 345 PHE A CA 1
ATOM 2678 C C . PHE A 1 345 ? 15.055 -7.980 -34.685 1.00 77.94 345 PHE A C 1
ATOM 2680 O O . PHE A 1 345 ? 14.088 -7.326 -35.077 1.00 77.94 345 PHE A O 1
ATOM 2687 N N . ILE A 1 346 ? 16.316 -7.599 -34.898 1.00 80.25 346 ILE A N 1
ATOM 2688 C CA . ILE A 1 346 ? 16.668 -6.333 -35.564 1.00 80.25 346 ILE A CA 1
ATOM 2689 C C . ILE A 1 346 ? 17.463 -6.596 -36.840 1.00 80.25 346 ILE A C 1
ATOM 2691 O O . ILE A 1 346 ? 18.696 -6.645 -36.788 1.00 80.25 346 ILE A O 1
ATOM 2695 N N . PRO A 1 347 ? 16.798 -6.748 -37.997 1.00 80.06 347 PRO A N 1
ATOM 2696 C CA . PRO A 1 347 ? 17.451 -6.592 -39.286 1.00 80.06 347 PRO A CA 1
ATOM 2697 C C . PRO A 1 347 ? 17.760 -5.111 -39.538 1.00 80.06 347 PRO A C 1
ATOM 2699 O O . PRO A 1 347 ? 16.871 -4.258 -39.483 1.00 80.06 347 PRO A O 1
ATOM 2702 N N . SER A 1 348 ? 19.016 -4.786 -39.845 1.00 81.50 348 SER A N 1
ATOM 2703 C CA . SER A 1 348 ? 19.390 -3.428 -40.264 1.00 81.50 348 SER A CA 1
ATOM 2704 C C . SER A 1 348 ? 20.514 -3.426 -41.291 1.00 81.50 348 SER A C 1
ATOM 2706 O O . SER A 1 348 ? 21.382 -4.291 -41.269 1.00 81.50 348 SER A O 1
ATOM 2708 N N . ALA A 1 349 ? 20.505 -2.441 -42.178 1.00 82.81 349 ALA A N 1
ATOM 2709 C CA . ALA A 1 349 ? 21.615 -2.087 -43.041 1.00 82.81 349 ALA A CA 1
ATOM 2710 C C . ALA A 1 349 ? 22.298 -0.834 -42.482 1.00 82.81 349 ALA A C 1
ATOM 2712 O O . ALA A 1 349 ? 21.631 0.163 -42.193 1.00 82.81 349 ALA A O 1
ATOM 2713 N N . THR A 1 350 ? 23.618 -0.880 -42.339 1.00 80.00 350 THR A N 1
ATOM 2714 C CA . THR A 1 350 ? 24.430 0.250 -41.881 1.00 80.00 350 THR A CA 1
ATOM 2715 C C . THR A 1 350 ? 25.426 0.616 -42.967 1.00 80.00 350 THR A C 1
ATOM 2717 O O . THR A 1 350 ? 26.092 -0.256 -43.516 1.00 80.00 350 THR A O 1
ATOM 2720 N N . VAL A 1 351 ? 25.529 1.905 -43.269 1.00 82.56 351 VAL A N 1
ATOM 2721 C CA . VAL A 1 351 ? 26.562 2.469 -44.134 1.00 82.56 351 VAL A CA 1
ATOM 2722 C C . VAL A 1 351 ? 27.477 3.333 -43.282 1.00 82.56 351 VAL A C 1
ATOM 2724 O O . VAL A 1 351 ? 27.010 4.288 -42.664 1.00 82.56 351 VAL A O 1
ATOM 2727 N N . PHE A 1 352 ? 28.758 3.000 -43.244 1.00 79.81 352 PHE A N 1
ATOM 2728 C CA . PHE A 1 352 ? 29.799 3.759 -42.569 1.00 79.81 352 PHE A CA 1
ATOM 2729 C C . PHE A 1 352 ? 30.491 4.686 -43.567 1.00 79.81 352 PHE A C 1
ATOM 2731 O O . PHE A 1 352 ? 30.821 4.274 -44.680 1.00 79.81 352 PHE A O 1
ATOM 2738 N N . HIS A 1 353 ? 30.700 5.934 -43.166 1.00 79.69 353 HIS A N 1
ATOM 2739 C CA . HIS A 1 353 ? 31.266 7.006 -43.977 1.00 79.69 353 HIS A CA 1
ATOM 2740 C C . HIS A 1 353 ? 32.605 7.434 -43.378 1.00 79.69 353 HIS A C 1
ATOM 2742 O O . HIS A 1 353 ? 32.671 7.827 -42.208 1.00 79.69 353 HIS A O 1
ATOM 2748 N N . PHE A 1 354 ? 33.657 7.393 -44.195 1.00 77.25 354 PHE A N 1
ATOM 2749 C CA . PHE A 1 354 ? 35.025 7.733 -43.809 1.00 77.25 354 PHE A CA 1
ATOM 2750 C C . PHE A 1 354 ? 35.616 8.788 -44.743 1.00 77.25 354 PHE A C 1
ATOM 2752 O O . PHE A 1 354 ? 35.126 9.020 -45.851 1.00 77.25 354 PHE A O 1
ATOM 2759 N N . ALA A 1 355 ? 36.726 9.397 -44.324 1.00 64.00 355 ALA A N 1
ATOM 2760 C CA . ALA A 1 355 ? 37.529 10.228 -45.210 1.00 64.00 355 ALA A CA 1
ATOM 2761 C C . ALA A 1 355 ? 38.102 9.360 -46.350 1.00 64.00 355 ALA A C 1
ATOM 2763 O O . ALA A 1 355 ? 39.042 8.600 -46.144 1.00 64.00 355 ALA A O 1
ATOM 2764 N N . GLY A 1 356 ? 37.510 9.452 -47.547 1.00 60.31 356 GLY A N 1
ATOM 2765 C CA . GLY A 1 356 ? 37.961 8.732 -48.745 1.00 60.31 356 GLY A CA 1
ATOM 2766 C C . GLY A 1 356 ? 37.113 7.529 -49.183 1.00 60.31 356 GLY A C 1
ATOM 2767 O O . GLY A 1 356 ? 37.479 6.889 -50.166 1.00 60.31 356 GLY A O 1
ATOM 2768 N N . GLY A 1 357 ? 35.981 7.224 -48.529 1.00 68.44 357 GLY A N 1
ATOM 2769 C CA . GLY A 1 357 ? 35.087 6.143 -48.975 1.00 68.44 357 GLY A CA 1
ATOM 2770 C C . GLY A 1 357 ? 33.888 5.860 -48.062 1.00 68.44 357 GLY A C 1
ATOM 2771 O O . GLY A 1 357 ? 33.729 6.475 -47.009 1.00 68.44 357 GLY A O 1
ATOM 2772 N N . ALA A 1 358 ? 33.047 4.905 -48.473 1.00 68.88 358 ALA A N 1
ATOM 2773 C CA . ALA A 1 358 ? 31.915 4.403 -47.693 1.00 68.88 358 ALA A CA 1
ATOM 2774 C C . ALA A 1 358 ? 31.823 2.867 -47.766 1.00 68.88 358 ALA A C 1
ATOM 2776 O O . ALA A 1 358 ? 32.200 2.268 -48.774 1.00 68.88 358 ALA A O 1
ATOM 2777 N N . GLN A 1 359 ? 31.299 2.241 -46.712 1.00 62.09 359 GLN A N 1
ATOM 2778 C CA . GLN A 1 359 ? 31.145 0.785 -46.573 1.00 62.09 359 GLN A CA 1
ATOM 2779 C C . GLN A 1 359 ? 29.715 0.466 -46.134 1.00 62.09 359 GLN A C 1
ATOM 2781 O O . GLN A 1 359 ? 29.244 1.062 -45.175 1.00 62.09 359 GLN A O 1
ATOM 2786 N N . ALA A 1 360 ? 29.025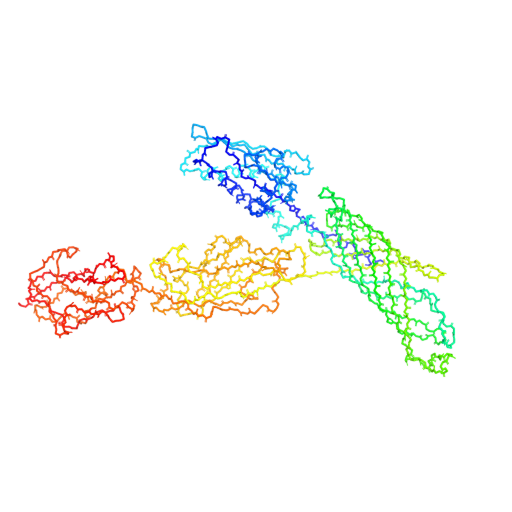 -0.457 -46.812 1.00 61.72 360 ALA A N 1
ATOM 2787 C CA . ALA A 1 360 ? 27.633 -0.822 -46.526 1.00 61.72 360 ALA A CA 1
ATOM 2788 C C . ALA A 1 360 ? 27.505 -2.294 -46.114 1.00 61.72 360 ALA A C 1
ATOM 2790 O O . ALA A 1 360 ? 28.050 -3.166 -46.788 1.00 61.72 360 ALA A O 1
ATOM 2791 N N . GLU A 1 361 ? 26.772 -2.574 -45.032 1.00 63.62 361 GLU A N 1
ATOM 2792 C CA . GLU A 1 361 ? 26.714 -3.904 -44.411 1.00 63.62 361 GLU A CA 1
ATOM 2793 C C . GLU A 1 361 ? 25.333 -4.225 -43.826 1.00 63.62 361 GLU A C 1
ATOM 2795 O O . GLU A 1 361 ? 24.597 -3.326 -43.419 1.00 63.62 361 GLU A O 1
ATOM 2800 N N . VAL A 1 362 ? 24.983 -5.516 -43.763 1.00 61.56 362 VAL A N 1
ATOM 2801 C CA . VAL A 1 362 ? 23.708 -6.023 -43.222 1.00 61.56 362 VAL A CA 1
ATOM 2802 C C . VAL A 1 362 ? 23.946 -6.710 -41.874 1.00 61.56 362 VAL A C 1
ATOM 2804 O O . VAL A 1 362 ? 24.843 -7.537 -41.748 1.00 61.56 362 VAL A O 1
ATOM 2807 N N . ASN A 1 363 ? 23.115 -6.399 -40.879 1.00 59.56 363 ASN A N 1
ATOM 2808 C CA . ASN A 1 363 ? 23.241 -6.826 -39.484 1.00 59.56 363 ASN A CA 1
ATOM 2809 C C . ASN A 1 363 ? 21.956 -7.522 -38.993 1.00 59.56 363 ASN A C 1
ATOM 2811 O O . ASN A 1 363 ? 20.856 -7.152 -39.415 1.00 59.56 363 ASN A O 1
ATOM 2815 N N . ALA A 1 364 ? 22.085 -8.477 -38.060 1.00 54.06 364 ALA A N 1
ATOM 2816 C CA . ALA A 1 364 ? 20.956 -9.143 -37.393 1.00 54.06 364 ALA A CA 1
ATOM 2817 C C . ALA A 1 364 ? 21.248 -9.385 -35.895 1.00 54.06 364 ALA A C 1
ATOM 2819 O O . ALA A 1 364 ? 22.312 -9.911 -35.559 1.00 54.06 364 ALA A O 1
ATOM 2820 N N . ARG A 1 365 ? 20.314 -9.014 -34.999 1.00 57.62 365 ARG A N 1
ATOM 2821 C CA . ARG A 1 365 ? 20.497 -9.043 -33.524 1.00 57.62 365 ARG A CA 1
ATOM 2822 C C . ARG A 1 365 ? 19.288 -9.633 -32.772 1.00 57.62 365 ARG A C 1
ATOM 2824 O O . ARG A 1 365 ? 18.173 -9.535 -33.287 1.00 57.62 365 ARG A O 1
ATOM 2831 N N . LEU A 1 366 ? 19.512 -10.205 -31.574 1.00 45.00 366 LEU A N 1
ATOM 2832 C CA . LEU A 1 366 ? 18.508 -10.824 -30.671 1.00 45.00 366 LEU A CA 1
ATOM 2833 C C . LEU A 1 366 ? 18.706 -10.403 -29.188 1.00 45.00 366 LEU A C 1
ATOM 2835 O O . LEU A 1 366 ? 19.859 -10.355 -28.765 1.00 45.00 366 LEU A O 1
ATOM 2839 N N . GLY A 1 367 ? 17.646 -10.137 -28.388 1.00 43.84 367 GLY A N 1
ATOM 2840 C CA . GLY A 1 367 ? 17.774 -9.553 -27.022 1.00 43.84 367 GLY A CA 1
ATOM 2841 C C . GLY A 1 367 ? 16.643 -9.719 -25.962 1.00 43.84 367 GLY A C 1
ATOM 2842 O O . GLY A 1 367 ? 15.567 -10.183 -26.335 1.00 43.84 367 GLY A O 1
ATOM 2843 N N . ALA A 1 368 ? 16.882 -9.329 -24.673 1.00 36.84 368 ALA A N 1
ATOM 2844 C CA . ALA A 1 368 ? 15.961 -9.363 -23.477 1.00 36.84 368 ALA A CA 1
ATOM 2845 C C . ALA A 1 368 ? 16.312 -8.322 -22.331 1.00 36.84 368 ALA A C 1
ATOM 2847 O O . ALA A 1 368 ? 17.416 -7.795 -22.385 1.00 36.84 368 ALA A O 1
ATOM 2848 N N . GLY A 1 369 ? 15.463 -8.013 -21.302 1.00 34.59 369 GLY A N 1
ATOM 2849 C CA . GLY A 1 369 ? 15.722 -6.998 -20.202 1.00 34.59 369 GLY A CA 1
ATOM 2850 C C . GLY A 1 369 ? 14.922 -7.130 -18.847 1.00 34.59 369 GLY A C 1
ATOM 2851 O O . GLY A 1 369 ? 13.976 -7.912 -18.835 1.00 34.59 369 GLY A O 1
ATOM 2852 N N . ILE A 1 370 ? 15.301 -6.438 -17.718 1.00 35.12 370 ILE A N 1
ATOM 2853 C CA . ILE A 1 370 ? 14.805 -6.597 -16.280 1.00 35.12 370 ILE A CA 1
ATOM 2854 C C . ILE A 1 370 ? 14.967 -5.320 -15.364 1.00 35.12 370 ILE A C 1
ATOM 2856 O O . ILE A 1 370 ? 16.009 -4.697 -15.543 1.00 35.12 370 ILE A O 1
ATOM 2860 N N . GLU A 1 371 ? 14.092 -5.009 -14.345 1.00 44.12 371 GLU A N 1
ATOM 2861 C CA . GLU A 1 371 ? 14.227 -3.937 -13.265 1.00 44.12 371 GLU A CA 1
ATOM 2862 C C . GLU A 1 371 ? 13.496 -4.205 -11.859 1.00 44.12 371 GLU A C 1
ATOM 2864 O O . GLU A 1 371 ? 12.734 -5.173 -11.791 1.00 44.12 371 GLU A O 1
ATOM 2869 N N . SER A 1 372 ? 13.785 -3.459 -10.730 1.00 47.31 372 SER A N 1
ATOM 2870 C CA . SER A 1 372 ? 13.422 -3.704 -9.259 1.00 47.31 372 SER A CA 1
ATOM 2871 C C . SER A 1 372 ? 13.391 -2.462 -8.270 1.00 47.31 372 SER A C 1
ATOM 2873 O O . SER A 1 372 ? 14.123 -1.518 -8.543 1.00 47.31 372 SER A O 1
ATOM 2875 N N . GLY A 1 373 ? 12.738 -2.487 -7.066 1.00 52.03 373 GLY A N 1
ATOM 2876 C CA . GLY A 1 373 ? 12.540 -1.352 -6.084 1.00 52.03 373 GLY A CA 1
ATOM 2877 C C . GLY A 1 373 ? 13.007 -1.488 -4.585 1.00 52.03 373 GLY A C 1
ATOM 2878 O O . GLY A 1 373 ? 13.450 -2.550 -4.171 1.00 52.03 373 GLY A O 1
ATOM 2879 N N . LEU A 1 374 ? 12.942 -0.427 -3.734 1.00 67.81 374 LEU A N 1
ATOM 2880 C CA . LEU A 1 374 ? 13.558 -0.295 -2.366 1.00 67.81 374 LEU A CA 1
ATOM 2881 C C . LEU A 1 374 ? 12.540 -0.062 -1.217 1.00 67.81 374 LEU A C 1
ATOM 2883 O O . LEU A 1 374 ? 11.533 0.616 -1.373 1.00 67.81 374 LEU A O 1
ATOM 2887 N N . VAL A 1 375 ? 12.834 -0.535 -0.001 1.00 71.94 375 VAL A N 1
ATOM 2888 C CA . VAL A 1 375 ? 12.066 -0.199 1.222 1.00 71.94 375 VAL A CA 1
ATOM 2889 C C . VAL A 1 375 ? 13.026 0.209 2.332 1.00 71.94 375 VAL A C 1
ATOM 2891 O O . VAL A 1 375 ? 13.985 -0.511 2.609 1.00 71.94 375 VAL A O 1
ATOM 2894 N N . GLU A 1 376 ? 12.744 1.325 3.006 1.00 75.69 376 GLU A N 1
ATOM 2895 C CA . GLU A 1 376 ? 13.569 1.833 4.104 1.00 75.69 376 GLU A CA 1
ATOM 2896 C C . GLU A 1 376 ? 12.740 2.351 5.287 1.00 75.69 376 GLU A C 1
ATOM 2898 O O . GLU A 1 376 ? 11.622 2.843 5.143 1.00 75.69 376 GLU A O 1
ATOM 2903 N N . LYS A 1 377 ? 13.303 2.246 6.494 1.00 77.62 377 LYS A N 1
ATOM 2904 C CA . LYS A 1 377 ? 12.730 2.854 7.698 1.00 77.62 377 LYS A CA 1
ATOM 2905 C C . LYS A 1 377 ? 13.082 4.339 7.738 1.00 77.62 377 LYS A C 1
ATOM 2907 O O . LYS A 1 377 ? 14.259 4.685 7.701 1.00 77.62 377 LYS A O 1
ATOM 2912 N N . THR A 1 378 ? 12.076 5.187 7.897 1.00 68.81 378 THR A N 1
ATOM 2913 C CA . THR A 1 378 ? 12.211 6.652 7.818 1.00 68.81 378 THR A CA 1
ATOM 2914 C C . THR A 1 378 ? 12.316 7.289 9.193 1.00 68.81 378 THR A C 1
ATOM 2916 O O . THR A 1 378 ? 13.144 8.171 9.410 1.00 68.81 378 THR A O 1
ATOM 2919 N N . ALA A 1 379 ? 11.513 6.814 10.145 1.00 66.75 379 ALA A N 1
ATOM 2920 C CA . ALA A 1 379 ? 11.477 7.348 11.495 1.00 66.75 379 ALA A CA 1
ATOM 2921 C C . ALA A 1 379 ? 11.042 6.282 12.505 1.00 66.75 379 ALA A C 1
ATOM 2923 O O . ALA A 1 379 ? 10.542 5.210 12.169 1.00 66.75 379 ALA A O 1
ATOM 2924 N N . THR A 1 380 ? 11.275 6.568 13.783 1.00 61.12 380 THR A N 1
ATOM 2925 C CA . THR A 1 380 ? 10.695 5.788 14.878 1.00 61.12 380 THR A CA 1
ATOM 2926 C C . THR A 1 380 ? 9.812 6.726 15.667 1.00 61.12 380 THR A C 1
ATOM 2928 O O . THR A 1 380 ? 10.292 7.789 16.064 1.00 61.12 380 THR A O 1
ATOM 2931 N N . ALA A 1 381 ? 8.565 6.338 15.920 1.00 63.12 381 ALA A N 1
ATOM 2932 C CA . ALA A 1 381 ? 7.795 7.009 16.951 1.00 63.12 381 ALA A CA 1
ATOM 2933 C C . ALA A 1 381 ? 8.534 6.863 18.291 1.00 63.12 381 ALA A C 1
ATOM 2935 O O . ALA A 1 381 ? 9.178 5.838 18.555 1.00 63.12 381 ALA A O 1
ATOM 2936 N N . ALA A 1 382 ? 8.491 7.907 19.118 1.00 72.62 382 ALA A N 1
ATOM 2937 C CA . ALA A 1 382 ? 8.895 7.771 20.510 1.00 72.62 382 ALA A CA 1
ATOM 2938 C C . ALA A 1 382 ? 8.046 6.672 21.171 1.00 72.62 382 ALA A C 1
ATOM 2940 O O . ALA A 1 382 ? 6.941 6.385 20.711 1.00 72.62 382 ALA A O 1
ATOM 2941 N N . SER A 1 383 ? 8.563 6.052 22.235 1.00 80.62 383 SER A N 1
ATOM 2942 C CA . SER A 1 383 ? 7.732 5.174 23.063 1.00 80.62 383 SER A CA 1
ATOM 2943 C C . SER A 1 383 ? 6.479 5.942 23.468 1.00 80.62 383 SER A C 1
ATOM 2945 O O . SER A 1 383 ? 6.595 7.030 24.033 1.00 80.62 383 SER A O 1
ATOM 2947 N N . ILE A 1 384 ? 5.316 5.392 23.139 1.00 86.19 384 ILE A N 1
ATOM 2948 C CA . ILE A 1 384 ? 4.017 6.000 23.410 1.00 86.19 384 ILE A CA 1
ATOM 2949 C C . ILE A 1 384 ? 3.161 5.011 24.185 1.00 86.19 384 ILE A C 1
ATOM 2951 O O . ILE A 1 384 ? 3.181 3.815 23.886 1.00 86.19 384 ILE A O 1
ATOM 2955 N N . ASP A 1 385 ? 2.454 5.511 25.190 1.00 89.81 385 ASP A N 1
ATOM 2956 C CA . ASP A 1 385 ? 1.627 4.688 26.060 1.00 89.81 385 ASP A CA 1
ATOM 2957 C C . ASP A 1 385 ? 0.313 4.347 25.354 1.00 89.81 385 ASP A C 1
ATOM 2959 O O . ASP A 1 385 ? -0.441 5.224 24.932 1.00 89.81 385 ASP A O 1
ATOM 2963 N N . LEU A 1 386 ? 0.031 3.052 25.231 1.00 92.06 386 LEU A N 1
ATOM 2964 C CA . LEU A 1 386 ? -1.221 2.540 24.689 1.00 92.06 386 LEU A CA 1
ATOM 2965 C C . LEU A 1 386 ? -2.221 2.356 25.828 1.00 92.06 386 LEU A C 1
ATOM 2967 O O . LEU A 1 386 ? -2.183 1.371 26.569 1.00 92.06 386 LEU A O 1
ATOM 2971 N N . SER A 1 387 ? -3.132 3.309 25.955 1.00 91.38 387 SER A N 1
ATOM 2972 C CA . SER A 1 387 ? -4.161 3.322 26.989 1.00 91.38 387 SER A CA 1
ATOM 2973 C C . SER A 1 387 ? -5.261 2.283 26.731 1.00 91.38 387 SER A C 1
ATOM 2975 O O . SER A 1 387 ? -5.799 2.146 25.631 1.00 91.38 387 SER A O 1
ATOM 2977 N N . SER A 1 388 ? -5.627 1.539 27.776 1.00 90.06 388 SER A N 1
ATOM 2978 C CA . SER A 1 388 ? -6.702 0.532 27.740 1.00 90.06 388 SER A CA 1
ATOM 2979 C C . SER A 1 388 ? -8.117 1.092 27.530 1.00 90.06 388 SER A C 1
ATOM 2981 O O . SER A 1 388 ? -9.008 0.333 27.136 1.00 90.06 388 SER A O 1
ATOM 2983 N N . ILE A 1 389 ? -8.337 2.385 27.787 1.00 86.88 389 ILE A N 1
ATOM 2984 C CA . ILE A 1 389 ? -9.637 3.052 27.592 1.00 86.88 389 ILE A CA 1
ATOM 2985 C C . ILE A 1 389 ? -9.751 3.713 26.213 1.00 86.88 389 ILE A C 1
ATOM 2987 O O . ILE A 1 389 ? -10.863 3.918 25.726 1.00 86.88 389 ILE A O 1
ATOM 2991 N N . ASP A 1 390 ? -8.622 3.957 25.548 1.00 87.38 390 ASP A N 1
ATOM 2992 C CA . ASP A 1 390 ? -8.538 4.568 24.222 1.00 87.38 390 ASP A CA 1
ATOM 2993 C C . ASP A 1 390 ? -8.636 3.501 23.124 1.00 87.38 390 ASP A C 1
ATOM 2995 O O . ASP A 1 390 ? -7.678 3.172 22.429 1.00 87.38 390 ASP A O 1
ATOM 2999 N N . ASN A 1 391 ? -9.830 2.926 22.974 1.00 84.19 391 ASN A N 1
ATOM 3000 C CA . ASN A 1 391 ? -10.077 1.714 22.181 1.00 84.19 391 ASN A CA 1
ATOM 3001 C C . ASN A 1 391 ? -10.749 1.956 20.814 1.00 84.19 391 ASN A C 1
ATOM 3003 O O . ASN A 1 391 ? -11.421 1.068 20.275 1.00 84.19 391 ASN A O 1
ATOM 3007 N N . THR A 1 392 ? -10.593 3.154 20.248 1.00 83.75 392 THR A N 1
ATOM 3008 C CA . THR A 1 392 ? -11.192 3.534 18.961 1.00 83.75 392 THR A CA 1
ATOM 3009 C C . THR A 1 392 ? -10.137 3.673 17.866 1.00 83.75 392 THR A C 1
ATOM 3011 O O . THR A 1 392 ? -8.960 3.883 18.130 1.00 83.75 392 THR A O 1
ATOM 3014 N N . ILE A 1 393 ? -10.553 3.604 16.596 1.00 79.75 393 ILE A N 1
ATOM 3015 C CA . ILE A 1 393 ? -9.640 3.833 15.460 1.00 79.75 393 ILE A CA 1
ATOM 3016 C C . ILE A 1 393 ? -9.000 5.229 15.529 1.00 79.75 393 ILE A C 1
ATOM 3018 O O . ILE A 1 393 ? -7.817 5.362 15.241 1.00 79.75 393 ILE A O 1
ATOM 3022 N N . GLY A 1 394 ? -9.759 6.248 15.949 1.00 81.69 394 GLY A N 1
ATOM 3023 C CA . GLY A 1 394 ? -9.266 7.623 16.059 1.00 81.69 394 GLY A CA 1
ATOM 3024 C C . GLY A 1 394 ? -8.276 7.854 17.203 1.00 81.69 394 GLY A C 1
ATOM 3025 O O . GLY A 1 394 ? -7.583 8.863 17.187 1.00 81.69 394 GLY A O 1
ATOM 3026 N N . SER A 1 395 ? -8.192 6.930 18.163 1.00 85.94 395 SER A N 1
ATOM 3027 C CA . SER A 1 395 ? -7.240 6.967 19.279 1.00 85.94 395 SER A CA 1
ATOM 3028 C C . SER A 1 395 ? -6.053 6.018 19.076 1.00 85.94 395 SER A C 1
ATOM 3030 O O . SER A 1 395 ? -5.366 5.672 20.031 1.00 85.94 395 SER A O 1
ATOM 3032 N N . ALA A 1 396 ? -5.841 5.532 17.847 1.00 90.56 396 ALA A N 1
ATOM 3033 C CA . ALA A 1 396 ? -4.706 4.678 17.526 1.00 90.56 396 ALA A CA 1
ATOM 3034 C C . ALA A 1 396 ? -3.411 5.492 17.446 1.00 90.56 396 ALA A C 1
ATOM 3036 O O . ALA A 1 396 ? -3.325 6.468 16.699 1.00 90.56 396 ALA A O 1
ATOM 3037 N N . GLU A 1 397 ? -2.385 5.027 18.149 1.00 92.44 397 GLU A N 1
ATOM 3038 C CA . GLU A 1 397 ? -1.094 5.701 18.243 1.00 92.44 397 GLU A CA 1
ATOM 3039 C C . GLU A 1 397 ? -0.071 5.103 17.281 1.00 92.44 397 GLU A C 1
ATOM 3041 O O . GLU A 1 397 ? -0.073 3.898 17.018 1.00 92.44 397 GLU A O 1
ATOM 3046 N N . ILE A 1 398 ? 0.822 5.940 16.747 1.00 92.06 398 ILE A N 1
ATOM 3047 C CA . ILE A 1 398 ? 1.851 5.522 15.783 1.00 92.06 398 ILE A CA 1
ATOM 3048 C C . ILE A 1 398 ? 2.932 4.708 16.499 1.00 92.06 398 ILE A C 1
ATOM 3050 O O . ILE A 1 398 ? 3.583 5.200 17.415 1.00 92.06 398 ILE A O 1
ATOM 3054 N N . LEU A 1 399 ? 3.176 3.482 16.033 1.00 92.19 399 LEU A N 1
ATOM 3055 C CA . LEU A 1 399 ? 4.236 2.608 16.548 1.00 92.19 399 LEU A CA 1
ATOM 3056 C C . LEU A 1 399 ? 5.487 2.629 15.664 1.00 92.19 399 LEU A C 1
ATOM 3058 O O . LEU A 1 399 ? 6.620 2.638 16.150 1.00 92.19 399 LEU A O 1
ATOM 3062 N N . LEU A 1 400 ? 5.288 2.602 14.346 1.00 91.19 400 LEU A N 1
ATOM 3063 C CA . LEU A 1 400 ? 6.361 2.465 13.367 1.00 91.19 400 LEU A CA 1
ATOM 3064 C C . LEU A 1 400 ? 6.022 3.240 12.097 1.00 91.19 400 LEU A C 1
ATOM 3066 O O . LEU A 1 400 ? 4.898 3.165 11.609 1.00 91.19 400 LEU A O 1
ATOM 3070 N N . GLU A 1 401 ? 7.018 3.923 11.542 1.00 91.75 401 GLU A N 1
ATOM 3071 C CA . GLU A 1 401 ? 6.918 4.618 10.263 1.00 91.75 401 GLU A CA 1
ATOM 3072 C C . GLU A 1 401 ? 7.983 4.088 9.297 1.00 91.75 401 GLU A C 1
ATOM 3074 O O . GLU A 1 401 ? 9.145 3.889 9.669 1.00 91.75 401 GLU A O 1
ATOM 3079 N N . PHE A 1 402 ? 7.585 3.832 8.055 1.00 90.44 402 PHE A N 1
ATOM 3080 C CA . PHE A 1 402 ? 8.481 3.365 7.002 1.00 90.44 402 PHE A CA 1
ATOM 3081 C C . PHE A 1 402 ? 8.109 3.988 5.659 1.00 90.44 402 PHE A C 1
ATOM 3083 O O . PHE A 1 402 ? 6.953 4.328 5.415 1.00 90.44 402 PHE A O 1
ATOM 3090 N N . THR A 1 403 ? 9.092 4.116 4.773 1.00 88.81 403 THR A N 1
ATOM 3091 C CA . THR A 1 403 ? 8.911 4.660 3.432 1.00 88.81 403 THR A CA 1
ATOM 3092 C C . THR A 1 403 ? 9.229 3.578 2.415 1.00 88.81 403 THR A C 1
ATOM 3094 O O . THR A 1 403 ? 10.287 2.946 2.426 1.00 88.81 403 THR A O 1
ATOM 3097 N N . VAL A 1 404 ? 8.288 3.370 1.505 1.00 87.50 404 VAL A N 1
ATOM 3098 C CA . VAL A 1 404 ? 8.457 2.497 0.346 1.00 87.50 404 VAL A CA 1
ATOM 3099 C C . VAL A 1 404 ? 8.901 3.380 -0.815 1.00 87.50 404 VAL A C 1
ATOM 3101 O O . VAL A 1 404 ? 8.240 4.375 -1.108 1.00 87.50 404 VAL A O 1
ATOM 3104 N N . LYS A 1 405 ? 10.029 3.055 -1.449 1.00 83.12 405 LYS A N 1
ATOM 3105 C CA . LYS A 1 405 ? 10.628 3.832 -2.541 1.00 83.12 405 LYS A CA 1
ATOM 3106 C C . LYS A 1 405 ? 10.741 2.995 -3.800 1.00 83.12 405 LYS A C 1
ATOM 3108 O O . LYS A 1 405 ? 11.133 1.833 -3.773 1.00 83.12 405 LYS A O 1
ATOM 3113 N N . GLU A 1 406 ? 10.489 3.622 -4.932 1.00 75.06 406 GLU A N 1
ATOM 3114 C CA . GLU A 1 406 ? 10.961 3.083 -6.197 1.00 75.06 406 GLU A CA 1
ATOM 3115 C C . GLU A 1 406 ? 12.414 3.570 -6.366 1.00 75.06 406 GLU A C 1
ATOM 3117 O O . GLU A 1 406 ? 12.713 4.740 -6.127 1.00 75.06 406 GLU A O 1
ATOM 3122 N N . ASN A 1 407 ? 13.350 2.650 -6.605 1.00 62.88 407 ASN A N 1
ATOM 3123 C CA . ASN A 1 407 ? 14.791 2.949 -6.608 1.00 62.88 407 ASN A CA 1
ATOM 3124 C C . ASN A 1 407 ? 15.508 2.332 -7.819 1.00 62.88 407 ASN A C 1
ATOM 3126 O O . ASN A 1 407 ? 16.740 2.294 -7.863 1.00 62.88 407 ASN A O 1
ATOM 3130 N N . GLY A 1 408 ? 14.730 1.821 -8.770 1.00 55.53 408 GLY A N 1
ATOM 3131 C CA . GLY A 1 408 ? 15.134 1.440 -10.107 1.00 55.53 408 GLY A CA 1
ATOM 3132 C C . GLY A 1 408 ? 15.157 2.643 -11.052 1.00 55.53 408 GLY A C 1
ATOM 3133 O O . GLY A 1 408 ? 14.968 3.803 -10.671 1.00 55.53 408 GLY A O 1
ATOM 3134 N N . SER A 1 409 ? 15.482 2.380 -12.316 1.00 48.03 409 SER A N 1
ATOM 3135 C CA . SER A 1 409 ? 15.288 3.364 -13.384 1.00 48.03 409 SER A CA 1
ATOM 3136 C C . SER A 1 409 ? 13.785 3.507 -13.646 1.00 48.03 409 SER A C 1
ATOM 3138 O O . SER A 1 409 ? 13.022 2.631 -13.279 1.00 48.03 409 SER A O 1
ATOM 3140 N N . LYS A 1 410 ? 13.342 4.602 -14.290 1.00 58.44 410 LYS A N 1
ATOM 3141 C CA . LYS A 1 410 ? 11.923 4.781 -14.667 1.00 58.44 410 LYS A CA 1
ATOM 3142 C C . LYS A 1 410 ? 11.480 3.712 -15.688 1.00 58.44 410 LYS A C 1
ATOM 3144 O O . LYS A 1 410 ? 11.543 3.983 -16.899 1.00 58.44 410 LYS A O 1
ATOM 3149 N N . ASP A 1 411 ? 11.126 2.526 -15.206 1.00 48.53 411 ASP A N 1
ATOM 3150 C CA . ASP A 1 411 ? 10.952 1.246 -15.904 1.00 48.53 411 ASP A CA 1
ATOM 3151 C C . ASP A 1 411 ? 9.502 0.976 -16.346 1.00 48.53 411 ASP A C 1
ATOM 3153 O O . ASP A 1 411 ? 9.203 0.005 -17.050 1.00 48.53 411 ASP A O 1
ATOM 3157 N N . GLY A 1 412 ? 8.601 1.890 -15.999 1.00 51.75 412 GLY A N 1
ATOM 3158 C CA . GLY A 1 412 ? 7.176 1.890 -16.296 1.00 51.75 412 GLY A CA 1
ATOM 3159 C C . GLY A 1 412 ? 6.305 1.168 -15.269 1.00 51.75 412 GLY A C 1
ATOM 3160 O O . GLY A 1 412 ? 5.082 1.115 -15.471 1.00 51.75 412 GLY A O 1
ATOM 3161 N N . TYR A 1 413 ? 6.875 0.622 -14.192 1.00 53.31 413 TYR A N 1
ATOM 3162 C CA . TYR A 1 413 ? 6.155 -0.189 -13.222 1.00 53.31 413 TYR A CA 1
ATOM 3163 C C . TYR A 1 413 ? 6.260 0.338 -11.800 1.00 53.31 413 TYR A C 1
ATOM 3165 O O . TYR A 1 413 ? 7.346 0.494 -11.258 1.00 53.31 413 TYR A O 1
ATOM 3173 N N . PRO A 1 414 ? 5.111 0.590 -11.154 1.00 69.62 414 PRO A N 1
ATOM 3174 C CA . PRO A 1 414 ? 5.149 0.923 -9.752 1.00 69.62 414 PRO A CA 1
ATOM 3175 C C . PRO A 1 414 ? 5.615 -0.281 -8.927 1.00 69.62 414 PRO A C 1
ATOM 3177 O O . PRO A 1 414 ? 5.291 -1.431 -9.242 1.00 69.62 414 PRO A O 1
ATOM 3180 N N . LEU A 1 415 ? 6.304 -0.014 -7.822 1.00 76.06 415 LEU A N 1
ATOM 3181 C CA . LEU A 1 415 ? 6.470 -1.000 -6.761 1.00 76.06 415 LEU A CA 1
ATOM 3182 C C . LEU A 1 415 ? 5.095 -1.237 -6.125 1.00 76.06 415 LEU A C 1
ATOM 3184 O O . LEU A 1 415 ? 4.499 -0.298 -5.593 1.00 76.06 415 LEU A O 1
ATOM 3188 N N . GLN A 1 416 ? 4.592 -2.472 -6.222 1.00 81.88 416 GLN A N 1
ATOM 3189 C CA . GLN A 1 416 ? 3.297 -2.868 -5.676 1.00 81.88 416 GLN A CA 1
ATOM 3190 C C . GLN A 1 416 ? 3.448 -3.922 -4.583 1.00 81.88 416 GLN A C 1
ATOM 3192 O O . GLN A 1 416 ? 3.951 -5.021 -4.827 1.00 81.88 416 GLN A O 1
ATOM 3197 N N . ILE A 1 417 ? 2.972 -3.600 -3.386 1.00 85.50 417 ILE A N 1
ATOM 3198 C CA . ILE A 1 417 ? 2.933 -4.520 -2.248 1.00 85.50 417 ILE A CA 1
ATOM 3199 C C . ILE A 1 417 ? 1.473 -4.919 -2.012 1.00 85.50 417 ILE A C 1
ATOM 3201 O O . ILE A 1 417 ? 0.627 -4.035 -1.898 1.00 85.50 417 ILE A O 1
ATOM 3205 N N . LYS A 1 418 ? 1.191 -6.227 -1.932 1.00 85.81 418 LYS A N 1
ATOM 3206 C CA . LYS A 1 418 ? -0.155 -6.781 -1.652 1.00 85.81 418 LYS A CA 1
ATOM 3207 C C . LYS A 1 418 ? -0.332 -7.237 -0.208 1.00 85.81 418 LYS A C 1
ATOM 3209 O O . LYS A 1 418 ? -1.450 -7.413 0.265 1.00 85.81 418 LYS A O 1
ATOM 3214 N N . GLU A 1 419 ? 0.771 -7.496 0.487 1.00 91.06 419 GLU A N 1
ATOM 3215 C CA . GLU A 1 419 ? 0.740 -7.961 1.867 1.00 91.06 419 GLU A CA 1
ATOM 3216 C C . GLU A 1 419 ? 1.957 -7.449 2.624 1.00 91.06 419 GLU A C 1
ATOM 3218 O O . GLU A 1 419 ? 3.086 -7.498 2.137 1.00 91.06 419 GLU A O 1
ATOM 3223 N N . LEU A 1 420 ? 1.712 -6.990 3.847 1.00 93.75 420 LEU A N 1
ATOM 3224 C CA . LEU A 1 420 ? 2.747 -6.576 4.782 1.00 93.75 420 LEU A CA 1
ATOM 3225 C C . LEU A 1 420 ? 2.649 -7.410 6.051 1.00 93.75 420 LEU A C 1
ATOM 3227 O O . LEU A 1 420 ? 1.555 -7.601 6.592 1.00 93.75 420 LEU A O 1
ATOM 3231 N N . ARG A 1 421 ? 3.799 -7.851 6.558 1.00 95.88 421 ARG A N 1
ATOM 3232 C CA . ARG A 1 421 ? 3.911 -8.573 7.823 1.00 95.88 421 ARG A CA 1
ATOM 3233 C C . ARG A 1 421 ? 4.808 -7.820 8.793 1.00 95.88 421 ARG A C 1
ATOM 3235 O O . ARG A 1 421 ? 5.908 -7.377 8.454 1.00 95.88 421 ARG A O 1
ATOM 3242 N N . PHE A 1 422 ? 4.343 -7.726 10.030 1.00 96.38 422 PHE A N 1
ATOM 3243 C CA . PHE A 1 422 ? 5.105 -7.194 11.153 1.00 96.38 422 PHE A CA 1
ATOM 3244 C C . PHE A 1 422 ? 5.028 -8.183 12.302 1.00 96.38 422 PHE A C 1
ATOM 3246 O O . PHE A 1 422 ? 3.957 -8.672 12.637 1.00 96.38 422 PHE A O 1
ATOM 3253 N N . THR A 1 423 ? 6.156 -8.486 12.925 1.00 96.38 423 THR A N 1
ATOM 3254 C CA . THR A 1 423 ? 6.202 -9.360 14.096 1.00 96.38 423 THR A CA 1
ATOM 3255 C C . THR A 1 423 ? 6.315 -8.511 15.353 1.00 96.38 423 THR A C 1
ATOM 3257 O O . THR A 1 423 ? 7.244 -7.712 15.476 1.00 96.38 423 THR A O 1
ATOM 3260 N N . ASN A 1 424 ? 5.385 -8.694 16.288 1.00 95.69 424 ASN A N 1
ATOM 3261 C CA . ASN A 1 424 ? 5.482 -8.159 17.636 1.00 95.69 424 ASN A CA 1
ATOM 3262 C C . ASN A 1 424 ? 6.511 -8.970 18.437 1.00 95.69 424 ASN A C 1
ATOM 3264 O O . ASN A 1 424 ? 6.280 -10.116 18.811 1.00 95.69 424 ASN A O 1
ATOM 3268 N N . ILE A 1 425 ? 7.664 -8.369 18.688 1.00 95.06 425 ILE A N 1
ATOM 3269 C CA . ILE A 1 425 ? 8.730 -8.909 19.539 1.00 95.06 425 ILE A CA 1
ATOM 3270 C C . ILE A 1 425 ? 8.662 -8.356 20.973 1.00 95.06 425 ILE A C 1
ATOM 3272 O O . ILE A 1 425 ? 9.578 -8.582 21.762 1.00 95.06 425 ILE A O 1
ATOM 3276 N N . GLY A 1 426 ? 7.606 -7.605 21.299 1.00 93.44 426 GLY A N 1
ATOM 3277 C CA . GLY A 1 426 ? 7.316 -7.127 22.646 1.00 93.44 426 GLY A CA 1
ATOM 3278 C C . GLY A 1 426 ? 6.766 -8.227 23.555 1.00 93.44 426 GLY A C 1
ATOM 3279 O O . GLY A 1 426 ? 6.624 -9.385 23.159 1.00 93.44 426 GLY A O 1
ATOM 3280 N N . THR A 1 427 ? 6.472 -7.862 24.802 1.00 94.38 427 THR A N 1
ATOM 3281 C CA . THR A 1 427 ? 5.965 -8.802 25.816 1.00 94.38 427 THR A CA 1
ATOM 3282 C C . THR A 1 427 ? 4.444 -8.942 25.822 1.00 94.38 427 THR A C 1
ATOM 3284 O O . THR A 1 427 ? 3.945 -9.903 26.404 1.00 94.38 427 THR A O 1
ATOM 3287 N N . GLY A 1 428 ? 3.718 -8.007 25.201 1.00 91.62 428 GLY A N 1
ATOM 3288 C CA . GLY A 1 428 ? 2.265 -8.070 25.051 1.00 91.62 428 GLY A CA 1
ATOM 3289 C C . GLY A 1 428 ? 1.833 -9.021 23.934 1.00 91.62 428 GLY A C 1
ATOM 3290 O O . GLY A 1 428 ? 2.586 -9.274 22.990 1.00 91.62 428 GLY A O 1
ATOM 3291 N N . ASP A 1 429 ? 0.611 -9.533 24.029 1.00 91.44 429 ASP A N 1
ATOM 3292 C CA . ASP A 1 429 ? -0.006 -10.393 23.019 1.00 91.44 429 ASP A CA 1
ATOM 3293 C C . ASP A 1 429 ? -0.594 -9.540 21.884 1.00 91.44 429 ASP A C 1
ATOM 3295 O O . ASP A 1 429 ? -1.460 -8.693 22.103 1.00 91.44 429 ASP A O 1
ATOM 3299 N N . ALA A 1 430 ? -0.146 -9.765 20.647 1.00 91.25 430 ALA A N 1
ATOM 3300 C CA . ALA A 1 430 ? -0.632 -9.043 19.472 1.00 91.25 430 ALA A CA 1
ATOM 3301 C C . ALA A 1 430 ? -2.140 -9.236 19.208 1.00 91.25 430 ALA A C 1
ATOM 3303 O O . ALA A 1 430 ? -2.728 -8.450 18.460 1.00 91.25 430 ALA A O 1
ATOM 3304 N N . ALA A 1 431 ? -2.786 -10.253 19.786 1.00 89.31 431 ALA A N 1
ATOM 3305 C CA . ALA A 1 431 ? -4.235 -10.437 19.693 1.00 89.31 431 ALA A CA 1
ATOM 3306 C C . ALA A 1 431 ? -5.034 -9.343 20.430 1.00 89.31 431 ALA A C 1
ATOM 3308 O O . ALA A 1 431 ? -6.188 -9.079 20.073 1.00 89.31 431 ALA A O 1
ATOM 3309 N N . ASP A 1 432 ? -4.415 -8.676 21.407 1.00 89.56 432 ASP A N 1
ATOM 3310 C CA . ASP A 1 432 ? -5.071 -7.701 22.290 1.00 89.56 432 ASP A CA 1
ATOM 3311 C C . ASP A 1 432 ? -5.050 -6.282 21.729 1.00 89.56 432 ASP A C 1
ATOM 3313 O O . ASP A 1 432 ? -5.733 -5.384 22.228 1.00 89.56 432 ASP A O 1
ATOM 3317 N N . PHE A 1 433 ? -4.319 -6.092 20.634 1.00 91.75 433 PHE A N 1
ATOM 3318 C CA . PHE A 1 433 ? -4.191 -4.827 19.937 1.00 91.75 433 PHE A CA 1
ATOM 3319 C C . PHE A 1 433 ? -4.908 -4.884 18.592 1.00 91.75 433 PHE A C 1
ATOM 3321 O O . PHE A 1 433 ? -4.993 -5.911 17.908 1.00 91.75 433 PHE A O 1
ATOM 3328 N N . ARG A 1 434 ? -5.481 -3.757 18.186 1.00 92.06 434 ARG A N 1
ATOM 3329 C CA . ARG A 1 434 ? -5.919 -3.543 16.812 1.00 92.06 434 ARG A CA 1
ATOM 3330 C C . ARG A 1 434 ? -4.855 -2.716 16.120 1.00 92.06 434 ARG A C 1
ATOM 3332 O O . ARG A 1 434 ? -4.647 -1.564 16.479 1.00 92.06 434 ARG A O 1
ATOM 3339 N N . PHE A 1 435 ? -4.214 -3.320 15.130 1.00 94.69 435 PHE A N 1
ATOM 3340 C CA . PHE A 1 435 ? -3.223 -2.658 14.300 1.00 94.69 435 PHE A CA 1
ATOM 3341 C C . PHE A 1 435 ? -3.887 -2.041 13.075 1.00 94.69 435 PHE A C 1
ATOM 3343 O O . PHE A 1 435 ? -4.812 -2.623 12.505 1.00 94.69 435 PHE A O 1
ATOM 3350 N N . ILE A 1 436 ? -3.416 -0.866 12.679 1.00 94.19 436 ILE A N 1
ATOM 3351 C CA . ILE A 1 436 ? -3.957 -0.084 11.571 1.00 94.19 436 ILE A CA 1
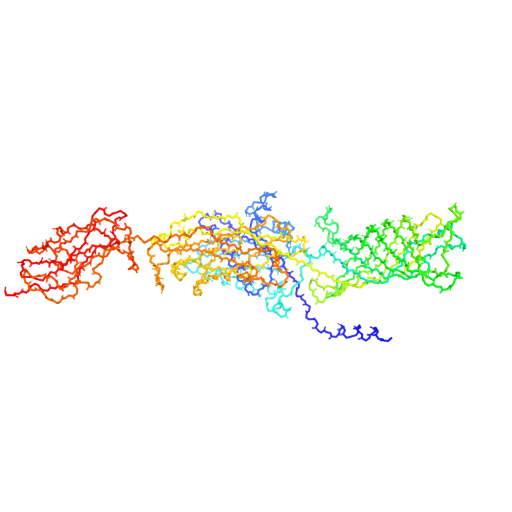ATOM 3352 C C . ILE A 1 436 ? -2.791 0.366 10.705 1.00 94.19 436 ILE A C 1
ATOM 3354 O O . ILE A 1 436 ? -1.795 0.871 11.216 1.00 94.19 436 ILE A O 1
ATOM 3358 N N . LEU A 1 437 ? -2.917 0.169 9.401 1.00 94.06 437 LEU A N 1
ATOM 3359 C CA . LEU A 1 437 ? -1.970 0.662 8.417 1.00 94.06 437 LEU A CA 1
ATOM 3360 C C . LEU A 1 437 ? -2.541 1.915 7.762 1.00 94.06 437 LEU A C 1
ATOM 3362 O O . LEU A 1 437 ? -3.554 1.857 7.061 1.00 94.06 437 LEU A O 1
ATOM 3366 N N . GLU A 1 438 ? -1.858 3.034 7.950 1.00 91.12 438 GLU A N 1
ATOM 3367 C CA . GLU A 1 438 ? -2.220 4.327 7.380 1.00 91.12 438 GLU A CA 1
ATOM 3368 C C . GLU A 1 438 ? -1.150 4.809 6.400 1.00 91.12 438 GLU A C 1
ATOM 3370 O O . GLU A 1 438 ? 0.047 4.685 6.649 1.00 91.12 438 GLU A O 1
ATOM 3375 N N . GLY A 1 439 ? -1.591 5.350 5.271 1.00 88.62 439 GLY A N 1
ATOM 3376 C CA . GLY A 1 439 ? -0.742 5.864 4.208 1.00 88.62 439 GLY A CA 1
ATOM 3377 C C . GLY A 1 439 ? -1.462 5.833 2.857 1.00 88.62 439 GLY A C 1
ATOM 3378 O O . GLY A 1 439 ? -2.614 5.392 2.769 1.00 88.62 439 GLY A O 1
ATOM 3379 N N . PRO A 1 440 ? -0.811 6.309 1.783 1.00 82.88 440 PRO A N 1
ATOM 3380 C CA . PRO A 1 440 ? -1.422 6.372 0.458 1.00 82.88 440 PRO A CA 1
ATOM 3381 C C . PRO A 1 440 ? -1.888 4.992 -0.037 1.00 82.88 440 PRO A C 1
ATOM 3383 O O . PRO A 1 440 ? -1.081 4.083 -0.193 1.00 82.88 440 PRO A O 1
ATOM 3386 N N . GLY A 1 441 ? -3.186 4.832 -0.308 1.00 74.00 441 GLY A N 1
ATOM 3387 C CA . GLY A 1 441 ? -3.776 3.575 -0.796 1.00 74.00 441 GLY A CA 1
ATOM 3388 C C . GLY A 1 441 ? -4.176 2.569 0.293 1.00 74.00 441 GLY A C 1
ATOM 3389 O O . GLY A 1 441 ? -5.020 1.716 0.038 1.00 74.00 441 GLY A O 1
ATOM 3390 N N . SER A 1 442 ? -3.676 2.701 1.529 1.00 77.62 442 SER A N 1
ATOM 3391 C CA . SER A 1 442 ? -4.007 1.753 2.601 1.00 77.62 442 SER A CA 1
ATOM 3392 C C . SER A 1 442 ? -5.341 2.032 3.299 1.00 77.62 442 SER A C 1
ATOM 3394 O O . SER A 1 442 ? -5.826 1.151 3.998 1.00 77.62 442 SER A O 1
ATOM 3396 N N . ASN A 1 443 ? -5.945 3.219 3.147 1.00 73.69 443 ASN A N 1
ATOM 3397 C CA . ASN A 1 443 ? -7.283 3.573 3.660 1.00 73.69 443 ASN A CA 1
ATOM 3398 C C . ASN A 1 443 ? -7.576 3.120 5.114 1.00 73.69 443 ASN A C 1
ATOM 3400 O O . ASN A 1 443 ? -8.666 2.629 5.402 1.00 73.69 443 ASN A O 1
ATOM 3404 N N . ASN A 1 444 ? -6.619 3.268 6.041 1.00 83.38 444 ASN A N 1
ATOM 3405 C CA . ASN A 1 444 ? -6.734 2.799 7.435 1.00 83.38 444 ASN A CA 1
ATOM 3406 C C . ASN A 1 444 ? -7.038 1.295 7.561 1.00 83.38 444 ASN A C 1
ATOM 3408 O O . ASN A 1 444 ? -7.850 0.874 8.390 1.00 83.38 444 ASN A O 1
ATOM 3412 N N . THR A 1 445 ? -6.383 0.476 6.738 1.00 88.94 445 THR A N 1
ATOM 3413 C CA . THR A 1 445 ? -6.588 -0.974 6.727 1.00 88.94 445 THR A CA 1
ATOM 3414 C C . THR A 1 445 ? -6.279 -1.581 8.085 1.00 88.94 445 THR A C 1
ATOM 3416 O O . THR A 1 445 ? -5.200 -1.396 8.652 1.00 88.94 445 THR A O 1
ATOM 3419 N N . VAL A 1 446 ? -7.245 -2.336 8.601 1.00 90.19 446 VAL A N 1
ATOM 3420 C CA . VAL A 1 446 ? -7.129 -3.032 9.878 1.00 90.19 446 VAL A CA 1
ATOM 3421 C C . VAL A 1 446 ? -6.376 -4.339 9.667 1.00 90.19 446 VAL A C 1
ATOM 3423 O O . VAL A 1 446 ? -6.791 -5.186 8.880 1.00 90.19 446 VAL A O 1
ATOM 3426 N N . GLY A 1 447 ? -5.277 -4.510 10.395 1.00 90.88 447 GLY A N 1
ATOM 3427 C CA . GLY A 1 447 ? -4.496 -5.739 10.381 1.00 90.88 447 GLY A CA 1
ATOM 3428 C C . GLY A 1 447 ? -5.130 -6.842 11.227 1.00 90.88 447 GLY A C 1
ATOM 3429 O O . GLY A 1 447 ? -5.846 -6.584 12.202 1.00 90.88 447 GLY A O 1
ATOM 3430 N N . PHE A 1 448 ? -4.820 -8.090 10.888 1.00 90.31 448 PHE A N 1
ATOM 3431 C CA . PHE A 1 448 ? -5.172 -9.258 11.692 1.00 90.31 448 PHE A CA 1
ATOM 3432 C C . PHE A 1 448 ? -3.914 -9.948 12.226 1.00 90.31 448 PHE A C 1
ATOM 3434 O O . PHE A 1 448 ? -2.886 -9.989 11.557 1.00 90.31 448 PHE A O 1
ATOM 3441 N N . SER A 1 449 ? -3.994 -10.498 13.436 1.00 90.88 449 SER A N 1
ATOM 3442 C CA . SER A 1 449 ? -2.858 -11.137 14.109 1.00 90.88 449 SER A CA 1
ATOM 3443 C C . SER A 1 449 ? -2.998 -12.661 14.059 1.00 90.88 449 SER A C 1
ATOM 3445 O O . SER A 1 449 ? -4.076 -13.189 14.332 1.00 90.88 449 SER A O 1
ATOM 3447 N N . VAL A 1 450 ? -1.913 -13.370 13.743 1.00 91.50 450 VAL A N 1
ATOM 3448 C CA . VAL A 1 450 ? -1.776 -14.825 13.920 1.00 91.50 450 VAL A CA 1
ATOM 3449 C C . VAL A 1 450 ? -0.564 -15.061 14.815 1.00 91.50 450 VAL A C 1
ATOM 3451 O O . VAL A 1 450 ? 0.581 -14.869 14.400 1.00 91.50 450 VAL A O 1
ATOM 3454 N N . GLY A 1 451 ? -0.816 -15.427 16.074 1.00 91.00 451 GLY A N 1
ATOM 3455 C CA . GLY A 1 451 ? 0.207 -15.351 17.116 1.00 91.00 451 GLY A CA 1
ATOM 3456 C C . GLY A 1 451 ? 0.732 -13.918 17.238 1.00 91.00 451 GLY A C 1
ATOM 3457 O O . GLY A 1 451 ? -0.049 -12.972 17.235 1.00 91.00 451 GLY A O 1
ATOM 3458 N N . GLN A 1 452 ? 2.056 -13.758 17.266 1.00 93.88 452 GLN A N 1
ATOM 3459 C CA . GLN A 1 452 ? 2.702 -12.444 17.343 1.00 93.88 452 GLN A CA 1
ATOM 3460 C C . GLN A 1 452 ? 2.881 -11.741 15.989 1.00 93.88 452 GLN A C 1
ATOM 3462 O O . GLN A 1 452 ? 3.384 -10.619 15.949 1.00 93.88 452 GLN A O 1
ATOM 3467 N N . THR A 1 453 ? 2.499 -12.364 14.872 1.00 95.19 453 THR A N 1
ATOM 3468 C CA . THR A 1 453 ? 2.639 -11.751 13.546 1.00 95.19 453 THR A CA 1
ATOM 3469 C C . THR A 1 453 ? 1.343 -11.066 13.136 1.00 95.19 453 THR A C 1
ATOM 3471 O O . THR A 1 453 ? 0.280 -11.679 13.101 1.00 95.19 453 THR A O 1
ATOM 3474 N N . VAL A 1 454 ? 1.454 -9.789 12.795 1.00 95.69 454 VAL A N 1
ATOM 3475 C CA . VAL A 1 454 ? 0.394 -8.928 12.280 1.00 95.69 454 VAL A CA 1
ATOM 3476 C C . VAL A 1 454 ? 0.486 -8.900 10.761 1.00 95.69 454 VAL A C 1
ATOM 3478 O O . VAL A 1 454 ? 1.538 -8.589 10.201 1.00 95.69 454 VAL A O 1
ATOM 3481 N N . TYR A 1 455 ? -0.628 -9.205 10.110 1.00 94.75 455 TYR A N 1
ATOM 3482 C CA . TYR A 1 455 ? -0.792 -9.204 8.667 1.00 94.75 455 TYR A CA 1
ATOM 3483 C C . TYR A 1 455 ? -1.692 -8.047 8.266 1.00 94.75 455 TYR A C 1
ATOM 3485 O O . TYR A 1 455 ? -2.793 -7.890 8.795 1.00 94.75 455 TYR A O 1
ATOM 3493 N N . PHE A 1 456 ? -1.247 -7.288 7.277 1.00 94.31 456 PHE A N 1
ATOM 3494 C CA . PHE A 1 456 ? -2.103 -6.401 6.509 1.00 94.31 456 PHE A CA 1
ATOM 3495 C C . PHE A 1 456 ? -2.281 -7.026 5.129 1.00 94.31 456 PHE A C 1
ATOM 3497 O O . PHE A 1 456 ? -1.293 -7.397 4.492 1.00 94.31 456 PHE A O 1
ATOM 3504 N N . LYS A 1 457 ? -3.534 -7.173 4.704 1.00 87.06 457 LYS A N 1
ATOM 3505 C CA . LYS A 1 457 ? -3.969 -7.667 3.390 1.00 87.06 457 LYS A CA 1
ATOM 3506 C C . LYS A 1 457 ? -5.223 -6.902 2.991 1.00 87.06 457 LYS A C 1
ATOM 3508 O O . LYS A 1 457 ? -5.771 -6.179 3.822 1.00 87.06 457 LYS A O 1
ATOM 3513 N N . ASP A 1 458 ? -5.662 -7.076 1.751 1.00 73.44 458 ASP A N 1
ATOM 3514 C CA . ASP A 1 458 ? -6.913 -6.510 1.232 1.00 73.44 458 ASP A CA 1
ATOM 3515 C C . ASP A 1 458 ? -6.982 -4.971 1.313 1.00 73.44 458 ASP A C 1
ATOM 3517 O O . ASP A 1 458 ? -8.049 -4.375 1.171 1.00 73.44 458 ASP A O 1
ATOM 3521 N N . PHE A 1 459 ? -5.833 -4.314 1.510 1.00 76.06 459 PHE A N 1
ATOM 3522 C CA . PHE A 1 459 ? -5.681 -2.903 1.194 1.00 76.06 459 PHE A CA 1
ATOM 3523 C C . PHE A 1 459 ? -5.610 -2.764 -0.327 1.00 76.06 459 PHE A C 1
ATOM 3525 O O . PHE A 1 459 ? -5.031 -3.623 -0.994 1.00 76.06 459 PHE A O 1
ATOM 3532 N N . GLY A 1 460 ? -6.188 -1.693 -0.886 1.00 62.59 460 GLY A N 1
ATOM 3533 C CA . GLY A 1 460 ? -5.888 -1.329 -2.271 1.00 62.59 460 GLY A CA 1
ATOM 3534 C C . GLY A 1 460 ? -4.371 -1.221 -2.379 1.00 62.59 460 GLY A C 1
ATOM 3535 O O . GLY A 1 460 ? -3.785 -0.534 -1.546 1.00 62.59 460 GLY A O 1
ATOM 3536 N N . ASP A 1 461 ? -3.756 -1.994 -3.281 1.00 68.56 461 ASP A N 1
ATOM 3537 C CA . ASP A 1 461 ? -2.310 -2.254 -3.300 1.00 68.56 461 ASP A CA 1
ATOM 3538 C C . ASP A 1 461 ? -1.484 -1.019 -2.891 1.00 68.56 461 ASP A C 1
ATOM 3540 O O . ASP A 1 461 ? -1.771 0.111 -3.301 1.00 68.56 461 ASP A O 1
ATOM 3544 N N . ILE A 1 462 ? -0.417 -1.210 -2.109 1.00 77.00 462 ILE A N 1
ATOM 3545 C CA . ILE A 1 462 ? 0.537 -0.119 -1.883 1.00 77.00 462 ILE A CA 1
ATOM 3546 C C . ILE A 1 462 ? 1.295 0.077 -3.186 1.00 77.00 462 ILE A C 1
ATOM 3548 O O . ILE A 1 462 ? 2.168 -0.718 -3.520 1.00 77.00 462 ILE A O 1
ATOM 3552 N N . ILE A 1 463 ? 0.942 1.132 -3.915 1.00 76.19 463 ILE A N 1
ATOM 3553 C CA . ILE A 1 463 ? 1.514 1.474 -5.215 1.00 76.19 463 ILE A CA 1
ATOM 3554 C C . ILE A 1 463 ? 2.434 2.680 -5.031 1.00 76.19 463 ILE A C 1
ATOM 3556 O O . ILE A 1 463 ? 1.970 3.790 -4.758 1.00 76.19 463 ILE A O 1
ATOM 3560 N N . VAL A 1 464 ? 3.737 2.477 -5.224 1.00 78.38 464 VAL A N 1
ATOM 3561 C CA . VAL A 1 464 ? 4.704 3.569 -5.393 1.00 78.38 464 VAL A CA 1
ATOM 3562 C C . VAL A 1 464 ? 4.978 3.726 -6.884 1.00 78.38 464 VAL A C 1
ATOM 3564 O O . VAL A 1 464 ? 5.538 2.802 -7.470 1.00 78.38 464 VAL A O 1
ATOM 3567 N N . PRO A 1 465 ? 4.549 4.835 -7.515 1.00 74.94 465 PRO A N 1
ATOM 3568 C CA . PRO A 1 465 ? 4.758 5.096 -8.931 1.00 74.94 465 PRO A CA 1
ATOM 3569 C C . PRO A 1 465 ? 6.198 4.898 -9.391 1.00 74.94 465 PRO A C 1
ATOM 3571 O O . PRO A 1 465 ? 7.159 5.187 -8.682 1.00 74.94 465 PRO A O 1
ATOM 3574 N N . ASP A 1 466 ? 6.316 4.439 -10.628 1.00 61.34 466 ASP A N 1
ATOM 3575 C CA . ASP A 1 466 ? 7.592 4.256 -11.298 1.00 61.34 466 ASP A CA 1
ATOM 3576 C C . ASP A 1 466 ? 8.443 5.541 -11.312 1.00 61.34 466 ASP A C 1
ATOM 3578 O O . ASP A 1 466 ? 7.989 6.613 -11.744 1.00 61.34 466 ASP A O 1
ATOM 3582 N N . GLY A 1 467 ? 9.697 5.436 -10.871 1.00 62.31 467 GLY A N 1
ATOM 3583 C CA . GLY A 1 467 ? 10.628 6.550 -10.805 1.00 62.31 467 GLY A CA 1
ATOM 3584 C C . GLY A 1 467 ? 10.370 7.538 -9.673 1.00 62.31 467 GLY A C 1
ATOM 3585 O O . GLY A 1 467 ? 10.942 8.636 -9.707 1.00 62.31 467 GLY A O 1
ATOM 3586 N N . GLU A 1 468 ? 9.481 7.212 -8.730 1.00 71.31 468 GLU A N 1
ATOM 3587 C CA . GLU A 1 468 ? 9.196 8.009 -7.537 1.00 71.31 468 GLU A CA 1
ATOM 3588 C C . GLU A 1 468 ? 10.196 7.672 -6.420 1.00 71.31 468 GLU A C 1
ATOM 3590 O O . GLU A 1 468 ? 9.930 6.905 -5.491 1.00 71.31 468 GLU A O 1
ATOM 3595 N N . THR A 1 469 ? 11.374 8.292 -6.513 1.00 70.06 469 THR A N 1
ATOM 3596 C CA . THR A 1 469 ? 12.499 8.079 -5.585 1.00 70.06 469 THR A CA 1
ATOM 3597 C C . THR A 1 469 ? 12.325 8.763 -4.227 1.00 70.06 469 THR A C 1
ATOM 3599 O O . THR A 1 469 ? 13.044 8.457 -3.272 1.00 70.06 469 THR A O 1
ATOM 3602 N N . THR A 1 470 ? 11.361 9.681 -4.106 1.00 77.69 470 THR A N 1
ATOM 3603 C CA . THR A 1 470 ? 10.965 10.282 -2.823 1.00 77.69 470 THR A CA 1
ATOM 3604 C C . THR A 1 470 ? 10.269 9.265 -1.922 1.00 77.69 470 THR A C 1
ATOM 3606 O O . THR A 1 470 ? 10.431 9.326 -0.705 1.00 77.69 470 THR A O 1
ATOM 3609 N N . GLY A 1 471 ? 9.585 8.288 -2.528 1.00 81.25 471 GLY A N 1
ATOM 3610 C CA . GLY A 1 471 ? 8.831 7.245 -1.849 1.00 81.25 471 GLY A CA 1
ATOM 3611 C C . GLY A 1 471 ? 7.553 7.730 -1.181 1.00 81.25 471 GLY A C 1
ATOM 3612 O O . GLY A 1 471 ? 7.254 8.922 -1.131 1.00 81.25 471 GLY A O 1
ATOM 3613 N N . ARG A 1 472 ? 6.801 6.769 -0.647 1.00 86.75 472 ARG A N 1
ATOM 3614 C CA . ARG A 1 472 ? 5.556 6.986 0.091 1.00 86.75 472 ARG A CA 1
ATOM 3615 C C . ARG A 1 472 ? 5.698 6.473 1.508 1.00 86.75 472 ARG A C 1
ATOM 3617 O O . ARG A 1 472 ? 6.187 5.362 1.713 1.00 86.75 472 ARG A O 1
ATOM 3624 N N . THR A 1 473 ? 5.287 7.291 2.466 1.00 90.62 473 THR A N 1
ATOM 3625 C CA . THR A 1 473 ? 5.403 6.991 3.893 1.00 90.62 473 THR A CA 1
ATOM 3626 C C . THR A 1 473 ? 4.130 6.342 4.411 1.00 90.62 473 THR A C 1
ATOM 3628 O O . THR A 1 473 ? 3.024 6.783 4.100 1.00 90.62 473 THR A O 1
ATOM 3631 N N . TYR A 1 474 ? 4.315 5.302 5.213 1.00 92.00 474 TYR A N 1
ATOM 3632 C CA . TYR A 1 474 ? 3.265 4.522 5.846 1.00 92.00 474 TYR A CA 1
ATOM 3633 C C . TYR A 1 474 ? 3.516 4.445 7.343 1.00 92.00 474 TYR A C 1
ATOM 3635 O O . TYR A 1 474 ? 4.659 4.342 7.798 1.00 92.00 474 TYR A O 1
ATOM 3643 N N . GLN A 1 475 ? 2.429 4.449 8.100 1.00 93.25 475 GLN A N 1
ATOM 3644 C CA . GLN A 1 475 ? 2.423 4.365 9.547 1.00 93.25 475 GLN A CA 1
ATOM 3645 C C . GLN A 1 475 ? 1.670 3.113 9.977 1.00 93.25 475 GLN A C 1
ATOM 3647 O O . GLN A 1 475 ? 0.532 2.879 9.572 1.00 93.25 475 GLN A O 1
ATOM 3652 N N . VAL A 1 476 ? 2.306 2.320 10.833 1.00 94.25 476 VAL A N 1
ATOM 3653 C CA . VAL A 1 476 ? 1.631 1.265 11.582 1.00 94.25 476 VAL A CA 1
ATOM 3654 C C . VAL A 1 476 ? 1.222 1.853 12.922 1.00 94.25 476 VAL A C 1
ATOM 3656 O O . VAL A 1 476 ? 2.079 2.196 13.741 1.00 94.25 476 VAL A O 1
ATOM 3659 N N . LYS A 1 477 ? -0.086 1.977 13.129 1.00 94.44 477 LYS A N 1
ATOM 3660 C CA . LYS A 1 477 ? -0.703 2.461 14.362 1.00 94.44 477 LYS A CA 1
ATOM 3661 C C . LYS A 1 477 ? -1.319 1.309 15.148 1.00 94.44 477 LYS A C 1
ATOM 3663 O O . LYS A 1 477 ? -1.639 0.267 14.569 1.00 94.44 477 LYS A O 1
ATOM 3668 N N . ALA A 1 478 ? -1.519 1.486 16.449 1.00 94.56 478 ALA A N 1
ATOM 3669 C CA . ALA A 1 478 ? -2.245 0.522 17.267 1.00 94.56 478 ALA A CA 1
ATOM 3670 C C . ALA A 1 478 ? -3.086 1.180 18.364 1.00 94.56 478 ALA A C 1
ATOM 3672 O O . ALA A 1 478 ? -2.740 2.237 18.878 1.00 94.56 478 ALA A O 1
ATOM 3673 N N . HIS A 1 479 ? -4.164 0.504 18.754 1.00 92.62 479 HIS A N 1
ATOM 3674 C CA . HIS A 1 479 ? -4.876 0.743 20.011 1.00 92.62 479 HIS A CA 1
ATOM 3675 C C . HIS A 1 479 ? -5.256 -0.583 20.672 1.00 92.62 479 HIS A C 1
ATOM 3677 O O . HIS A 1 479 ? -5.249 -1.641 20.034 1.00 92.62 479 HIS A O 1
ATOM 3683 N N . VAL A 1 480 ? -5.620 -0.530 21.950 1.00 90.19 480 VAL A N 1
ATOM 3684 C CA . VAL A 1 480 ? -6.045 -1.704 22.719 1.00 90.19 480 VAL A CA 1
ATOM 3685 C C . VAL A 1 480 ? -7.479 -2.085 22.346 1.00 90.19 480 VAL A C 1
ATOM 3687 O O . VAL A 1 480 ? -8.369 -1.237 22.314 1.00 90.19 480 VAL A O 1
ATOM 3690 N N . ARG A 1 481 ? -7.742 -3.364 22.055 1.00 85.56 481 ARG A N 1
ATOM 3691 C CA . ARG A 1 481 ? -9.094 -3.830 21.710 1.00 85.56 481 ARG A CA 1
ATOM 3692 C C . ARG A 1 481 ? -10.025 -3.767 22.917 1.00 85.56 481 ARG A C 1
ATOM 3694 O O . ARG A 1 481 ? -9.638 -4.055 24.045 1.00 85.56 481 ARG A O 1
ATOM 3701 N N . SER A 1 482 ? -11.295 -3.469 22.651 1.00 74.00 482 SER A N 1
ATOM 3702 C CA . SER A 1 482 ? -12.350 -3.477 23.665 1.00 74.00 482 SER A CA 1
ATOM 3703 C C . SER A 1 482 ? -12.759 -4.882 24.108 1.00 74.00 482 SER A C 1
ATOM 3705 O O . SER A 1 482 ? -13.110 -5.034 25.264 1.00 74.00 482 SER A O 1
ATOM 3707 N N . ASN A 1 483 ? -12.679 -5.890 23.231 1.00 68.81 483 ASN A N 1
ATOM 3708 C CA . ASN A 1 483 ? -12.932 -7.300 23.546 1.00 68.81 483 ASN A CA 1
ATOM 3709 C C . ASN A 1 483 ? -11.669 -8.113 23.268 1.00 68.81 483 ASN A C 1
ATOM 3711 O O . ASN A 1 483 ? -11.255 -8.264 22.116 1.00 68.81 483 ASN A O 1
ATOM 3715 N N . ILE A 1 484 ? -11.064 -8.603 24.339 1.00 64.44 484 ILE A N 1
ATOM 3716 C CA . ILE A 1 484 ? -9.705 -9.134 24.351 1.00 64.44 484 ILE A CA 1
ATOM 3717 C C . ILE A 1 484 ? -9.749 -10.664 24.350 1.00 64.44 484 ILE A C 1
ATOM 3719 O O . ILE A 1 484 ? -10.637 -11.250 24.968 1.00 64.44 484 ILE A O 1
ATOM 3723 N N . GLN A 1 485 ? -8.823 -11.307 23.634 1.00 58.03 485 GLN A N 1
ATOM 3724 C CA . GLN A 1 485 ? -8.695 -12.773 23.593 1.00 58.03 485 GLN A CA 1
ATOM 3725 C C . GLN A 1 485 ? -7.363 -13.294 24.159 1.00 58.03 485 GLN A C 1
ATOM 3727 O O . GLN A 1 485 ? -7.268 -14.489 24.435 1.00 58.03 485 GLN A O 1
ATOM 3732 N N . GLY A 1 486 ? -6.359 -12.434 24.333 1.00 63.97 486 GLY A N 1
ATOM 3733 C CA . GLY A 1 486 ? -5.033 -12.751 24.855 1.00 63.97 486 GLY A CA 1
ATOM 3734 C C . GLY A 1 486 ? -4.841 -12.388 26.330 1.00 63.97 486 GLY A C 1
ATOM 3735 O O . GLY A 1 486 ? -5.796 -12.178 27.082 1.00 63.97 486 GLY A O 1
ATOM 3736 N N . SER A 1 487 ? -3.577 -12.383 26.765 1.00 79.50 487 SER A N 1
ATOM 3737 C CA . SER A 1 487 ? -3.176 -12.259 28.176 1.00 79.50 487 SER A CA 1
ATOM 3738 C C . SER A 1 487 ? -2.447 -10.956 28.514 1.00 79.50 487 SER A C 1
ATOM 3740 O O . SER A 1 487 ? -1.690 -10.928 29.490 1.00 79.50 487 SER A O 1
ATOM 3742 N N . THR A 1 488 ? -2.596 -9.905 27.702 1.00 85.75 488 THR A N 1
ATOM 3743 C CA . THR A 1 488 ? -1.794 -8.691 27.870 1.00 85.75 488 THR A CA 1
ATOM 3744 C C . THR A 1 488 ? -2.127 -7.999 29.182 1.00 85.75 488 THR A C 1
ATOM 3746 O O . THR A 1 488 ? -3.264 -7.588 29.422 1.00 85.75 488 THR A O 1
ATOM 3749 N N . ALA A 1 489 ? -1.115 -7.872 30.033 1.00 87.56 489 ALA A N 1
ATOM 3750 C CA . ALA A 1 489 ? -1.203 -7.222 31.329 1.00 87.56 489 ALA A CA 1
ATOM 3751 C C . ALA A 1 489 ? -0.580 -5.826 31.291 1.00 87.56 489 ALA A C 1
ATOM 3753 O O . ALA A 1 489 ? 0.179 -5.480 30.389 1.00 87.56 489 ALA A O 1
ATOM 3754 N N . ASP A 1 490 ? -0.870 -5.054 32.330 1.00 89.31 490 ASP A N 1
ATOM 3755 C CA . ASP A 1 490 ? -0.309 -3.726 32.514 1.00 89.31 490 ASP A CA 1
ATOM 3756 C C . ASP A 1 490 ? 1.230 -3.711 32.453 1.00 89.31 490 ASP A C 1
ATOM 3758 O O . ASP A 1 490 ? 1.890 -4.630 32.972 1.00 89.31 490 ASP A O 1
ATOM 3762 N N . ASN A 1 491 ? 1.771 -2.667 31.816 1.00 89.69 491 ASN A N 1
ATOM 3763 C CA . ASN A 1 491 ? 3.185 -2.436 31.496 1.00 89.69 491 ASN A CA 1
ATOM 3764 C C . ASN A 1 491 ? 3.830 -3.419 30.497 1.00 89.69 491 ASN A C 1
ATOM 3766 O O . ASN A 1 491 ? 5.044 -3.373 30.271 1.00 89.69 491 ASN A O 1
ATOM 3770 N N . GLN A 1 492 ? 3.062 -4.315 29.874 1.00 92.94 492 GLN A N 1
ATOM 3771 C CA . GLN A 1 492 ? 3.580 -5.108 28.756 1.00 92.94 492 GLN A CA 1
ATOM 3772 C C . GLN A 1 492 ? 3.677 -4.271 27.484 1.00 92.94 492 GLN A C 1
ATOM 3774 O O . GLN A 1 492 ? 2.924 -3.324 27.294 1.00 92.94 492 GLN A O 1
ATOM 3779 N N . THR A 1 493 ? 4.622 -4.609 26.609 1.00 93.69 493 THR A N 1
ATOM 3780 C CA . THR A 1 493 ? 4.985 -3.754 25.475 1.00 93.69 493 THR A CA 1
ATOM 3781 C C . THR A 1 493 ? 4.596 -4.350 24.133 1.00 93.69 493 THR A C 1
ATOM 3783 O O . THR A 1 493 ? 4.656 -5.564 23.928 1.00 93.69 493 THR A O 1
ATOM 3786 N N . VAL A 1 494 ? 4.274 -3.470 23.190 1.00 94.19 494 VAL A N 1
ATOM 3787 C CA . VAL A 1 494 ? 4.238 -3.765 21.758 1.00 94.19 494 VAL A CA 1
ATOM 3788 C C . VAL A 1 494 ? 5.531 -3.255 21.145 1.00 94.19 494 VAL A C 1
ATOM 3790 O O . VAL A 1 494 ? 5.891 -2.092 21.319 1.00 94.19 494 VAL A O 1
ATOM 3793 N N . LEU A 1 495 ? 6.241 -4.126 20.433 1.00 94.38 495 LEU A N 1
ATOM 3794 C CA . LEU A 1 495 ? 7.480 -3.769 19.754 1.00 94.38 495 LEU A CA 1
ATOM 3795 C C . LEU A 1 495 ? 7.505 -4.423 18.377 1.00 94.38 495 LEU A C 1
ATOM 3797 O O . LEU A 1 495 ? 7.643 -5.637 18.274 1.00 94.38 495 LEU A O 1
ATOM 3801 N N . LEU A 1 496 ? 7.360 -3.638 17.311 1.00 94.88 496 LEU A N 1
ATOM 3802 C CA . LEU A 1 496 ? 7.243 -4.185 15.957 1.00 94.88 496 LEU A CA 1
ATOM 3803 C C . LEU A 1 496 ? 8.597 -4.331 15.256 1.00 94.88 496 LEU A C 1
ATOM 3805 O O . LEU A 1 496 ? 9.438 -3.432 15.292 1.00 94.88 496 LEU A O 1
ATOM 3809 N N . LYS A 1 497 ? 8.770 -5.450 14.549 1.00 93.88 497 LYS A N 1
ATOM 3810 C CA . LYS A 1 497 ? 9.901 -5.741 13.661 1.00 93.88 497 LYS A CA 1
ATOM 3811 C C . LYS A 1 497 ? 9.409 -6.259 12.312 1.00 93.88 497 LYS A C 1
ATOM 3813 O O . LYS A 1 497 ? 8.434 -7.002 12.254 1.00 93.88 497 LYS A O 1
ATOM 3818 N N . THR A 1 498 ? 10.119 -5.921 11.240 1.00 94.44 498 THR A N 1
ATOM 3819 C CA . THR A 1 498 ? 9.900 -6.496 9.909 1.00 94.44 498 THR A CA 1
ATOM 3820 C C . THR A 1 498 ? 11.216 -6.685 9.154 1.00 94.44 498 THR A C 1
ATOM 3822 O O . THR A 1 498 ? 12.207 -5.985 9.387 1.00 94.44 498 THR A O 1
ATOM 3825 N N . THR A 1 499 ? 11.229 -7.657 8.253 1.00 91.81 499 THR A N 1
ATOM 3826 C CA . THR A 1 499 ? 12.294 -7.950 7.297 1.00 91.81 499 THR A CA 1
ATOM 3827 C C . THR A 1 499 ? 11.694 -7.872 5.896 1.00 91.81 499 THR A C 1
ATOM 3829 O O . THR A 1 499 ? 11.139 -8.866 5.432 1.00 91.81 499 THR A O 1
ATOM 3832 N N . PRO A 1 500 ? 11.788 -6.723 5.195 1.00 88.31 500 PRO A N 1
ATOM 3833 C CA . PRO A 1 500 ? 11.023 -6.491 3.967 1.00 88.31 500 PRO A CA 1
ATOM 3834 C C . PRO A 1 500 ? 11.139 -7.610 2.923 1.00 88.31 500 PRO A C 1
ATOM 3836 O O . PRO A 1 500 ? 10.137 -7.997 2.344 1.00 88.31 500 PRO A O 1
ATOM 3839 N N . LEU A 1 501 ? 12.327 -8.199 2.740 1.00 83.62 501 LEU A N 1
ATOM 3840 C CA . LEU A 1 501 ? 12.554 -9.288 1.776 1.00 83.62 501 LEU A CA 1
ATOM 3841 C C . LEU A 1 501 ? 11.715 -10.557 2.016 1.00 83.62 501 LEU A C 1
ATOM 3843 O O . LEU A 1 501 ? 11.485 -11.308 1.073 1.00 83.62 501 LEU A O 1
ATOM 3847 N N . THR A 1 502 ? 11.301 -10.832 3.253 1.00 87.44 502 THR A N 1
ATOM 3848 C CA . THR A 1 502 ? 10.507 -12.025 3.610 1.00 87.44 502 THR A CA 1
ATOM 3849 C C . THR A 1 502 ? 9.096 -11.687 4.067 1.00 87.44 502 THR A C 1
ATOM 3851 O O . THR A 1 502 ? 8.194 -12.527 3.999 1.00 87.44 502 THR A O 1
ATOM 3854 N N . ASP A 1 503 ? 8.917 -10.470 4.565 1.00 91.75 503 ASP A N 1
ATOM 3855 C CA . ASP A 1 503 ? 7.719 -10.056 5.275 1.00 91.75 503 ASP A CA 1
ATOM 3856 C C . ASP A 1 503 ? 6.794 -9.218 4.391 1.00 91.75 503 ASP A C 1
ATOM 3858 O O . ASP A 1 503 ? 5.619 -9.070 4.720 1.00 91.75 503 ASP A O 1
ATOM 3862 N N . PHE A 1 504 ? 7.295 -8.663 3.283 1.00 90.00 504 PHE A N 1
ATOM 3863 C CA . PHE A 1 504 ? 6.486 -7.912 2.328 1.00 90.00 504 PHE A CA 1
ATOM 3864 C C . PHE A 1 504 ? 6.294 -8.777 1.085 1.00 90.00 504 PHE A C 1
ATOM 3866 O O . PHE A 1 504 ? 7.257 -9.108 0.393 1.00 90.00 504 PHE A O 1
ATOM 3873 N N . ASP A 1 505 ? 5.047 -9.155 0.810 1.00 86.69 505 ASP A N 1
ATOM 3874 C CA . ASP A 1 505 ? 4.706 -9.872 -0.413 1.00 86.69 505 ASP A CA 1
ATOM 3875 C C . ASP A 1 505 ? 4.280 -8.859 -1.472 1.00 86.69 505 ASP A C 1
ATOM 3877 O O . ASP A 1 505 ? 3.399 -8.017 -1.263 1.00 86.69 505 ASP A O 1
ATOM 3881 N N . VAL A 1 506 ? 4.923 -8.947 -2.623 1.00 82.75 506 VAL A N 1
ATOM 3882 C CA . VAL A 1 506 ? 4.714 -8.037 -3.742 1.00 82.75 506 VAL A CA 1
ATOM 3883 C C . VAL A 1 506 ? 3.748 -8.657 -4.746 1.00 82.75 506 VAL A C 1
ATOM 3885 O O . VAL A 1 506 ? 3.627 -9.882 -4.847 1.00 82.75 506 VAL A O 1
ATOM 3888 N N . VAL A 1 507 ? 2.987 -7.818 -5.455 1.00 68.88 507 VAL A N 1
ATOM 3889 C CA . VAL A 1 507 ? 1.920 -8.289 -6.362 1.00 68.88 507 VAL A CA 1
ATOM 3890 C C . VAL A 1 507 ? 2.498 -9.183 -7.466 1.00 68.88 507 VAL A C 1
ATOM 3892 O O . VAL A 1 507 ? 1.931 -10.229 -7.779 1.00 68.88 507 VAL A O 1
ATOM 3895 N N . GLU A 1 508 ? 3.676 -8.834 -7.986 1.00 57.72 508 GLU A N 1
ATOM 3896 C CA . GLU A 1 508 ? 4.372 -9.571 -9.041 1.00 57.72 508 GLU A CA 1
ATOM 3897 C C . GLU A 1 508 ? 5.869 -9.739 -8.730 1.00 57.72 508 GLU A C 1
ATOM 3899 O O . GLU A 1 508 ? 6.489 -8.881 -8.105 1.00 57.72 508 GLU A O 1
ATOM 3904 N N . THR A 1 509 ? 6.507 -10.769 -9.303 1.00 47.25 509 THR A N 1
ATOM 3905 C CA . THR A 1 509 ? 7.979 -10.970 -9.320 1.00 47.25 509 THR A CA 1
ATOM 3906 C C . THR A 1 509 ? 8.767 -9.846 -10.008 1.00 47.25 509 THR A C 1
ATOM 3908 O O . THR A 1 509 ? 9.984 -9.918 -10.139 1.00 47.25 509 THR A O 1
ATOM 3911 N N . SER A 1 510 ? 8.073 -8.845 -10.536 1.00 43.84 510 SER A N 1
ATOM 3912 C CA . SER A 1 510 ? 8.621 -7.654 -11.169 1.00 43.84 510 SER A CA 1
ATOM 3913 C C . SER A 1 510 ? 8.718 -6.467 -10.196 1.00 43.84 510 SER A C 1
ATOM 3915 O O . SER A 1 510 ? 9.459 -5.529 -10.452 1.00 43.84 510 SER A O 1
ATOM 3917 N N . SER A 1 511 ? 8.041 -6.534 -9.047 1.00 53.97 511 SER A N 1
ATOM 3918 C CA . SER A 1 511 ? 8.161 -5.598 -7.924 1.00 53.97 511 SER A CA 1
ATOM 3919 C C . SER A 1 511 ? 9.213 -6.092 -6.925 1.00 53.97 511 SER A C 1
ATOM 3921 O O . SER A 1 511 ? 8.986 -6.110 -5.720 1.00 53.97 511 SER A O 1
ATOM 3923 N N . ASN A 1 512 ? 10.365 -6.555 -7.421 1.00 63.38 512 ASN A N 1
ATOM 3924 C CA . ASN A 1 512 ? 11.393 -7.118 -6.549 1.00 63.38 512 ASN A CA 1
ATOM 3925 C C . ASN A 1 512 ? 11.897 -6.065 -5.572 1.00 63.38 512 ASN A C 1
ATOM 3927 O O . ASN A 1 512 ? 12.223 -4.951 -5.967 1.00 63.38 512 ASN A O 1
ATOM 3931 N N . LEU A 1 513 ? 12.001 -6.448 -4.309 1.00 71.19 513 LEU A N 1
ATOM 3932 C CA . LEU A 1 513 ? 12.663 -5.647 -3.299 1.00 71.19 513 LEU A CA 1
ATOM 3933 C C . LEU A 1 513 ? 14.183 -5.794 -3.447 1.00 71.19 513 LEU A C 1
ATOM 3935 O O . LEU A 1 513 ? 14.689 -6.901 -3.645 1.00 71.19 513 LEU A O 1
ATOM 3939 N N . LEU A 1 514 ? 14.919 -4.686 -3.358 1.00 68.69 514 LEU A N 1
ATOM 3940 C CA . LEU A 1 514 ? 16.374 -4.680 -3.432 1.00 68.69 514 LEU A CA 1
ATOM 3941 C C . LEU A 1 514 ? 16.940 -5.583 -2.337 1.00 68.69 514 LEU A C 1
ATOM 3943 O O . LEU A 1 514 ? 16.537 -5.512 -1.177 1.00 68.69 514 LEU A O 1
ATOM 3947 N N . ALA A 1 515 ? 17.950 -6.380 -2.690 1.00 68.94 515 ALA A N 1
ATOM 3948 C CA . ALA A 1 515 ? 18.642 -7.246 -1.735 1.00 68.94 515 ALA A CA 1
ATOM 3949 C C . ALA A 1 515 ? 19.292 -6.465 -0.573 1.00 68.94 515 ALA A C 1
ATOM 3951 O O . ALA A 1 515 ? 19.597 -7.045 0.464 1.00 68.94 515 ALA A O 1
ATOM 3952 N N . SER A 1 516 ? 19.492 -5.152 -0.732 1.00 69.81 516 SER A N 1
ATOM 3953 C CA . SER A 1 516 ? 19.972 -4.242 0.311 1.00 69.81 516 SER A CA 1
ATOM 3954 C C . SER A 1 516 ? 18.900 -3.812 1.323 1.00 69.81 516 SER A C 1
ATOM 3956 O O . SER A 1 516 ? 19.226 -3.070 2.249 1.00 69.81 516 SER A O 1
ATOM 3958 N N . ASN A 1 517 ? 17.636 -4.227 1.167 1.00 77.62 517 ASN A N 1
ATOM 3959 C CA . ASN A 1 517 ? 16.570 -3.916 2.119 1.00 77.62 517 ASN A CA 1
ATOM 3960 C C . ASN A 1 517 ? 16.837 -4.622 3.454 1.00 77.62 517 ASN A C 1
ATOM 3962 O O . ASN A 1 517 ? 16.576 -5.816 3.619 1.00 77.62 517 ASN A O 1
ATOM 3966 N N . ASN A 1 518 ? 17.347 -3.866 4.423 1.00 80.00 518 ASN A N 1
ATOM 3967 C CA . ASN A 1 518 ? 17.645 -4.377 5.753 1.00 80.00 518 ASN A CA 1
ATOM 3968 C C . ASN A 1 518 ? 16.372 -4.521 6.593 1.00 80.00 518 ASN A C 1
ATOM 3970 O O . ASN A 1 518 ? 15.438 -3.725 6.482 1.00 80.00 518 ASN A O 1
ATOM 3974 N N . SER A 1 519 ? 16.363 -5.507 7.493 1.00 87.44 519 SER A N 1
ATOM 3975 C CA . SER A 1 519 ? 15.334 -5.587 8.529 1.00 87.44 519 SER A CA 1
ATOM 3976 C C . SER A 1 519 ? 15.360 -4.338 9.400 1.00 87.44 519 SER A C 1
ATOM 3978 O O . SER A 1 519 ? 16.439 -3.854 9.757 1.00 87.44 519 SER A O 1
ATOM 3980 N N . PHE A 1 520 ? 14.191 -3.880 9.821 1.00 89.00 520 PHE A N 1
ATOM 3981 C CA . PHE A 1 520 ? 14.071 -2.761 10.737 1.00 89.00 520 PHE A CA 1
ATOM 3982 C C . PHE A 1 520 ? 13.020 -3.032 11.810 1.00 89.00 520 PHE A C 1
ATOM 3984 O O . PHE A 1 520 ? 12.123 -3.858 11.659 1.00 89.00 520 PHE A O 1
ATOM 3991 N N . GLN A 1 521 ? 13.175 -2.348 12.937 1.00 89.75 521 GLN A N 1
ATOM 3992 C CA . GLN A 1 521 ? 12.328 -2.509 14.113 1.00 89.75 521 GLN A CA 1
ATOM 3993 C C . GLN A 1 521 ? 12.066 -1.162 14.770 1.00 89.75 521 GLN A C 1
ATOM 3995 O O . GLN A 1 521 ? 12.831 -0.216 14.571 1.00 89.75 521 GLN A O 1
ATOM 4000 N N . GLN A 1 522 ? 11.020 -1.081 15.577 1.00 88.19 522 GLN A N 1
ATOM 4001 C CA . GLN A 1 522 ? 10.804 0.018 16.508 1.00 88.19 522 GLN A CA 1
ATOM 4002 C C . GLN A 1 522 ? 11.979 0.094 17.513 1.00 88.19 522 GLN A C 1
ATOM 4004 O O . GLN A 1 522 ? 12.587 -0.921 17.847 1.00 88.19 522 GLN A O 1
ATOM 4009 N N . ASN A 1 523 ? 12.371 1.296 17.950 1.00 79.81 523 ASN A N 1
ATOM 4010 C CA . ASN A 1 523 ? 13.552 1.467 18.815 1.00 79.81 523 ASN A CA 1
ATOM 4011 C C . ASN A 1 523 ? 13.256 1.126 20.282 1.00 79.81 523 ASN A C 1
ATOM 4013 O O . ASN A 1 523 ? 14.119 0.583 20.965 1.00 79.81 523 ASN A O 1
ATOM 4017 N N . ALA A 1 524 ? 12.058 1.466 20.760 1.00 86.31 524 ALA A N 1
ATOM 4018 C CA . ALA A 1 524 ? 11.591 1.216 22.119 1.00 86.31 524 ALA A CA 1
ATOM 4019 C C . ALA A 1 524 ? 10.156 0.692 22.058 1.00 86.31 524 ALA A C 1
ATOM 4021 O O . ALA A 1 524 ? 9.381 1.166 21.233 1.00 86.31 524 ALA A O 1
ATOM 4022 N N . GLY A 1 525 ? 9.824 -0.295 22.889 1.00 89.12 525 GLY A N 1
ATOM 4023 C CA . GLY A 1 525 ? 8.486 -0.879 22.892 1.00 89.12 525 GLY A CA 1
ATOM 4024 C C . GLY A 1 525 ? 7.488 0.080 23.522 1.00 89.12 525 GLY A C 1
ATOM 4025 O O . GLY A 1 525 ? 7.772 0.627 24.583 1.00 89.12 525 GLY A O 1
ATOM 4026 N N . SER A 1 526 ? 6.336 0.250 22.885 1.00 94.06 526 SER A N 1
ATOM 4027 C CA . SER A 1 526 ? 5.222 1.037 23.411 1.00 94.06 526 SER A CA 1
ATOM 4028 C C . SER A 1 526 ? 4.539 0.251 24.529 1.00 94.06 526 SER A C 1
ATOM 4030 O O . SER A 1 526 ? 4.025 -0.839 24.247 1.00 94.06 526 SER A O 1
ATOM 4032 N N . PRO A 1 527 ? 4.568 0.715 25.789 1.00 93.44 527 PRO A N 1
ATOM 4033 C CA . PRO A 1 527 ? 3.905 0.017 26.878 1.00 93.44 527 PRO A CA 1
ATOM 4034 C C . PRO A 1 527 ? 2.389 0.169 26.761 1.00 93.44 527 PRO A C 1
ATOM 4036 O O . PRO A 1 527 ? 1.869 1.160 26.253 1.00 93.44 527 PRO A O 1
ATOM 4039 N N . MET A 1 528 ? 1.675 -0.841 27.231 1.00 91.94 528 MET A N 1
ATOM 4040 C CA . MET A 1 528 ? 0.240 -0.795 27.427 1.00 91.94 528 MET A CA 1
ATOM 4041 C C . MET A 1 528 ? -0.049 -0.393 28.871 1.00 91.94 528 MET A C 1
ATOM 4043 O O . MET A 1 528 ? 0.402 -1.080 29.790 1.00 91.94 528 MET A O 1
ATOM 4047 N N . THR A 1 529 ? -0.841 0.661 29.050 1.00 92.00 529 THR A N 1
ATOM 4048 C CA . THR A 1 529 ? -1.265 1.151 30.365 1.00 92.00 529 THR A CA 1
ATOM 4049 C C . THR A 1 529 ? -2.714 0.751 30.608 1.00 92.00 529 THR A C 1
ATOM 4051 O O . THR A 1 529 ? -3.636 1.141 29.873 1.00 92.00 529 THR A O 1
ATOM 4054 N N . VAL A 1 530 ? -2.936 -0.068 31.632 1.00 91.88 530 VAL A N 1
ATOM 4055 C CA . VAL A 1 530 ? -4.285 -0.379 32.110 1.00 91.88 530 VAL A CA 1
ATOM 4056 C C . VAL A 1 530 ? -4.756 0.784 32.973 1.00 91.88 530 VAL A C 1
ATOM 4058 O O . VAL A 1 530 ? -4.081 1.150 33.915 1.00 91.88 530 VAL A O 1
ATOM 4061 N N . ILE A 1 531 ? -5.925 1.344 32.671 1.00 92.44 531 ILE A N 1
ATOM 4062 C CA . ILE A 1 531 ? -6.527 2.422 33.452 1.00 92.44 531 ILE A CA 1
ATOM 4063 C C . ILE A 1 531 ? -7.751 1.847 34.147 1.00 92.44 531 ILE A C 1
ATOM 4065 O O . ILE A 1 531 ? -8.704 1.394 33.499 1.00 92.44 531 ILE A O 1
ATOM 4069 N N . ALA A 1 532 ? -7.729 1.865 35.475 1.00 94.00 532 ALA A N 1
ATOM 4070 C CA . ALA A 1 532 ? -8.829 1.386 36.282 1.00 94.00 532 ALA A CA 1
ATOM 4071 C C . ALA A 1 532 ? -10.099 2.187 35.984 1.00 94.00 532 ALA A C 1
ATOM 4073 O O . ALA A 1 532 ? -10.153 3.411 36.090 1.00 94.00 532 ALA A O 1
ATOM 4074 N N . THR A 1 533 ? -11.161 1.467 35.649 1.00 93.56 533 THR A N 1
ATOM 4075 C CA . THR A 1 533 ? -12.516 2.015 35.497 1.00 93.56 533 THR A CA 1
ATOM 4076 C C . THR A 1 533 ? -13.482 1.388 36.497 1.00 93.56 533 THR A C 1
ATOM 4078 O O . THR A 1 533 ? -14.555 1.941 36.738 1.00 93.56 533 THR A O 1
ATOM 4081 N N . HIS A 1 534 ? -13.101 0.256 37.091 1.00 93.44 534 HIS A N 1
ATOM 4082 C CA . HIS A 1 534 ? -13.918 -0.567 37.968 1.00 93.44 534 HIS A CA 1
ATOM 4083 C C . HIS A 1 534 ? -13.103 -1.020 39.186 1.00 93.44 534 HIS A C 1
ATOM 4085 O O . HIS A 1 534 ? -11.912 -1.305 39.077 1.00 93.44 534 HIS A O 1
ATOM 4091 N N . LEU A 1 535 ? -13.757 -1.160 40.337 1.00 96.12 535 LEU A N 1
ATOM 4092 C CA . LEU A 1 535 ? -13.253 -2.004 41.427 1.00 96.12 535 LEU A CA 1
ATOM 4093 C C . LEU A 1 535 ? -13.961 -3.354 41.380 1.00 96.12 535 LEU A C 1
ATOM 4095 O O . LEU A 1 535 ? -15.150 -3.397 41.071 1.00 96.12 535 LEU A O 1
ATOM 4099 N N . ARG A 1 536 ? -13.255 -4.441 41.713 1.00 94.31 536 ARG A N 1
ATOM 4100 C CA . ARG A 1 536 ? -13.843 -5.784 41.841 1.00 94.31 536 ARG A CA 1
ATOM 4101 C C . ARG A 1 536 ? -13.278 -6.561 43.016 1.00 94.31 536 ARG A C 1
ATOM 4103 O O . ARG A 1 536 ? -12.081 -6.508 43.265 1.00 94.31 536 ARG A O 1
ATOM 4110 N N . GLY A 1 537 ? -14.107 -7.360 43.685 1.00 90.75 537 GLY A N 1
ATOM 4111 C CA . GLY A 1 537 ? -13.689 -8.213 44.801 1.00 90.75 537 GLY A CA 1
ATOM 4112 C C . GLY A 1 537 ? -12.979 -9.507 44.406 1.00 90.75 537 GLY A C 1
ATOM 4113 O O . GLY A 1 537 ? -12.670 -10.314 45.272 1.00 90.75 537 GLY A O 1
ATOM 4114 N N . GLY A 1 538 ? -12.783 -9.769 43.107 1.00 81.56 538 GLY A N 1
ATOM 4115 C CA . GLY A 1 538 ? -12.019 -10.924 42.608 1.00 81.56 538 GLY A CA 1
ATOM 4116 C C . GLY A 1 538 ? -12.497 -12.300 43.096 1.00 81.56 538 GLY A C 1
ATOM 4117 O O . GLY A 1 538 ? -11.738 -13.260 43.046 1.00 81.56 538 GLY A O 1
ATOM 4118 N N . GLY A 1 539 ? -13.731 -12.400 43.600 1.00 84.31 539 GLY A N 1
ATOM 4119 C CA . GLY A 1 539 ? -14.269 -13.621 44.200 1.00 84.31 539 GLY A CA 1
ATOM 4120 C C . GLY A 1 539 ? -13.825 -13.903 45.641 1.00 84.31 539 GLY A C 1
ATOM 4121 O O . GLY A 1 539 ? -14.284 -14.889 46.207 1.00 84.31 539 GLY A O 1
ATOM 4122 N N . THR A 1 540 ? -13.005 -13.059 46.282 1.00 91.81 540 THR A N 1
ATOM 4123 C CA . THR A 1 540 ? -12.549 -13.313 47.667 1.00 91.81 540 THR A CA 1
ATOM 4124 C C . THR A 1 540 ? -13.686 -13.210 48.685 1.00 91.81 540 THR A C 1
ATOM 4126 O O . THR A 1 540 ? -13.684 -13.905 49.695 1.00 91.81 540 THR A O 1
ATOM 4129 N N . PHE A 1 541 ? -14.704 -12.405 48.366 1.00 91.62 541 PHE A N 1
ATOM 4130 C CA . PHE A 1 541 ? -15.913 -12.202 49.170 1.00 91.62 541 PHE A CA 1
ATOM 4131 C C . PHE A 1 541 ? -17.020 -13.241 48.891 1.00 91.62 541 PHE A C 1
ATOM 4133 O O . PHE A 1 541 ? -18.201 -12.980 49.131 1.00 91.62 541 PHE A O 1
ATOM 4140 N N . GLN A 1 542 ? -16.672 -14.405 48.328 1.00 91.12 542 GLN A N 1
ATOM 4141 C CA . GLN A 1 542 ? -17.620 -15.483 48.029 1.00 91.12 542 GLN A CA 1
ATOM 4142 C C . GLN A 1 542 ? -17.661 -16.515 49.158 1.00 91.12 542 GLN A C 1
ATOM 4144 O O . GLN A 1 542 ? -17.040 -17.574 49.097 1.00 91.12 542 GLN A O 1
ATOM 4149 N N . PHE A 1 543 ? -18.442 -16.218 50.187 1.00 93.19 543 PHE A N 1
ATOM 4150 C CA . PHE A 1 543 ? -18.789 -17.155 51.251 1.00 93.19 543 PHE A CA 1
ATOM 4151 C C . PHE A 1 543 ? -20.251 -16.950 51.649 1.00 93.19 543 PHE A C 1
ATOM 4153 O O . PHE A 1 543 ? -20.792 -15.861 51.497 1.00 93.19 543 PHE A O 1
ATOM 4160 N N . ALA A 1 544 ? -20.917 -18.008 52.113 1.00 93.38 544 ALA A N 1
ATOM 4161 C CA . ALA A 1 544 ? -22.343 -17.938 52.435 1.00 93.38 544 ALA A CA 1
ATOM 4162 C C . ALA A 1 544 ? -22.598 -17.231 53.773 1.00 93.38 544 ALA A C 1
ATOM 4164 O O . ALA A 1 544 ? -23.515 -16.422 53.884 1.00 93.38 544 ALA A O 1
ATOM 4165 N N . SER A 1 545 ? -21.774 -17.526 54.781 1.00 95.38 545 SER A N 1
ATOM 4166 C CA . SER A 1 545 ? -21.924 -16.971 56.120 1.00 95.38 545 SER A CA 1
ATOM 4167 C C . SER A 1 545 ? -20.600 -16.861 56.862 1.00 95.38 545 SER A C 1
ATOM 4169 O O . SER A 1 545 ? -19.693 -17.664 56.635 1.00 95.38 545 SER A O 1
ATOM 4171 N N . VAL A 1 546 ? -20.526 -15.928 57.807 1.00 96.19 546 VAL A N 1
ATOM 4172 C CA . VAL A 1 546 ? -19.406 -15.774 58.743 1.00 96.19 546 VAL A CA 1
ATOM 4173 C C . VAL A 1 546 ? -19.945 -15.509 60.152 1.00 96.19 546 VAL A C 1
ATOM 4175 O O . VAL A 1 546 ? -20.888 -14.732 60.291 1.00 96.19 546 VAL A O 1
ATOM 4178 N N . PRO A 1 547 ? -19.404 -16.121 61.221 1.00 96.56 547 PRO A N 1
ATOM 4179 C CA . PRO A 1 547 ? -19.848 -15.790 62.567 1.00 96.56 547 PRO A CA 1
ATOM 4180 C C . PRO A 1 547 ? -19.517 -14.336 62.924 1.00 96.56 547 PRO A C 1
ATOM 4182 O O . PRO A 1 547 ? -18.456 -13.817 62.571 1.00 96.56 547 PRO A O 1
ATOM 4185 N N . ARG A 1 548 ? -20.405 -13.679 63.671 1.00 96.44 548 ARG A N 1
ATOM 4186 C CA . ARG A 1 548 ? -20.182 -12.327 64.201 1.00 96.44 548 ARG A CA 1
ATOM 4187 C C . ARG A 1 548 ? -18.817 -12.218 64.895 1.00 96.44 548 ARG A C 1
ATOM 4189 O O . ARG A 1 548 ? -18.439 -13.099 65.668 1.00 96.44 548 ARG A O 1
ATOM 4196 N N . ASN A 1 549 ? -18.110 -11.109 64.662 1.00 95.00 549 ASN A N 1
ATOM 4197 C CA . ASN A 1 549 ? -16.776 -10.814 65.209 1.00 95.00 549 ASN A CA 1
ATOM 4198 C C . ASN A 1 549 ? -15.691 -11.862 64.892 1.00 95.00 549 ASN A C 1
ATOM 4200 O O . ASN A 1 549 ? -14.634 -11.862 65.528 1.00 95.00 549 ASN A O 1
ATOM 4204 N N . SER A 1 550 ? -15.931 -12.740 63.918 1.00 95.25 550 SER A N 1
ATOM 4205 C CA . SER A 1 550 ? -14.927 -13.668 63.401 1.00 95.25 550 SER A CA 1
ATOM 4206 C C . SER A 1 550 ? -14.353 -13.151 62.091 1.00 95.25 550 SER A C 1
ATOM 4208 O O . SER A 1 550 ? -15.031 -12.432 61.354 1.00 95.25 550 SER A O 1
ATOM 4210 N N . ASP A 1 551 ? -13.097 -13.509 61.830 1.00 95.69 551 ASP A N 1
ATOM 4211 C CA . ASP A 1 551 ? -12.419 -13.157 60.586 1.00 95.69 551 ASP A CA 1
ATOM 4212 C C . ASP A 1 551 ? -13.165 -13.734 59.385 1.00 95.69 551 ASP A C 1
ATOM 4214 O O . ASP A 1 551 ? -13.641 -14.876 59.403 1.00 95.69 551 ASP A O 1
ATOM 4218 N N . PHE A 1 552 ? -13.247 -12.939 58.323 1.00 95.50 552 PHE A N 1
ATOM 4219 C CA . PHE A 1 552 ? -13.734 -13.411 57.039 1.00 95.50 552 PHE A CA 1
ATOM 4220 C C . PHE A 1 552 ? -12.803 -14.522 56.527 1.00 95.50 552 PHE A C 1
ATOM 4222 O O . PHE A 1 552 ? -11.594 -14.474 56.770 1.00 95.50 552 PHE A O 1
ATOM 4229 N N . PRO A 1 553 ? -13.328 -15.545 55.829 1.00 93.88 553 PRO A N 1
ATOM 4230 C CA . PRO A 1 553 ? -12.504 -16.652 55.362 1.00 93.88 553 PRO A CA 1
ATOM 4231 C C . PRO A 1 553 ? -11.410 -16.197 54.384 1.00 93.88 553 PRO A C 1
ATOM 4233 O O . PRO A 1 553 ? -11.689 -15.852 53.238 1.00 93.88 553 PRO A O 1
ATOM 4236 N N . GLY A 1 554 ? -10.151 -16.252 54.825 1.00 94.00 554 GLY A N 1
ATOM 4237 C CA . GLY A 1 554 ? -8.986 -15.905 54.009 1.00 94.00 554 GLY A CA 1
ATOM 4238 C C . GLY A 1 554 ? -8.852 -14.408 53.707 1.00 94.00 554 GLY A C 1
ATOM 4239 O O . GLY A 1 554 ? -9.610 -13.572 54.194 1.00 94.00 554 GLY A O 1
ATOM 4240 N N . THR A 1 555 ? -7.863 -14.069 52.878 1.00 95.06 555 THR A N 1
ATOM 4241 C CA . THR A 1 555 ? -7.586 -12.681 52.493 1.00 95.06 555 THR A CA 1
ATOM 4242 C C . THR A 1 555 ? -8.659 -12.142 51.557 1.00 95.06 555 THR A C 1
ATOM 4244 O O . THR A 1 555 ? -8.922 -12.708 50.497 1.00 95.06 555 THR A O 1
ATOM 4247 N N . GLN A 1 556 ? -9.230 -11.007 51.937 1.00 95.94 556 GLN A N 1
ATOM 4248 C CA . GLN A 1 556 ? -10.208 -10.262 51.163 1.00 95.94 556 GLN A CA 1
ATOM 4249 C C . GLN A 1 556 ? -9.500 -9.209 50.323 1.00 95.94 556 GLN A C 1
ATOM 4251 O O . GLN A 1 556 ? -8.758 -8.402 50.879 1.00 95.94 556 GLN A O 1
ATOM 4256 N N . SER A 1 557 ? -9.722 -9.189 49.011 1.00 96.00 557 SER A N 1
ATOM 4257 C CA . SER A 1 557 ? -8.992 -8.311 48.096 1.00 96.00 557 SER A CA 1
ATOM 4258 C C . SER A 1 557 ? -9.933 -7.563 47.162 1.00 96.00 557 SER A C 1
ATOM 4260 O O . SER A 1 557 ? -10.873 -8.130 46.615 1.00 96.00 557 SER A O 1
ATOM 4262 N N . ILE A 1 558 ? -9.655 -6.278 46.955 1.00 97.06 558 ILE A N 1
ATOM 4263 C CA . ILE A 1 558 ? -10.290 -5.452 45.929 1.00 97.06 558 ILE A CA 1
ATOM 4264 C C . ILE A 1 558 ? -9.231 -5.105 44.884 1.00 97.06 558 ILE A C 1
ATOM 4266 O O . ILE A 1 558 ? -8.161 -4.595 45.220 1.00 97.06 558 ILE A O 1
ATOM 4270 N N . TYR A 1 559 ? -9.554 -5.372 43.625 1.00 96.75 559 TYR A N 1
ATOM 4271 C CA . TYR A 1 559 ? -8.718 -5.144 42.456 1.00 96.75 559 TYR A CA 1
ATOM 4272 C C . TYR A 1 559 ? -9.226 -3.915 41.703 1.00 96.75 559 TYR A C 1
ATOM 4274 O O . TYR A 1 559 ? -10.414 -3.840 41.381 1.00 96.75 559 TYR A O 1
ATOM 4282 N N . ALA A 1 560 ? -8.333 -2.975 41.407 1.00 96.62 560 ALA A N 1
ATOM 4283 C CA . ALA A 1 560 ? -8.574 -1.886 40.472 1.00 96.62 560 ALA A CA 1
ATOM 4284 C C . ALA A 1 560 ? -8.369 -2.412 39.050 1.00 96.62 560 ALA A C 1
ATOM 4286 O O . ALA A 1 560 ? -7.280 -2.865 38.695 1.00 96.62 560 ALA A O 1
ATOM 4287 N N . GLN A 1 561 ? -9.446 -2.444 38.270 1.00 93.12 561 GLN A N 1
ATOM 4288 C CA . GLN A 1 561 ? -9.476 -3.101 36.972 1.00 93.12 561 GLN A CA 1
ATOM 4289 C C . GLN A 1 561 ? -10.111 -2.235 35.892 1.00 93.12 561 GLN A C 1
ATOM 4291 O O . GLN A 1 561 ? -10.929 -1.353 36.164 1.00 93.12 561 GLN A O 1
ATOM 4296 N N . ASP A 1 562 ? -9.764 -2.517 34.643 1.00 90.25 562 ASP A N 1
ATOM 4297 C CA . ASP A 1 562 ? -10.481 -1.984 33.491 1.00 90.25 562 ASP A CA 1
ATOM 4298 C C . ASP A 1 562 ? -11.753 -2.801 33.162 1.00 90.25 562 ASP A C 1
ATOM 4300 O O . ASP A 1 562 ? -12.089 -3.790 33.822 1.00 90.25 562 ASP A O 1
ATOM 4304 N N . ASN A 1 563 ? -12.465 -2.411 32.098 1.00 85.69 563 ASN A N 1
ATOM 4305 C CA . ASN A 1 563 ? -13.660 -3.119 31.613 1.00 85.69 563 ASN A CA 1
ATOM 4306 C C . ASN A 1 563 ? -13.393 -4.588 31.240 1.00 85.69 563 ASN A C 1
ATOM 4308 O O . ASN A 1 563 ? -14.321 -5.397 31.219 1.00 85.69 563 ASN A O 1
ATOM 4312 N N . ASN A 1 564 ? -12.132 -4.926 30.963 1.00 84.00 564 ASN A N 1
ATOM 4313 C CA . ASN A 1 564 ? -11.676 -6.244 30.539 1.00 84.00 564 ASN A CA 1
ATOM 4314 C C . ASN A 1 564 ? -11.054 -7.054 31.681 1.00 84.00 564 ASN A C 1
ATOM 4316 O O . ASN A 1 564 ? -10.454 -8.096 31.431 1.00 84.00 564 ASN A O 1
ATOM 4320 N N . GLN A 1 565 ? -11.243 -6.616 32.932 1.00 88.25 565 GLN A N 1
ATOM 4321 C CA . GLN A 1 565 ? -10.782 -7.297 34.147 1.00 88.25 565 GLN A CA 1
ATOM 4322 C C . GLN A 1 565 ? -9.253 -7.381 34.273 1.00 88.25 565 GLN A C 1
ATOM 4324 O O . GLN A 1 565 ? -8.733 -8.179 35.057 1.00 88.25 565 GLN A O 1
ATOM 4329 N N . ARG A 1 566 ? -8.510 -6.547 33.539 1.00 88.50 566 ARG A N 1
ATOM 4330 C CA . ARG A 1 566 ? -7.061 -6.419 33.719 1.00 88.50 566 ARG A CA 1
ATOM 4331 C C . ARG A 1 566 ? -6.796 -5.519 34.909 1.00 88.50 566 ARG A C 1
ATOM 4333 O O . ARG A 1 566 ? -7.477 -4.515 35.074 1.00 88.50 566 ARG A O 1
ATOM 4340 N N . VAL A 1 567 ? -5.818 -5.886 35.730 1.00 92.38 567 VAL A N 1
ATOM 4341 C CA . VAL A 1 567 ? -5.430 -5.098 36.906 1.00 92.38 567 VAL A CA 1
ATOM 4342 C C . VAL A 1 567 ? -4.537 -3.941 36.468 1.00 92.38 567 VAL A C 1
ATOM 4344 O O . VAL A 1 567 ? -3.514 -4.179 35.826 1.00 92.38 567 VAL A O 1
ATOM 4347 N N . ASP A 1 568 ? -4.937 -2.728 36.831 1.00 94.19 568 ASP A N 1
ATOM 4348 C CA . ASP A 1 568 ? -4.146 -1.496 36.745 1.00 94.19 568 ASP A CA 1
ATOM 4349 C C . ASP A 1 568 ? -3.098 -1.533 37.864 1.00 94.19 568 ASP A C 1
ATOM 4351 O O . ASP A 1 568 ? -3.454 -1.428 39.039 1.00 94.19 568 ASP A O 1
ATOM 4355 N N . LYS A 1 569 ? -1.825 -1.800 37.540 1.00 93.12 569 LYS A N 1
ATOM 4356 C CA . LYS A 1 569 ? -0.807 -2.046 38.574 1.00 93.12 569 LYS A CA 1
ATOM 4357 C C . LYS A 1 569 ? -0.230 -0.755 39.135 1.00 93.12 569 LYS A C 1
ATOM 4359 O O . LYS A 1 569 ? 0.304 -0.766 40.248 1.00 93.12 569 LYS A O 1
ATOM 4364 N N . ASP A 1 570 ? -0.306 0.343 38.405 1.00 91.88 570 ASP A N 1
ATOM 4365 C CA . ASP A 1 570 ? 0.112 1.654 38.878 1.00 91.88 570 ASP A CA 1
ATOM 4366 C C . ASP A 1 570 ? -0.985 2.386 39.668 1.00 91.88 570 ASP A C 1
ATOM 4368 O O . ASP A 1 570 ? -0.681 3.364 40.361 1.00 91.88 570 ASP A O 1
ATOM 4372 N N . PHE A 1 571 ? -2.210 1.848 39.721 1.00 95.06 571 PHE A N 1
ATOM 4373 C CA . PHE A 1 571 ? -3.255 2.301 40.635 1.00 95.06 571 PHE A CA 1
ATOM 4374 C C . PHE A 1 571 ? -2.798 2.207 42.096 1.00 95.06 571 PHE A C 1
ATOM 4376 O O . PHE A 1 571 ? -2.706 1.130 42.696 1.00 95.06 571 PHE A O 1
ATOM 4383 N N . ASN A 1 572 ? -2.552 3.375 42.690 1.00 95.69 572 ASN A N 1
ATOM 4384 C CA . ASN A 1 572 ? -2.051 3.542 44.056 1.00 95.69 572 ASN A CA 1
ATOM 4385 C C . ASN A 1 572 ? -3.009 4.341 44.959 1.00 95.69 572 ASN A C 1
ATOM 4387 O O . ASN A 1 572 ? -2.656 4.711 46.083 1.00 95.69 572 ASN A O 1
ATOM 4391 N N . PHE A 1 573 ? -4.230 4.608 44.484 1.00 97.19 573 PHE A N 1
ATOM 4392 C CA . PHE A 1 573 ? -5.232 5.341 45.249 1.00 97.19 573 PHE A CA 1
ATOM 4393 C C . PHE A 1 573 ? -5.764 4.523 46.430 1.00 97.19 573 PHE A C 1
ATOM 4395 O O . PHE A 1 573 ? -5.692 3.292 46.480 1.00 97.19 573 PHE A O 1
ATOM 4402 N N . VAL A 1 574 ? -6.331 5.238 47.400 1.00 96.62 574 VAL A N 1
ATOM 4403 C CA . VAL A 1 574 ? -6.956 4.645 48.580 1.00 96.62 574 VAL A CA 1
ATOM 4404 C C . VAL A 1 574 ? -8.311 4.047 48.214 1.00 96.62 574 VAL A C 1
ATOM 4406 O O . VAL A 1 574 ? -9.213 4.757 47.769 1.00 96.62 574 VAL A O 1
ATOM 4409 N N . ILE A 1 575 ? -8.456 2.746 48.458 1.00 97.25 575 ILE A N 1
ATOM 4410 C CA . ILE A 1 575 ? -9.716 2.015 48.381 1.00 97.25 575 ILE A CA 1
ATOM 4411 C C . ILE A 1 575 ? -10.333 1.985 49.778 1.00 97.25 575 ILE A C 1
ATOM 4413 O O . ILE A 1 575 ? -9.719 1.526 50.742 1.00 97.25 575 ILE A O 1
ATOM 4417 N N . GLN A 1 576 ? -11.557 2.484 49.870 1.00 96.38 576 GLN A N 1
ATOM 4418 C CA . GLN A 1 576 ? -12.395 2.465 51.059 1.00 96.38 576 GLN A CA 1
ATOM 4419 C C . GLN A 1 576 ? -13.437 1.359 50.928 1.00 96.38 576 GLN A C 1
ATOM 4421 O O . GLN A 1 576 ? -14.148 1.311 49.924 1.00 96.38 576 GLN A O 1
ATOM 4426 N N . ILE A 1 577 ? -13.581 0.537 51.966 1.00 96.44 577 ILE A N 1
ATOM 4427 C CA . ILE A 1 577 ? -14.660 -0.450 52.080 1.00 96.44 577 ILE A CA 1
ATOM 4428 C C . ILE A 1 577 ? -15.642 -0.083 53.195 1.00 96.44 577 ILE A C 1
ATOM 4430 O O . ILE A 1 577 ? -15.249 0.362 54.273 1.00 96.44 577 ILE A O 1
ATOM 4434 N N . VAL A 1 578 ? -16.935 -0.276 52.935 1.00 95.62 578 VAL A N 1
ATOM 4435 C CA . VAL A 1 578 ? -18.018 -0.072 53.910 1.00 95.62 578 VAL A CA 1
ATOM 4436 C C . VAL A 1 578 ? -19.064 -1.185 53.798 1.00 95.62 578 VAL A C 1
ATOM 4438 O O . VAL A 1 578 ? -19.326 -1.659 52.688 1.00 95.62 578 VAL A O 1
ATOM 4441 N N . PRO A 1 579 ? -19.694 -1.604 54.909 1.00 96.25 579 PRO A N 1
ATOM 4442 C CA . PRO A 1 579 ? -20.761 -2.589 54.847 1.00 96.25 579 PRO A CA 1
ATOM 4443 C C . PRO A 1 579 ? -22.056 -1.937 54.343 1.00 96.25 579 PRO A C 1
ATOM 4445 O O . PRO A 1 579 ? -22.414 -0.817 54.722 1.00 96.25 579 PRO A O 1
ATOM 4448 N N . ARG A 1 580 ? -22.761 -2.629 53.450 1.00 96.25 580 ARG A N 1
ATOM 4449 C CA . ARG A 1 580 ? -24.013 -2.194 52.816 1.00 96.25 580 ARG A CA 1
ATOM 4450 C C . ARG A 1 580 ? -24.975 -3.367 52.656 1.00 96.25 580 ARG A C 1
ATOM 4452 O O . ARG A 1 580 ? -24.597 -4.520 52.816 1.00 96.25 580 ARG A O 1
ATOM 4459 N N . ALA A 1 581 ? -26.217 -3.071 52.292 1.00 91.31 581 ALA A N 1
ATOM 4460 C CA . ALA A 1 581 ? -27.232 -4.061 51.947 1.00 91.31 581 ALA A CA 1
ATOM 4461 C C . ALA A 1 581 ? -27.983 -3.691 50.656 1.00 91.31 581 ALA A C 1
ATOM 4463 O O . ALA A 1 581 ? -27.821 -2.608 50.083 1.00 91.31 581 ALA A O 1
ATOM 4464 N N . GLY A 1 582 ? -28.825 -4.622 50.200 1.00 87.44 582 GLY A N 1
ATOM 4465 C CA . GLY A 1 582 ? -29.672 -4.467 49.020 1.00 87.44 582 GLY A CA 1
ATOM 4466 C C . GLY A 1 582 ? -28.991 -4.850 47.703 1.00 87.44 582 GLY A C 1
ATOM 4467 O O . GLY A 1 582 ? -27.800 -5.160 47.636 1.00 87.44 582 GLY A O 1
ATOM 4468 N N . ALA A 1 583 ? -29.768 -4.851 46.618 1.00 78.94 583 ALA A N 1
ATOM 4469 C CA . ALA A 1 583 ? -29.300 -5.302 45.306 1.00 78.94 583 ALA A CA 1
ATOM 4470 C C . ALA A 1 583 ? -28.102 -4.486 44.781 1.00 78.94 583 ALA A C 1
ATOM 4472 O O . ALA A 1 583 ? -27.200 -5.073 44.195 1.00 78.94 583 ALA A O 1
ATOM 4473 N N . LEU A 1 584 ? -28.052 -3.181 45.080 1.00 83.19 584 LEU A N 1
ATOM 4474 C CA . LEU A 1 584 ? -27.064 -2.226 44.556 1.00 83.19 584 LEU A CA 1
ATOM 4475 C C . LEU A 1 584 ? -26.193 -1.564 45.644 1.00 83.19 584 LEU A C 1
ATOM 4477 O O . LEU A 1 584 ? -25.660 -0.484 45.421 1.00 83.19 584 LEU A O 1
ATOM 4481 N N . CYS A 1 585 ? -26.093 -2.155 46.842 1.00 91.12 585 CYS A N 1
ATOM 4482 C CA . CYS A 1 585 ? -25.341 -1.585 47.975 1.00 91.12 585 CYS A CA 1
ATOM 4483 C C . CYS A 1 585 ? -25.763 -0.153 48.384 1.00 91.12 585 CYS A C 1
ATOM 4485 O O . CYS A 1 585 ? -24.980 0.601 48.958 1.00 91.12 585 CYS A O 1
ATOM 4487 N N . VAL A 1 586 ? -27.014 0.233 48.116 1.00 87.62 586 VAL A N 1
ATOM 4488 C CA . VAL A 1 586 ? -27.531 1.586 48.400 1.00 87.62 586 VAL A CA 1
ATOM 4489 C C . VAL A 1 586 ? -27.909 1.791 49.867 1.00 87.62 586 VAL A C 1
ATOM 4491 O O . VAL A 1 586 ? -27.894 2.916 50.364 1.00 87.62 586 VAL A O 1
ATOM 4494 N N . SER A 1 587 ? -28.236 0.714 50.581 1.00 91.62 587 SER A N 1
ATOM 4495 C CA . SER A 1 587 ? -28.708 0.781 51.963 1.00 91.62 587 SER A CA 1
ATOM 4496 C C . SER A 1 587 ? -27.537 0.636 52.928 1.00 91.62 587 SER A C 1
ATOM 4498 O O . SER A 1 587 ? -26.730 -0.282 52.798 1.00 91.62 587 SER A O 1
ATOM 4500 N N . ALA A 1 588 ? -27.430 1.547 53.897 1.00 91.06 588 ALA A N 1
ATOM 4501 C CA . ALA A 1 588 ? -26.564 1.332 55.053 1.00 91.06 588 ALA A CA 1
ATOM 4502 C C . ALA A 1 588 ? -27.087 0.151 55.886 1.00 91.06 588 ALA A C 1
ATOM 4504 O O . ALA A 1 588 ? -28.296 -0.082 55.930 1.00 91.06 588 ALA A O 1
ATOM 4505 N N . VAL A 1 589 ? -26.172 -0.569 56.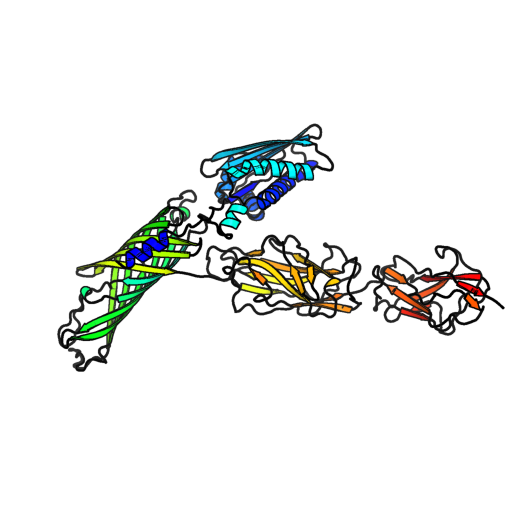528 1.00 93.88 589 VAL A N 1
ATOM 4506 C CA . VAL A 1 589 ? -26.487 -1.593 57.534 1.00 93.88 589 VAL A CA 1
ATOM 4507 C C . VAL A 1 589 ? -26.181 -1.064 58.933 1.00 93.88 589 VAL A C 1
ATOM 4509 O O . VAL A 1 589 ? -25.633 0.033 59.062 1.00 93.88 589 VAL A O 1
ATOM 4512 N N . THR A 1 590 ? -26.579 -1.800 59.973 1.00 93.25 590 THR A N 1
ATOM 4513 C CA . THR A 1 590 ? -26.448 -1.314 61.358 1.00 93.25 590 THR A CA 1
ATOM 4514 C C . THR A 1 590 ? -25.049 -1.564 61.917 1.00 93.25 590 THR A C 1
ATOM 4516 O O . THR A 1 590 ? -24.537 -0.732 62.665 1.00 93.25 590 THR A O 1
ATOM 4519 N N . GLY A 1 591 ? -24.439 -2.697 61.567 1.00 93.31 591 GLY A N 1
ATOM 4520 C CA . GLY A 1 591 ? -23.116 -3.076 62.040 1.00 93.31 591 GLY A CA 1
ATOM 4521 C C . GLY A 1 591 ? -21.965 -2.409 61.300 1.00 93.31 591 GLY A C 1
ATOM 4522 O O . GLY A 1 591 ? -22.127 -1.825 60.225 1.00 93.31 591 GLY A O 1
ATOM 4523 N N . ASN A 1 592 ? -20.771 -2.554 61.868 1.00 95.38 592 ASN A N 1
ATOM 4524 C CA . ASN A 1 592 ? -19.535 -1.994 61.338 1.00 95.38 592 ASN A CA 1
ATOM 4525 C C . ASN A 1 592 ? -18.554 -3.079 60.894 1.00 95.38 592 ASN A C 1
ATOM 4527 O O . ASN A 1 592 ? -18.400 -4.113 61.547 1.00 95.38 592 ASN A O 1
ATOM 4531 N N . LEU A 1 593 ? -17.811 -2.768 59.827 1.00 95.94 593 LEU A N 1
ATOM 4532 C CA . LEU A 1 593 ? -16.600 -3.504 59.486 1.00 95.94 593 LEU A CA 1
ATOM 4533 C C . LEU A 1 593 ? -15.450 -3.071 60.398 1.00 95.94 593 LEU A C 1
ATOM 4535 O O . LEU A 1 593 ? -15.336 -1.900 60.765 1.00 95.94 593 LEU A O 1
ATOM 4539 N N . SER A 1 594 ? -14.566 -4.005 60.731 1.00 95.56 594 SER A N 1
ATOM 4540 C CA . SER A 1 594 ? -13.305 -3.724 61.421 1.00 95.56 594 SER A CA 1
ATOM 4541 C C . SER A 1 594 ? -12.192 -4.650 60.931 1.00 95.56 594 SER A C 1
ATOM 4543 O O . SER A 1 594 ? -12.452 -5.667 60.295 1.00 95.56 594 SER A O 1
ATOM 4545 N N . THR A 1 595 ? -10.949 -4.250 61.175 1.00 95.62 595 THR A N 1
ATOM 4546 C CA . THR A 1 595 ? -9.720 -4.951 60.778 1.00 95.62 595 THR A CA 1
ATOM 4547 C C . THR A 1 595 ? -8.606 -4.521 61.730 1.00 95.62 595 THR A C 1
ATOM 4549 O O . THR A 1 595 ? -8.616 -3.380 62.203 1.00 95.62 595 THR A O 1
ATOM 4552 N N . THR A 1 596 ? -7.661 -5.405 62.040 1.00 89.94 596 THR A N 1
ATOM 4553 C CA . THR A 1 596 ? -6.435 -5.069 62.785 1.00 89.94 596 THR A CA 1
ATOM 4554 C C . THR A 1 596 ? -5.242 -4.824 61.859 1.00 89.94 596 THR A C 1
ATOM 4556 O O . THR A 1 596 ? -4.259 -4.228 62.299 1.00 89.94 596 THR A O 1
ATOM 4559 N N . ASP A 1 597 ? -5.380 -5.101 60.553 1.00 83.56 597 ASP A N 1
ATOM 4560 C CA . ASP A 1 597 ? -4.428 -4.724 59.487 1.00 83.56 597 ASP A CA 1
ATOM 4561 C C . ASP A 1 597 ? -4.308 -3.200 59.249 1.00 83.56 597 ASP A C 1
ATOM 4563 O O . ASP A 1 597 ? -3.681 -2.749 58.282 1.00 83.56 597 ASP A O 1
ATOM 4567 N N . GLY A 1 598 ? -4.916 -2.382 60.111 1.00 81.62 598 GLY A N 1
ATOM 4568 C CA . GLY A 1 598 ? -4.858 -0.928 60.087 1.00 81.62 598 GLY A CA 1
ATOM 4569 C C . GLY A 1 598 ? -6.232 -0.308 59.881 1.00 81.62 598 GLY A C 1
ATOM 4570 O O . GLY A 1 598 ? -7.036 -0.239 60.806 1.00 81.62 598 GLY A O 1
ATOM 4571 N N . THR A 1 599 ? -6.482 0.218 58.683 1.00 91.69 599 THR A N 1
ATOM 4572 C CA . THR A 1 599 ? -7.684 1.006 58.377 1.00 91.69 599 THR A CA 1
ATOM 4573 C C . THR A 1 599 ? -8.486 0.373 57.234 1.00 91.69 599 THR A C 1
ATOM 4575 O O . THR A 1 599 ? -7.922 -0.253 56.336 1.00 91.69 599 THR A O 1
ATOM 4578 N N . LEU A 1 600 ? -9.811 0.572 57.235 1.00 95.56 600 LEU A N 1
ATOM 4579 C CA . LEU A 1 600 ? -10.700 0.187 56.123 1.00 95.56 600 LEU A CA 1
ATOM 4580 C C . LEU A 1 600 ? -10.448 0.999 54.839 1.00 95.56 600 LEU A C 1
ATOM 4582 O O . LEU A 1 600 ? -10.962 0.662 53.776 1.00 95.56 600 LEU A O 1
ATOM 4586 N N . ASN A 1 601 ? -9.647 2.057 54.944 1.00 95.75 601 ASN A N 1
ATOM 4587 C CA . ASN A 1 601 ? -9.116 2.835 53.840 1.00 95.75 601 ASN A CA 1
ATOM 4588 C C . ASN A 1 601 ? -7.675 2.376 53.593 1.00 95.75 601 ASN A C 1
ATOM 4590 O O . ASN A 1 601 ? -6.779 2.671 54.393 1.00 95.75 601 ASN A O 1
ATOM 4594 N N . LYS A 1 602 ? -7.443 1.640 52.507 1.00 94.94 602 LYS A N 1
ATOM 4595 C CA . LYS A 1 602 ? -6.131 1.068 52.189 1.00 94.94 602 LYS A CA 1
ATOM 4596 C C . LYS A 1 602 ? -5.694 1.490 50.794 1.00 94.94 602 LYS A C 1
ATOM 4598 O O . LYS A 1 602 ? -6.446 1.335 49.837 1.00 94.94 602 LYS A O 1
ATOM 4603 N N . ALA A 1 603 ? -4.489 2.046 50.684 1.00 94.62 603 ALA A N 1
ATOM 4604 C CA . ALA A 1 603 ? -3.877 2.316 49.387 1.00 94.62 603 ALA A CA 1
ATOM 4605 C C . ALA A 1 603 ? -3.659 0.998 48.641 1.00 94.62 603 ALA A C 1
ATOM 4607 O O . ALA A 1 603 ? -3.179 0.023 49.229 1.00 94.62 603 ALA A O 1
ATOM 4608 N N . ALA A 1 604 ? -4.033 0.970 47.367 1.00 95.69 604 ALA A N 1
ATOM 4609 C CA . ALA A 1 604 ? -3.734 -0.158 46.507 1.00 95.69 604 ALA A CA 1
ATOM 4610 C C . ALA A 1 604 ? -2.217 -0.266 46.274 1.00 95.69 604 ALA A C 1
ATOM 4612 O O . ALA A 1 604 ? -1.509 0.735 46.160 1.00 95.69 604 ALA A O 1
ATOM 4613 N N . VAL A 1 605 ? -1.717 -1.498 46.210 1.00 95.06 605 VAL A N 1
ATOM 4614 C CA . VAL A 1 605 ? -0.338 -1.818 45.832 1.00 95.06 605 VAL A CA 1
ATOM 4615 C C . VAL A 1 605 ? -0.416 -2.770 44.653 1.00 95.06 605 VAL A C 1
ATOM 4617 O O . VAL A 1 605 ? -1.043 -3.822 44.767 1.00 95.06 605 VAL A O 1
ATOM 4620 N N . GLN A 1 606 ? 0.197 -2.408 43.524 1.00 93.88 606 GLN A N 1
ATOM 4621 C CA . GLN A 1 606 ? 0.059 -3.175 42.277 1.00 93.88 606 GLN A CA 1
ATOM 4622 C C . GLN A 1 606 ? -1.418 -3.344 41.867 1.00 93.88 606 GLN A C 1
ATOM 4624 O O . GLN A 1 606 ? -1.819 -4.420 41.425 1.00 93.88 606 GLN A O 1
ATOM 4629 N N . GLY A 1 607 ? -2.242 -2.312 42.091 1.00 94.81 607 GLY A N 1
ATOM 4630 C CA . GLY A 1 607 ? -3.674 -2.346 41.792 1.00 94.81 607 GLY A CA 1
ATOM 4631 C C . GLY A 1 607 ? -4.557 -3.090 42.783 1.00 94.81 607 GLY A C 1
ATOM 4632 O O . GLY A 1 607 ? -5.755 -3.225 42.539 1.00 94.81 607 GLY A O 1
ATOM 4633 N N . VAL A 1 608 ? -4.007 -3.593 43.892 1.00 96.38 608 VAL A N 1
ATOM 4634 C CA . VAL A 1 608 ? -4.758 -4.429 44.836 1.00 96.38 608 VAL A CA 1
ATOM 4635 C C . VAL A 1 608 ? -4.697 -3.869 46.252 1.00 96.38 608 VAL A C 1
ATOM 4637 O O . VAL A 1 608 ? -3.621 -3.614 46.793 1.00 96.38 608 VAL A O 1
ATOM 4640 N N . ALA A 1 609 ? -5.858 -3.735 46.890 1.00 96.50 609 ALA A N 1
ATOM 4641 C CA . ALA A 1 609 ? -5.978 -3.526 48.331 1.00 96.50 609 ALA A CA 1
ATOM 4642 C C . ALA A 1 609 ? -6.475 -4.820 48.984 1.00 96.50 609 ALA A C 1
ATOM 4644 O O . ALA A 1 609 ? -7.426 -5.423 48.496 1.00 96.50 609 ALA A O 1
ATOM 4645 N N . SER A 1 610 ? -5.822 -5.270 50.060 1.00 95.44 610 SER A N 1
ATOM 4646 C CA . SER A 1 610 ? -6.140 -6.551 50.711 1.00 95.44 610 SER A CA 1
ATOM 4647 C C . SER A 1 610 ? -6.253 -6.441 52.229 1.00 95.44 610 SER A C 1
ATOM 4649 O O . SER A 1 610 ? -5.476 -5.709 52.839 1.00 95.44 610 SER A O 1
ATOM 4651 N N . TRP A 1 611 ? -7.153 -7.212 52.833 1.00 96.25 611 TRP A N 1
ATOM 4652 C CA . TRP A 1 611 ? -7.394 -7.308 54.276 1.00 96.25 611 TRP A CA 1
ATOM 4653 C C . TRP A 1 611 ? -7.412 -8.781 54.688 1.00 96.25 611 TRP A C 1
ATOM 4655 O O . TRP A 1 611 ? -8.087 -9.585 54.051 1.00 96.25 611 TRP A O 1
ATOM 4665 N N . THR A 1 612 ? -6.665 -9.153 55.722 1.00 94.81 612 THR A N 1
ATOM 4666 C CA . THR A 1 612 ? -6.507 -10.553 56.152 1.00 94.81 612 THR A CA 1
ATOM 4667 C C . THR A 1 612 ? -7.420 -10.941 57.312 1.00 94.81 612 THR A C 1
ATOM 4669 O O . THR A 1 612 ? -7.638 -12.126 57.541 1.00 94.81 612 THR A O 1
ATOM 4672 N N . ASP A 1 613 ? -7.986 -9.954 58.004 1.00 93.81 613 ASP A N 1
ATOM 4673 C CA . ASP A 1 613 ? -8.701 -10.128 59.271 1.00 93.81 613 ASP A CA 1
ATOM 4674 C C . ASP A 1 613 ? -9.972 -9.260 59.361 1.00 93.81 613 ASP A C 1
ATOM 4676 O O . ASP A 1 613 ? -10.292 -8.646 60.385 1.00 93.81 613 ASP A O 1
ATOM 4680 N N . LEU A 1 614 ? -10.686 -9.149 58.237 1.00 96.50 614 LEU A N 1
ATOM 4681 C CA . LEU A 1 614 ? -11.912 -8.360 58.166 1.00 96.50 614 LEU A CA 1
ATOM 4682 C C . LEU A 1 614 ? -13.014 -8.999 59.026 1.00 96.50 614 LEU A C 1
ATOM 4684 O O . LEU A 1 614 ? -13.254 -10.199 58.919 1.00 96.50 614 LEU A O 1
ATOM 4688 N N . LYS A 1 615 ? -13.712 -8.204 59.842 1.00 95.69 615 LYS A N 1
ATOM 4689 C CA . LYS A 1 615 ? -14.791 -8.655 60.743 1.00 95.69 615 LYS A CA 1
ATOM 4690 C C . LYS A 1 615 ? -16.018 -7.767 60.620 1.00 95.69 615 LYS A C 1
ATOM 4692 O O . LYS A 1 615 ? -15.885 -6.583 60.323 1.00 95.69 615 LYS A O 1
ATOM 4697 N N . HIS A 1 616 ? -17.189 -8.314 60.951 1.00 96.69 616 HIS A N 1
ATOM 4698 C CA . HIS A 1 616 ? -18.439 -7.562 61.116 1.00 96.69 616 HIS A CA 1
ATOM 4699 C C . HIS A 1 616 ? -19.067 -7.845 62.487 1.00 96.69 616 HIS A C 1
ATOM 4701 O O . HIS A 1 616 ? -19.066 -8.990 62.951 1.00 96.69 616 HIS A O 1
ATOM 4707 N N . ASP A 1 617 ? -19.587 -6.810 63.145 1.00 96.06 617 ASP A N 1
ATOM 4708 C CA . ASP A 1 617 ? -19.959 -6.847 64.571 1.00 96.06 617 ASP A CA 1
ATOM 4709 C C . ASP A 1 617 ? -21.439 -7.158 64.861 1.00 96.06 617 ASP A C 1
ATOM 4711 O O . ASP A 1 617 ? -21.810 -7.368 66.020 1.00 96.06 617 ASP A O 1
ATOM 4715 N N . THR A 1 618 ? -22.283 -7.243 63.831 1.00 96.88 618 THR A N 1
ATOM 4716 C CA . THR A 1 618 ? -23.746 -7.350 63.971 1.00 96.88 618 THR A CA 1
ATOM 4717 C C . THR A 1 618 ? -24.312 -8.509 63.147 1.00 96.88 618 THR A C 1
ATOM 4719 O O . THR A 1 618 ? -23.826 -8.797 62.063 1.00 96.88 618 THR A O 1
ATOM 4722 N N . ILE A 1 619 ? -25.339 -9.200 63.652 1.00 96.19 619 ILE A N 1
ATOM 4723 C CA . ILE A 1 619 ? -26.008 -10.295 62.926 1.00 96.19 619 ILE A CA 1
ATOM 4724 C C . ILE A 1 619 ? -26.980 -9.690 61.908 1.00 96.19 619 ILE A C 1
ATOM 4726 O O . ILE A 1 619 ? -28.041 -9.198 62.288 1.00 96.19 619 ILE A O 1
ATOM 4730 N N . GLU A 1 620 ? -26.615 -9.714 60.629 1.00 96.19 620 GLU A N 1
ATOM 4731 C CA . GLU A 1 620 ? -27.424 -9.235 59.503 1.00 96.19 620 GLU A CA 1
ATOM 4732 C C . GLU A 1 620 ? -26.846 -9.746 58.167 1.00 96.19 620 GLU A C 1
ATOM 4734 O O . GLU A 1 620 ? -25.727 -10.259 58.116 1.00 96.19 620 GLU A O 1
ATOM 4739 N N . THR A 1 621 ? -27.599 -9.609 57.074 1.00 94.88 621 THR A N 1
ATOM 4740 C CA . THR A 1 621 ? -27.097 -9.888 55.719 1.00 94.88 621 THR A CA 1
ATOM 4741 C C . THR A 1 621 ? -26.345 -8.670 55.190 1.00 94.88 621 THR A C 1
ATOM 4743 O O . THR A 1 621 ? -26.916 -7.581 55.082 1.00 94.88 621 THR A O 1
ATOM 4746 N N . VAL A 1 622 ? -25.079 -8.853 54.814 1.00 95.00 622 VAL A N 1
ATOM 4747 C CA . VAL A 1 622 ? -24.166 -7.762 54.446 1.00 95.00 622 VAL A CA 1
ATOM 4748 C C . VAL A 1 622 ? -23.565 -7.995 53.064 1.00 95.00 622 VAL A C 1
ATOM 4750 O O . VAL A 1 622 ? -23.363 -9.122 52.619 1.00 95.00 622 VAL A O 1
ATOM 4753 N N . LYS A 1 623 ? -23.268 -6.896 52.379 1.00 95.31 623 LYS A N 1
ATOM 4754 C CA . LYS A 1 623 ? -22.373 -6.797 51.228 1.00 95.31 623 LYS A CA 1
ATOM 4755 C C . LYS A 1 623 ? -21.255 -5.820 51.557 1.00 95.31 623 LYS A C 1
ATOM 4757 O O . LYS A 1 623 ? -21.469 -4.856 52.293 1.00 95.31 623 LYS A O 1
ATOM 4762 N N . VAL A 1 624 ? -20.087 -6.016 50.965 1.00 95.69 624 VAL A N 1
ATOM 4763 C CA . VAL A 1 624 ? -19.000 -5.041 51.028 1.00 95.69 624 VAL A CA 1
ATOM 4764 C C . VAL A 1 624 ? -19.101 -4.137 49.806 1.00 95.69 624 VAL A C 1
ATOM 4766 O O . VAL A 1 624 ? -19.158 -4.605 48.670 1.00 95.69 624 VAL A O 1
ATOM 4769 N N . TYR A 1 625 ? -19.166 -2.831 50.049 1.00 96.38 625 TYR A N 1
ATOM 4770 C CA . TYR A 1 625 ? -19.136 -1.812 49.009 1.00 96.38 625 TYR A CA 1
ATOM 4771 C C . TYR A 1 625 ? -17.772 -1.130 49.017 1.00 96.38 625 TYR A C 1
ATOM 4773 O O . TYR A 1 625 ? -17.381 -0.579 50.049 1.00 96.38 625 TYR A O 1
ATOM 4781 N N . ALA A 1 626 ? -17.054 -1.179 47.894 1.00 96.81 626 ALA A N 1
ATOM 4782 C CA . ALA A 1 626 ? -15.717 -0.606 47.772 1.00 96.81 626 ALA A CA 1
ATOM 4783 C C . ALA A 1 626 ? -15.709 0.594 46.823 1.00 96.81 626 ALA A C 1
ATOM 4785 O O . ALA A 1 626 ? -16.237 0.514 45.716 1.00 96.81 626 ALA A O 1
ATOM 4786 N N . THR A 1 627 ? -15.068 1.686 47.238 1.00 96.56 627 THR A N 1
ATOM 4787 C CA . THR A 1 627 ? -14.958 2.936 46.470 1.00 96.56 627 THR A CA 1
ATOM 4788 C C . THR A 1 627 ? -13.544 3.495 46.522 1.00 96.56 627 THR A C 1
ATOM 4790 O O . THR A 1 627 ? -12.871 3.333 47.536 1.00 96.56 627 THR A O 1
ATOM 4793 N N . ALA A 1 628 ? -13.124 4.233 45.494 1.00 97.06 628 ALA A N 1
ATOM 4794 C CA . ALA A 1 628 ? -11.896 5.033 45.523 1.00 97.06 628 ALA A CA 1
ATOM 4795 C C . ALA A 1 628 ? -12.225 6.503 45.191 1.00 97.06 628 ALA A C 1
ATOM 4797 O O . ALA A 1 628 ? -12.129 6.918 44.037 1.00 97.06 628 ALA A O 1
ATOM 4798 N N . PRO A 1 629 ? -12.671 7.304 46.176 1.00 93.06 629 PRO A N 1
ATOM 4799 C CA . PRO A 1 629 ? -13.263 8.623 45.926 1.00 93.06 629 PRO A CA 1
ATOM 4800 C C . PRO A 1 629 ? -12.272 9.659 45.382 1.00 93.06 629 PRO A C 1
ATOM 4802 O O . PRO A 1 629 ? -12.688 10.655 44.800 1.00 93.06 629 PRO A O 1
ATOM 4805 N N . THR A 1 630 ? -10.972 9.438 45.575 1.00 94.62 630 THR A N 1
ATOM 4806 C CA . THR A 1 630 ? -9.907 10.326 45.095 1.00 94.62 630 THR A CA 1
ATOM 4807 C C . THR A 1 630 ? -9.224 9.803 43.832 1.00 94.62 630 THR A C 1
ATOM 4809 O O . THR A 1 630 ? -8.195 10.354 43.454 1.00 94.62 630 THR A O 1
ATOM 4812 N N . ALA A 1 631 ? -9.730 8.724 43.224 1.00 92.81 631 ALA A N 1
ATOM 4813 C CA . ALA A 1 631 ? -9.157 8.172 42.002 1.00 92.81 631 ALA A CA 1
ATOM 4814 C C . ALA A 1 631 ? -9.272 9.170 40.843 1.00 92.81 631 ALA A C 1
ATOM 4816 O O . ALA A 1 631 ? -10.314 9.803 40.648 1.00 92.81 631 ALA A O 1
ATOM 4817 N N . THR A 1 632 ? -8.196 9.292 40.069 1.00 87.69 632 THR A N 1
ATOM 4818 C CA . THR A 1 632 ? -8.154 10.093 38.843 1.00 87.69 632 THR A CA 1
ATOM 4819 C C . THR A 1 632 ? -7.547 9.253 37.714 1.00 87.69 632 THR A C 1
ATOM 4821 O O . THR A 1 632 ? -6.381 8.881 37.845 1.00 87.69 632 THR A O 1
ATOM 4824 N N . PRO A 1 633 ? -8.284 8.983 36.617 1.00 87.00 633 PRO A N 1
ATOM 4825 C CA . PRO A 1 633 ? -9.676 9.380 36.379 1.00 87.00 633 PRO A CA 1
ATOM 4826 C C . PRO A 1 633 ? -10.653 8.744 37.383 1.00 87.00 633 PRO A C 1
ATOM 4828 O O . PRO A 1 633 ? -10.350 7.738 38.022 1.00 87.00 633 PRO A O 1
ATOM 4831 N N . ALA A 1 634 ? -11.821 9.368 37.556 1.00 90.50 634 ALA A N 1
ATOM 4832 C CA . ALA A 1 634 ? -12.849 8.830 38.438 1.00 90.50 634 ALA A CA 1
ATOM 4833 C C . ALA A 1 634 ? -13.341 7.475 37.909 1.00 90.50 634 ALA A C 1
ATOM 4835 O O . ALA A 1 634 ? -13.588 7.317 36.712 1.00 90.50 634 ALA A O 1
ATOM 4836 N N . LEU A 1 635 ? -13.511 6.513 38.814 1.00 93.62 635 LEU A N 1
ATOM 4837 C CA . LEU A 1 635 ? -14.003 5.185 38.467 1.00 93.62 635 LEU A CA 1
ATOM 4838 C C . LEU A 1 635 ? -15.455 5.253 37.982 1.00 93.62 635 LEU A C 1
ATOM 4840 O O . LEU A 1 635 ? -16.288 5.957 38.557 1.00 93.62 635 LEU A O 1
ATOM 4844 N N . LEU A 1 636 ? -15.765 4.475 36.949 1.00 91.31 636 LEU A N 1
ATOM 4845 C CA . LEU A 1 636 ? -17.107 4.367 36.378 1.00 91.31 636 LEU A CA 1
ATOM 4846 C C . LEU A 1 636 ? -18.007 3.458 37.217 1.00 91.31 636 LEU A C 1
ATOM 4848 O O . LEU A 1 636 ? -19.215 3.682 37.290 1.00 91.31 636 LEU A O 1
ATOM 4852 N N . GLN A 1 637 ? -17.424 2.448 37.866 1.00 92.44 637 GLN A N 1
ATOM 4853 C CA . GLN A 1 637 ? -18.164 1.515 38.705 1.00 92.44 637 GLN A CA 1
ATOM 4854 C C . GLN A 1 637 ? -17.393 1.165 39.979 1.00 92.44 637 GLN A C 1
ATOM 4856 O O . GLN A 1 637 ? -16.229 0.769 39.963 1.00 92.44 637 GLN A O 1
ATOM 4861 N N . ASN A 1 638 ? -18.096 1.264 41.098 1.00 93.31 638 ASN A N 1
ATOM 4862 C CA . ASN A 1 638 ? -17.635 0.795 42.397 1.00 93.31 638 ASN A CA 1
ATOM 4863 C C . ASN A 1 638 ? -18.026 -0.674 42.602 1.00 93.31 638 ASN A C 1
ATOM 4865 O O . ASN A 1 638 ? -18.998 -1.148 42.007 1.00 93.31 638 ASN A O 1
ATOM 4869 N N . GLU A 1 639 ? -17.310 -1.382 43.472 1.00 94.62 639 GLU A N 1
ATOM 4870 C CA . GLU A 1 639 ? -17.620 -2.787 43.744 1.00 94.62 639 GLU A CA 1
ATOM 4871 C C . GLU A 1 639 ? -18.772 -2.904 44.737 1.00 94.62 639 GLU A C 1
ATOM 4873 O O . GLU A 1 639 ? -18.784 -2.227 45.764 1.00 94.62 639 GLU A O 1
ATOM 4878 N N . CYS A 1 640 ? -19.695 -3.824 44.472 1.00 94.25 640 CYS A N 1
ATOM 4879 C CA . CYS A 1 640 ? -20.709 -4.275 45.420 1.00 94.25 640 CYS A CA 1
ATOM 4880 C C . CYS A 1 640 ? -20.698 -5.805 45.435 1.00 94.25 640 CYS A C 1
ATOM 4882 O O . CYS A 1 640 ? -21.157 -6.434 44.480 1.00 94.25 640 CYS A O 1
ATOM 4884 N N . THR A 1 641 ? -20.157 -6.403 46.497 1.00 94.12 641 THR A N 1
ATOM 4885 C CA . THR A 1 641 ? -19.927 -7.854 46.543 1.00 94.12 641 THR A CA 1
ATOM 4886 C C . THR A 1 641 ? -21.228 -8.658 46.588 1.00 94.12 641 THR A C 1
ATOM 4888 O O . THR A 1 641 ? -22.332 -8.140 46.803 1.00 94.12 641 THR A O 1
ATOM 4891 N N . THR A 1 642 ? -21.102 -9.977 46.444 1.00 91.81 642 THR A N 1
ATOM 4892 C CA . THR A 1 642 ? -22.165 -10.910 46.823 1.00 91.81 642 THR A CA 1
ATOM 4893 C C . THR A 1 642 ? -22.516 -10.750 48.300 1.00 91.81 642 THR A C 1
ATOM 4895 O O . THR A 1 642 ? -21.656 -10.422 49.119 1.00 91.81 642 THR A O 1
ATOM 4898 N N . SER A 1 643 ? -23.794 -10.942 48.624 1.00 93.06 643 SER A N 1
ATOM 4899 C CA . SER A 1 643 ? -24.256 -10.910 50.009 1.00 93.06 643 SER A CA 1
ATOM 4900 C C . SER A 1 643 ? -23.841 -12.171 50.749 1.00 93.06 643 SER A C 1
ATOM 4902 O O . SER A 1 643 ? -23.910 -13.258 50.177 1.00 93.06 643 SER A O 1
ATOM 4904 N N . PHE A 1 644 ? -23.508 -12.015 52.021 1.00 94.19 644 PHE A N 1
ATOM 4905 C CA . PHE A 1 644 ? -23.272 -13.102 52.960 1.00 94.19 644 PHE A CA 1
ATOM 4906 C C . PHE A 1 644 ? -23.981 -12.799 54.279 1.00 94.19 644 PHE A C 1
ATOM 4908 O O . PHE A 1 644 ? -24.226 -11.637 54.617 1.00 94.19 644 PHE A O 1
ATOM 4915 N N . ASP A 1 645 ? -24.305 -13.847 55.024 1.00 96.25 645 ASP A N 1
ATOM 4916 C CA . ASP A 1 645 ? -24.974 -13.716 56.311 1.00 96.25 645 ASP A CA 1
ATOM 4917 C C . ASP A 1 645 ? -23.955 -13.680 57.446 1.00 96.25 645 ASP A C 1
ATOM 4919 O O . ASP A 1 645 ? -23.130 -14.582 57.604 1.00 96.25 645 ASP A O 1
ATO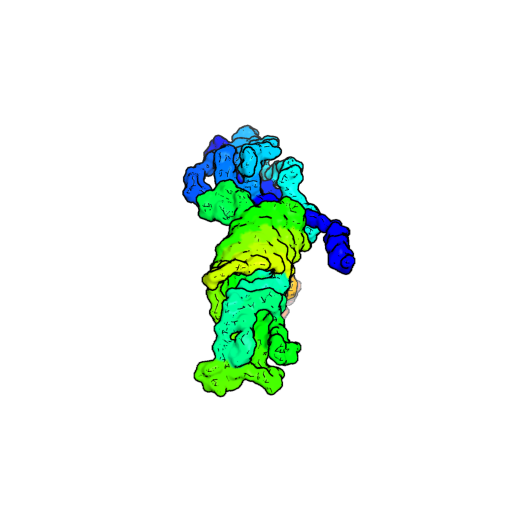M 4923 N N . VAL A 1 646 ? -24.021 -12.645 58.279 1.00 95.94 646 VAL A N 1
ATOM 4924 C CA . VAL A 1 646 ? -23.276 -12.639 59.535 1.00 95.94 646 VAL A CA 1
ATOM 4925 C C . VAL A 1 646 ? -24.107 -13.391 60.561 1.00 95.94 646 VAL A C 1
ATOM 4927 O O . VAL A 1 646 ? -25.184 -12.944 60.950 1.00 95.94 646 VAL A O 1
ATOM 4930 N N . THR A 1 647 ? -23.638 -14.571 60.951 1.00 94.00 647 THR A N 1
ATOM 4931 C CA . THR A 1 647 ? -24.402 -15.531 61.749 1.00 94.00 647 THR A CA 1
ATOM 4932 C C . THR A 1 647 ? -23.969 -15.546 63.206 1.00 94.00 647 THR A C 1
ATOM 4934 O O . THR A 1 647 ? -22.917 -15.033 63.590 1.00 94.00 647 THR A O 1
ATOM 4937 N N . GLY A 1 648 ? -24.805 -16.160 64.032 1.00 85.50 648 GLY A N 1
ATOM 4938 C CA . GLY A 1 648 ? -24.531 -16.353 65.446 1.00 85.50 648 GLY A CA 1
ATOM 4939 C C . GLY A 1 648 ? -23.390 -17.339 65.751 1.00 85.50 648 GLY A C 1
ATOM 4940 O O . GLY A 1 648 ? -22.808 -17.934 64.839 1.00 85.50 648 GLY A O 1
ATOM 4941 N N . PRO A 1 649 ? -23.086 -17.541 67.043 1.00 57.03 649 PRO A N 1
ATOM 4942 C CA . PRO A 1 649 ? -24.065 -17.450 68.127 1.00 57.03 649 PRO A CA 1
ATOM 4943 C C . PRO A 1 649 ? -24.584 -16.037 68.427 1.00 57.03 649 PRO A C 1
ATOM 4945 O O . PRO A 1 649 ? -23.784 -15.090 68.649 1.00 57.03 649 PRO A O 1
#